Protein 5CEG (pdb70)

Nearest PDB structures (foldseek):
  3zpv-assembly1_B  TM=7.565E-01  e=1.997E+00  Drosophila melanogaster
  5zkt-assembly1_A  TM=6.084E-01  e=5.342E+00  Oryza sativa Japonica Group
  7vp2-assembly1_B  TM=4.921E-01  e=4.177E+00  Arabidopsis thaliana
  7vp5-assembly1_B  TM=5.059E-01  e=5.342E+00  Arabidopsis thaliana
  5ceg-assembly1_B  TM=9.865E-01  e=5.758E-19  Mesorhizobium opportunistum WSM2075

B-factor: mean 22.29, std 11.64, range [6.95, 122.59]

Radius of gyration: 23.25 Å; Cα contacts (8 Å, |Δi|>4): 530; chains: 4; bounding box: 47×59×67 Å

Structure (mmCIF, N/CA/C/O backbone):
data_5CEG
#
_entry.id   5CEG
#
_cell.length_a   43.180
_cell.length_b   118.840
_cell.length_c   2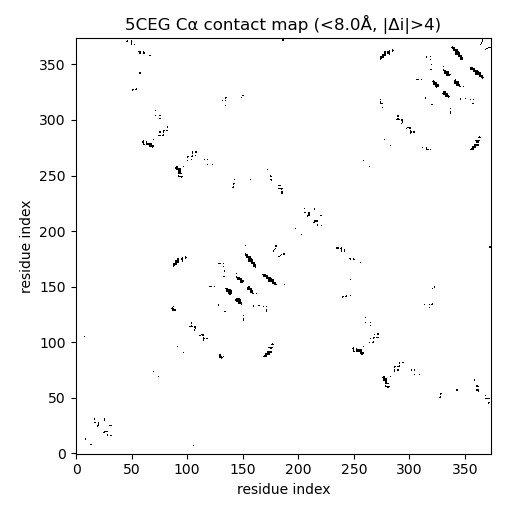11.420
_cell.angle_alpha   90.00
_cell.angle_beta   90.00
_cell.angle_gamma   90.00
#
_symmetry.space_group_name_H-M   'I 2 2 2'
#
loop_
_entity.id
_entity.type
_entity.pdbx_description
1 polymer 'Addiction module antidote protein, CopG/Arc/MetJ family'
2 polymer 'Plasmid stabilization system'
3 non-polymer GLYCEROL
4 non-polymer 'IODIDE ION'
5 non-polymer 'SODIUM ION'
6 water water
#
loop_
_atom_site.group_PDB
_atom_site.id
_atom_site.type_symbol
_atom_site.label_atom_id
_atom_site.label_alt_id
_atom_site.label_comp_id
_atom_site.label_asym_id
_atom_site.label_entity_id
_atom_site.label_seq_id
_atom_site.pdbx_PDB_ins_code
_atom_site.Cartn_x
_atom_site.Cartn_y
_atom_site.Cartn_z
_atom_site.occupancy
_atom_site.B_iso_or_equiv
_atom_site.auth_seq_id
_atom_site.auth_comp_id
_atom_site.auth_asym_id
_atom_site.auth_atom_id
_atom_site.pdbx_PDB_model_num
ATOM 1 N N . ASN A 1 3 ? -37.250 -65.728 -55.965 1.00 53.23 3 ASN A N 1
ATOM 2 C CA . ASN A 1 3 ? -36.237 -66.579 -56.580 1.00 48.71 3 ASN A CA 1
ATOM 3 C C . ASN A 1 3 ? -34.804 -66.113 -56.310 1.00 38.44 3 ASN A C 1
ATOM 4 O O . ASN A 1 3 ? -34.316 -66.200 -55.184 1.00 37.30 3 ASN A O 1
ATOM 9 N N . VAL A 1 4 ? -34.125 -65.642 -57.350 1.00 38.20 4 VAL A N 1
ATOM 10 C CA . VAL A 1 4 ? -32.718 -65.261 -57.246 1.00 25.76 4 VAL A CA 1
ATOM 11 C C . VAL A 1 4 ? -32.432 -63.943 -57.959 1.00 40.92 4 VAL A C 1
ATOM 12 O O . VAL A 1 4 ? -32.974 -63.681 -59.029 1.00 40.09 4 VAL A O 1
ATOM 16 N N . GLU A 1 5 ? -31.569 -63.119 -57.375 1.00 30.69 5 GLU A N 1
ATOM 17 C CA . GLU A 1 5 ? -31.198 -61.856 -57.995 1.00 29.20 5 GLU A CA 1
ATOM 18 C C . GLU A 1 5 ? -29.695 -61.744 -58.174 1.00 37.75 5 GLU A C 1
ATOM 19 O O . GLU A 1 5 ? -28.942 -61.784 -57.203 1.00 34.34 5 GLU A O 1
ATOM 25 N N . LYS A 1 6 ? -29.255 -61.601 -59.420 1.00 28.62 6 LYS A N 1
ATOM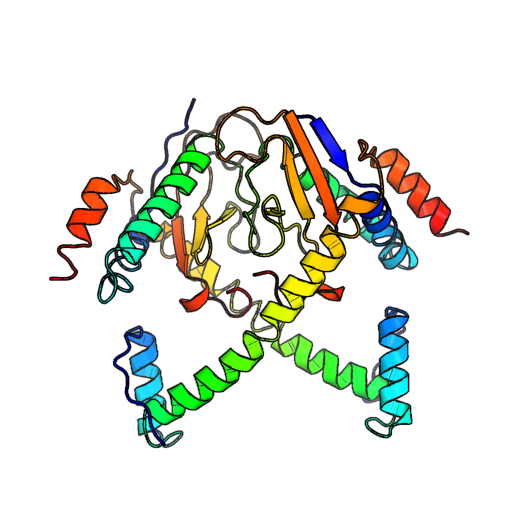 26 C CA . LYS A 1 6 ? -27.833 -61.491 -59.698 1.00 27.62 6 LYS A CA 1
ATOM 27 C C . LYS A 1 6 ? -27.410 -60.035 -59.769 1.00 37.25 6 LYS A C 1
ATOM 28 O O . LYS A 1 6 ? -28.136 -59.189 -60.290 1.00 37.80 6 LYS A O 1
ATOM 34 N N . MET A 1 7 ? -26.237 -59.740 -59.225 1.00 26.62 7 MET A N 1
ATOM 35 C CA . MET A 1 7 ? -25.696 -58.397 -59.319 1.00 31.82 7 MET A CA 1
ATOM 36 C C . MET A 1 7 ? -24.184 -58.430 -59.425 1.00 31.71 7 MET A C 1
ATOM 37 O O . MET A 1 7 ? -23.535 -59.357 -58.950 1.00 32.14 7 MET A O 1
ATOM 42 N N . SER A 1 8 ? -23.630 -57.423 -60.087 1.00 29.88 8 SER A N 1
ATOM 43 C CA . SER A 1 8 ? -22.190 -57.287 -60.201 1.00 29.08 8 SER A CA 1
ATOM 44 C C . SER A 1 8 ? -21.695 -56.369 -59.103 1.00 35.09 8 SER A C 1
ATOM 45 O O . SER A 1 8 ? -22.147 -55.230 -58.993 1.00 36.07 8 SER A O 1
ATOM 48 N N . VAL A 1 9 ? -20.775 -56.868 -58.286 1.00 31.70 9 VAL A N 1
ATOM 49 C CA . VAL A 1 9 ? -20.261 -56.087 -57.169 1.00 30.29 9 VAL A CA 1
ATOM 50 C C . VAL A 1 9 ? -18.742 -56.002 -57.181 1.00 29.94 9 VAL A C 1
ATOM 51 O O . VAL A 1 9 ? -18.055 -56.859 -57.734 1.00 41.11 9 VAL A O 1
ATOM 55 N N . ALA A 1 10 ? -18.229 -54.942 -56.574 1.00 22.81 10 ALA A N 1
ATOM 56 C CA . ALA A 1 10 ? -16.799 -54.709 -56.478 1.00 24.01 10 ALA A CA 1
ATOM 57 C C . ALA A 1 10 ? -16.334 -54.926 -55.041 1.00 27.25 10 ALA A C 1
ATOM 58 O O . ALA A 1 10 ? -16.762 -54.217 -54.136 1.00 19.58 10 ALA A O 1
ATOM 60 N N . VAL A 1 11 ? -15.471 -55.912 -54.827 1.00 29.01 11 VAL A N 1
ATOM 61 C CA . VAL A 1 11 ? -14.873 -56.095 -53.508 1.00 22.39 11 VAL A CA 1
ATOM 62 C C . VAL A 1 11 ? -13.377 -55.838 -53.590 1.00 22.43 11 VAL A C 1
ATOM 63 O O . VAL A 1 11 ? -12.835 -55.635 -54.672 1.00 24.96 11 VAL A O 1
ATOM 67 N N . THR A 1 12 ? -12.704 -55.829 -52.446 1.00 19.77 12 THR A N 1
ATOM 68 C CA . THR A 1 12 ? -11.269 -55.618 -52.443 1.00 20.43 12 THR A CA 1
ATOM 69 C C . THR A 1 12 ? -10.558 -56.909 -52.868 1.00 21.32 12 THR A C 1
ATOM 70 O O . THR A 1 12 ? -11.122 -58.002 -52.771 1.00 18.99 12 THR A O 1
ATOM 74 N N . PRO A 1 13 ? -9.322 -56.786 -53.366 1.00 22.57 13 PRO A N 1
ATOM 75 C CA . PRO A 1 13 ? -8.594 -57.996 -53.760 1.00 25.85 13 PRO A CA 1
ATOM 76 C C . PRO A 1 13 ? -8.351 -58.919 -52.569 1.00 18.31 13 PRO A C 1
ATOM 77 O O . PRO A 1 13 ? -8.390 -60.141 -52.710 1.00 22.31 13 PRO A O 1
ATOM 81 N N . GLN A 1 14 ? -8.129 -58.321 -51.406 1.00 20.39 14 GLN A N 1
ATOM 82 C CA . GLN A 1 14 ? -7.906 -59.066 -50.180 1.00 19.15 14 GLN A CA 1
ATOM 83 C C . GLN A 1 14 ? -9.164 -59.852 -49.799 1.00 19.33 14 GLN A C 1
ATOM 84 O O . GLN A 1 14 ? -9.089 -61.026 -49.417 1.00 18.27 14 GLN A O 1
ATOM 90 N N . GLN A 1 15 ? -10.325 -59.211 -49.912 1.00 17.00 15 GLN A N 1
ATOM 91 C CA . GLN A 1 15 ? -11.584 -59.903 -49.623 1.00 14.47 15 GLN A CA 1
ATOM 92 C C . GLN A 1 15 ? -11.830 -61.032 -50.607 1.00 15.85 15 GLN A C 1
ATOM 93 O O . GLN A 1 15 ? -12.226 -62.131 -50.214 1.00 16.34 15 GLN A O 1
ATOM 99 N N . ALA A 1 16 ? -11.584 -60.773 -51.888 1.00 15.17 16 ALA A N 1
ATOM 100 C CA . ALA A 1 16 ? -11.820 -61.787 -52.902 1.00 14.62 16 ALA A CA 1
ATOM 101 C C . ALA A 1 16 ? -10.921 -62.992 -52.658 1.00 17.48 16 ALA A C 1
ATOM 102 O O . ALA A 1 16 ? -11.339 -64.132 -52.864 1.00 16.16 16 ALA A O 1
ATOM 104 N N . ALA A 1 17 ? -9.699 -62.738 -52.194 1.00 17.54 17 ALA A N 1
ATOM 105 C CA . ALA A 1 17 ? -8.744 -63.822 -51.975 1.00 20.86 17 ALA A CA 1
ATOM 106 C C . ALA A 1 17 ? -9.199 -64.725 -50.837 1.00 18.17 17 ALA A C 1
ATOM 107 O O . ALA A 1 17 ? -9.119 -65.950 -50.944 1.00 17.13 17 ALA A O 1
ATOM 109 N N . VAL A 1 18 ? -9.682 -64.134 -49.746 1.00 17.82 18 VAL A N 1
ATOM 110 C CA . VAL A 1 18 ? -10.119 -64.956 -48.624 1.00 15.75 18 VAL A CA 1
ATOM 111 C C . VAL A 1 18 ? -11.392 -65.710 -48.978 1.00 16.22 18 VAL A C 1
ATOM 112 O O . VAL A 1 18 ? -11.555 -66.861 -48.585 1.00 14.37 18 VAL A O 1
ATOM 116 N N . MET A 1 19 ? -12.292 -65.070 -49.722 1.00 13.80 19 MET A N 1
ATOM 117 C CA . MET A 1 19 ? -13.499 -65.773 -50.146 1.00 11.08 19 MET A CA 1
ATOM 118 C C . MET A 1 19 ? -13.139 -66.987 -51.007 1.00 13.99 19 MET A C 1
ATOM 119 O O . MET A 1 19 ? -13.710 -68.058 -50.838 1.00 13.36 19 MET A O 1
ATOM 124 N N . ARG A 1 20 ? -12.175 -66.826 -51.910 1.00 15.19 20 ARG A N 1
ATOM 125 C CA . ARG A 1 20 ? -11.732 -67.952 -52.734 1.00 18.05 20 ARG A CA 1
ATOM 126 C C . ARG A 1 20 ? -11.090 -69.044 -51.885 1.00 16.72 20 ARG A C 1
ATOM 127 O O . ARG A 1 20 ? -11.331 -70.231 -52.114 1.00 18.25 20 ARG A O 1
ATOM 135 N N . GLU A 1 21 ? -10.280 -68.640 -50.909 1.00 15.33 21 GLU A N 1
ATOM 136 C CA . GLU A 1 21 ? -9.668 -69.602 -49.991 1.00 17.46 21 GLU A CA 1
ATOM 137 C C . GLU A 1 21 ? -10.732 -70.424 -49.277 1.00 16.18 21 GLU A C 1
ATOM 138 O O . GLU A 1 21 ? -10.603 -71.640 -49.125 1.00 15.76 21 GLU A O 1
ATOM 144 N N . ALA A 1 22 ? -11.787 -69.759 -48.822 1.00 13.67 22 ALA A N 1
ATOM 145 C CA . ALA A 1 22 ? -12.806 -70.450 -48.040 1.00 10.37 22 ALA A CA 1
ATOM 146 C C . ALA A 1 22 ? -13.581 -71.429 -48.905 1.00 13.76 22 ALA A C 1
ATOM 147 O O . ALA A 1 22 ? -13.922 -72.526 -48.458 1.00 13.31 22 ALA A O 1
ATOM 149 N N . VAL A 1 23 ? -13.860 -71.034 -50.142 1.00 13.46 23 VAL A N 1
ATOM 150 C CA . VAL A 1 23 ? -14.544 -71.929 -51.077 1.00 12.25 23 VAL A CA 1
ATOM 151 C C . VAL A 1 23 ? -13.645 -73.128 -51.421 1.00 13.90 23 VAL A C 1
ATOM 152 O O . VAL A 1 23 ? -14.080 -74.280 -51.365 1.00 15.26 23 VAL A O 1
ATOM 156 N N . GLU A 1 24 ? -12.386 -72.858 -51.750 1.00 16.93 24 GLU A N 1
ATOM 157 C CA . GLU A 1 24 ? -11.468 -73.941 -52.121 1.00 17.26 24 GLU A CA 1
ATOM 158 C C . GLU A 1 24 ? -11.252 -74.925 -50.972 1.00 21.14 24 GLU A C 1
ATOM 159 O O . GLU A 1 24 ? -11.026 -76.116 -51.197 1.00 22.83 24 GLU A O 1
ATOM 165 N N . ALA A 1 25 ? -11.347 -74.435 -49.740 1.00 14.09 25 ALA A N 1
ATOM 166 C CA . ALA A 1 25 ? -11.182 -75.283 -48.561 1.00 14.10 25 ALA A CA 1
ATOM 167 C C . ALA A 1 25 ? -12.434 -76.082 -48.223 1.00 18.46 25 ALA A C 1
ATOM 168 O O . ALA A 1 25 ? -12.410 -76.938 -47.338 1.00 19.41 25 ALA A O 1
ATOM 170 N N . GLY A 1 26 ? -13.533 -75.794 -48.916 1.00 15.98 26 GLY A N 1
ATOM 171 C CA . GLY A 1 26 ? -14.772 -76.514 -48.700 1.00 18.67 26 GLY A CA 1
ATOM 172 C C . GLY A 1 26 ? -15.674 -75.945 -47.617 1.00 17.82 26 GLY A C 1
ATOM 173 O O . GLY A 1 26 ? -16.651 -76.580 -47.232 1.00 18.55 26 GLY A O 1
ATOM 174 N N . GLU A 1 27 ? -15.356 -74.751 -47.121 1.00 15.10 27 GLU A N 1
ATOM 175 C CA . GLU A 1 27 ? -16.235 -74.092 -46.161 1.00 14.47 27 GLU A CA 1
ATOM 176 C C . GLU A 1 27 ? -17.547 -73.673 -46.817 1.00 13.14 27 GLU A C 1
ATOM 177 O O . GLU A 1 27 ? -18.590 -73.657 -46.164 1.00 16.54 27 GLU A O 1
ATOM 183 N N . TYR A 1 28 ? -17.467 -73.314 -48.096 1.00 13.52 28 TYR A N 1
ATOM 184 C CA . TYR A 1 28 ? -18.614 -72.868 -48.880 1.00 13.84 28 TYR A CA 1
ATOM 185 C C . TYR A 1 28 ? -18.527 -73.420 -50.288 1.00 13.17 28 TYR A C 1
ATOM 186 O O . TYR A 1 28 ? -17.434 -73.709 -50.767 1.00 16.22 28 TYR A O 1
ATOM 195 N N . ALA A 1 29 ? -19.663 -73.499 -50.974 1.00 17.39 29 ALA A N 1
ATOM 196 C CA . ALA A 1 29 ? -19.691 -74.008 -52.348 1.00 18.12 29 ALA A CA 1
ATOM 197 C C . ALA A 1 29 ? -19.325 -72.939 -53.382 1.00 18.01 29 ALA A C 1
ATOM 198 O O . ALA A 1 29 ? -18.666 -73.233 -54.389 1.00 18.24 29 ALA A O 1
ATOM 200 N N . THR A 1 30 ? -19.763 -71.699 -53.149 1.00 15.75 30 THR A N 1
ATOM 201 C CA . THR A 1 30 ? -19.436 -70.571 -54.025 1.00 16.55 30 THR A CA 1
ATOM 202 C C . THR A 1 30 ? -19.276 -69.287 -53.227 1.00 12.66 30 THR A C 1
ATOM 203 O O . THR A 1 30 ? -19.728 -69.212 -52.077 1.00 14.66 30 THR A O 1
ATOM 207 N N . ALA A 1 31 ? -18.672 -68.277 -53.846 1.00 14.67 31 ALA A N 1
ATOM 208 C CA . ALA A 1 31 ? -18.535 -66.979 -53.196 1.00 14.40 31 ALA A CA 1
ATOM 209 C C . ALA A 1 31 ? -19.906 -66.364 -52.882 1.00 13.75 31 ALA A C 1
ATOM 210 O O . ALA A 1 31 ? -20.042 -65.678 -51.875 1.00 12.86 31 ALA A O 1
ATOM 212 N N . SER A 1 32 ? -20.924 -66.619 -53.709 1.00 14.71 32 SER A N 1
ATOM 213 C CA . SER A 1 32 ? -22.240 -66.019 -53.447 1.00 13.34 32 SER A CA 1
ATOM 214 C C . SER A 1 32 ? -22.845 -66.512 -52.146 1.00 11.39 32 SER A C 1
ATOM 215 O O . SER A 1 32 ? -23.612 -65.789 -51.510 1.00 12.75 32 SER A O 1
ATOM 218 N N . GLU A 1 33 ? -22.529 -67.746 -51.756 1.00 13.32 33 GLU A N 1
ATOM 219 C CA . GLU A 1 33 ? -23.007 -68.271 -50.479 1.00 9.47 33 GLU A CA 1
ATOM 220 C C . GLU A 1 33 ? -22.462 -67.447 -49.322 1.00 11.00 33 GLU A C 1
ATOM 221 O O . GLU A 1 33 ? -23.183 -67.179 -48.350 1.00 11.71 33 GLU A O 1
ATOM 227 N N . ILE A 1 34 ? -21.193 -67.061 -49.432 1.00 10.55 34 ILE A N 1
ATOM 228 C CA . ILE A 1 34 ? -20.571 -66.185 -48.445 1.00 9.00 34 ILE A CA 1
ATOM 229 C C . ILE A 1 34 ? -21.260 -64.834 -48.449 1.00 9.48 34 ILE A C 1
ATOM 230 O O . ILE A 1 34 ? -21.567 -64.284 -47.392 1.00 10.23 34 ILE A O 1
ATOM 235 N N . VAL A 1 35 ? -21.471 -64.278 -49.640 1.00 9.61 35 VAL A N 1
ATOM 236 C CA . VAL A 1 35 ? -22.066 -62.953 -49.718 1.00 10.90 35 VAL A CA 1
ATOM 237 C C . VAL A 1 35 ? -23.474 -62.965 -49.118 1.00 10.43 35 VAL A C 1
ATOM 238 O O . VAL A 1 35 ? -23.856 -62.032 -48.410 1.00 9.90 35 VAL A O 1
ATOM 242 N N . ARG A 1 36 ? -24.246 -64.024 -49.368 1.00 10.95 36 ARG A N 1
ATOM 243 C CA . ARG A 1 36 ? -25.591 -64.104 -48.797 1.00 9.42 36 ARG A CA 1
ATOM 244 C C . ARG A 1 36 ? -25.557 -64.184 -47.275 1.00 10.21 36 ARG A C 1
ATOM 245 O O . ARG A 1 36 ? -26.323 -63.500 -46.596 1.00 10.44 36 ARG A O 1
ATOM 253 N N . GLU A 1 37 ? -24.671 -65.010 -46.725 1.00 9.20 37 GLU A N 1
ATOM 254 C CA . GLU A 1 37 ? -24.525 -65.074 -45.270 1.00 8.72 37 GLU A CA 1
ATOM 255 C C . GLU A 1 37 ? -24.121 -63.704 -44.707 1.00 9.56 37 GLU A C 1
ATOM 256 O O . GLU A 1 37 ? -24.690 -63.217 -43.714 1.00 8.82 37 GLU A O 1
ATOM 262 N N . ALA A 1 38 ? -23.139 -63.090 -45.358 1.00 7.99 38 ALA A N 1
ATOM 263 C CA . ALA A 1 38 ? -22.610 -61.803 -44.911 1.00 7.86 38 ALA A CA 1
ATOM 264 C C . ALA A 1 38 ? -23.660 -60.696 -44.978 1.00 9.11 38 ALA A C 1
ATOM 265 O O . ALA A 1 38 ? -23.760 -59.872 -44.050 1.00 8.51 38 ALA A O 1
ATOM 267 N N . VAL A 1 39 ? -24.447 -60.668 -46.054 1.00 6.95 39 VAL A N 1
ATOM 268 C CA . VAL A 1 39 ? -25.475 -59.627 -46.171 1.00 7.91 39 VAL A CA 1
ATOM 269 C C . VAL A 1 39 ? -26.604 -59.863 -45.153 1.00 9.69 39 VAL A C 1
ATOM 270 O O . VAL A 1 39 ? -27.129 -58.902 -44.585 1.00 9.17 39 VAL A O 1
ATOM 274 N N . ARG A 1 40 ? -26.949 -61.123 -44.880 1.00 9.58 40 ARG A N 1
ATOM 275 C CA . ARG A 1 40 ? -27.950 -61.388 -43.848 1.00 9.54 40 ARG A CA 1
ATOM 276 C C . ARG A 1 40 ? -27.465 -60.886 -42.486 1.00 10.21 40 ARG A C 1
ATOM 277 O O . ARG A 1 40 ? -28.233 -60.287 -41.722 1.00 10.44 40 ARG A O 1
ATOM 285 N N . ASP A 1 41 ? -26.185 -61.094 -42.183 1.00 8.17 41 ASP A N 1
ATOM 286 C CA . ASP A 1 41 ? -25.649 -60.586 -40.928 1.00 7.88 41 ASP A CA 1
ATOM 287 C C . ASP A 1 41 ? -25.650 -59.060 -40.913 1.00 8.53 41 ASP A C 1
ATOM 288 O O . ASP A 1 41 ? -25.923 -58.445 -39.883 1.00 9.54 41 ASP A O 1
ATOM 293 N N . TRP A 1 42 ? -25.352 -58.455 -42.063 1.00 7.14 42 TRP A N 1
ATOM 294 C CA . TRP A 1 42 ? -25.402 -56.999 -42.176 1.00 9.52 42 TRP A CA 1
ATOM 295 C C . TRP A 1 42 ? -26.832 -56.465 -41.959 1.00 8.47 42 TRP A C 1
ATOM 296 O O . TRP A 1 42 ? -27.012 -55.391 -41.382 1.00 8.98 42 TRP A O 1
ATOM 307 N N . LEU A 1 43 ? -27.851 -57.202 -42.403 1.00 9.09 43 LEU A N 1
ATOM 308 C CA . LEU A 1 43 ? -29.228 -56.758 -42.152 1.00 10.27 43 LEU A CA 1
ATOM 309 C C . LEU A 1 43 ? -29.483 -56.596 -40.661 1.00 10.12 43 LEU A C 1
ATOM 310 O O . LEU A 1 43 ? -30.104 -55.622 -40.229 1.00 10.06 43 LEU A O 1
ATOM 315 N N . ALA A 1 44 ? -29.000 -57.551 -39.869 1.00 9.33 44 ALA A N 1
ATOM 316 C CA . ALA A 1 44 ? -29.161 -57.470 -38.417 1.00 9.94 44 ALA A CA 1
ATOM 317 C C . ALA A 1 44 ? -28.310 -56.337 -37.830 1.00 10.69 44 ALA A C 1
ATOM 318 O O . ALA A 1 44 ? -28.768 -55.590 -36.964 1.00 11.29 44 ALA A O 1
ATOM 320 N N . LYS A 1 45 ? -27.075 -56.204 -38.308 1.00 8.14 45 LYS A N 1
ATOM 321 C CA . LYS A 1 45 ? -26.217 -55.093 -37.881 1.00 7.72 45 LYS A CA 1
ATOM 322 C C . LYS A 1 45 ? -26.890 -53.743 -38.129 1.00 9.73 45 LYS A C 1
ATOM 323 O O . LYS A 1 45 ? -26.864 -52.837 -37.275 1.00 10.51 45 LYS A O 1
ATOM 329 N N . ARG A 1 46 ? -27.500 -53.618 -39.304 1.00 8.02 46 ARG A N 1
ATOM 330 C CA . ARG A 1 46 ? -28.166 -52.382 -39.691 1.00 8.08 46 ARG A CA 1
ATOM 331 C C . ARG A 1 46 ? -29.364 -52.104 -38.769 1.00 10.87 46 ARG A C 1
ATOM 332 O O . ARG A 1 46 ? -29.641 -50.950 -38.422 1.00 10.59 46 ARG A O 1
ATOM 340 N N . GLU A 1 47 ? -30.066 -53.155 -38.353 1.00 10.93 47 GLU A N 1
ATOM 341 C CA A GLU A 1 47 ? -31.183 -52.962 -37.436 0.64 10.76 47 GLU A CA 1
ATOM 342 C CA B GLU A 1 47 ? -31.185 -52.962 -37.438 0.36 10.81 47 GLU A CA 1
ATOM 343 C C . GLU A 1 47 ? -30.676 -52.498 -36.079 1.00 10.01 47 GLU A C 1
ATOM 344 O O . GLU A 1 47 ? -31.300 -51.651 -35.432 1.00 11.29 47 GLU A O 1
ATOM 355 N N . LEU A 1 48 ? -29.533 -53.029 -35.652 1.00 10.91 48 LEU A N 1
ATOM 356 C CA . LEU A 1 48 ? -28.941 -52.572 -34.391 1.00 9.88 48 LEU A CA 1
ATOM 357 C C . LEU A 1 48 ? -28.443 -51.132 -34.512 1.00 10.68 48 LEU A C 1
ATOM 358 O O . LEU A 1 48 ? -28.516 -50.365 -33.559 1.00 10.85 48 LEU A O 1
ATOM 363 N N . ARG A 1 49 ? -27.929 -50.774 -35.687 1.00 9.34 49 ARG A N 1
ATOM 364 C CA . ARG A 1 49 ? -27.530 -49.396 -35.964 1.00 8.63 49 ARG A CA 1
ATOM 365 C C . ARG A 1 49 ? -28.734 -48.456 -35.913 1.00 11.32 49 ARG A C 1
ATOM 366 O O . ARG A 1 49 ? -28.668 -47.369 -35.332 1.00 9.08 49 ARG A O 1
ATOM 374 N N . HIS A 1 50 ? -29.839 -48.878 -36.521 1.00 9.28 50 HIS A N 1
ATOM 375 C CA . HIS A 1 50 ? -31.061 -48.087 -36.459 1.00 9.85 50 HIS A CA 1
ATOM 376 C C . HIS A 1 50 ? -31.570 -47.968 -35.026 1.00 9.77 50 HIS A C 1
ATOM 377 O O . HIS A 1 50 ? -32.096 -46.910 -34.648 1.00 9.58 50 HIS A O 1
ATOM 384 N N . ASP A 1 51 ? -31.407 -49.031 -34.225 1.00 9.28 51 ASP A N 1
ATOM 385 C CA . ASP A 1 51 ? -31.745 -48.962 -32.788 1.00 8.58 51 ASP A CA 1
ATOM 386 C C . ASP A 1 51 ? -30.943 -47.840 -32.119 1.00 11.50 51 ASP A C 1
ATOM 387 O O . ASP A 1 51 ? -31.479 -47.036 -31.345 1.00 11.62 51 ASP A O 1
ATOM 392 N N . ASP A 1 52 ? -29.642 -47.818 -32.395 1.00 9.38 52 ASP A N 1
ATOM 393 C CA . ASP A 1 52 ? -28.767 -46.781 -31.837 1.00 8.29 52 ASP A CA 1
ATOM 394 C C . ASP A 1 52 ? -29.204 -45.380 -32.262 1.00 12.65 52 ASP A C 1
ATOM 395 O O . ASP A 1 52 ? -29.225 -44.460 -31.452 1.00 11.38 52 ASP A O 1
ATOM 400 N N . ILE A 1 53 ? -29.517 -45.207 -33.545 1.00 8.70 53 ILE A N 1
ATOM 401 C CA . ILE A 1 53 ? -29.939 -43.899 -34.030 1.00 9.09 53 ILE A CA 1
ATOM 402 C C . ILE A 1 53 ? -31.232 -43.448 -33.347 1.00 9.69 53 ILE A C 1
ATOM 403 O O . ILE A 1 53 ? -31.341 -42.291 -32.921 1.00 10.13 53 ILE A O 1
ATOM 408 N N . ARG A 1 54 ? -32.200 -44.359 -33.247 1.00 9.02 54 ARG A N 1
ATOM 409 C CA . ARG A 1 54 ? -33.457 -44.061 -32.549 1.00 10.30 54 ARG A CA 1
ATOM 410 C C . ARG A 1 54 ? -33.234 -43.695 -31.095 1.00 10.12 54 ARG A C 1
ATOM 411 O O . ARG A 1 54 ? -33.910 -42.805 -30.571 1.00 11.60 54 ARG A O 1
ATOM 419 N N . ARG A 1 55 ? -32.320 -44.413 -30.444 1.00 10.08 55 ARG A N 1
ATOM 420 C CA . ARG A 1 55 ? -32.034 -44.152 -29.038 1.00 10.28 55 ARG A CA 1
ATOM 421 C C . ARG A 1 55 ? -31.432 -42.762 -28.886 1.00 11.44 55 ARG A C 1
ATOM 422 O O . ARG A 1 55 ? -31.864 -41.974 -28.029 1.00 10.79 55 ARG A O 1
ATOM 430 N N . LEU A 1 56 ? -30.460 -42.448 -29.738 1.00 11.08 56 LEU A N 1
ATOM 431 C CA . LEU A 1 56 ? -29.826 -41.129 -29.680 1.00 10.02 56 LEU A CA 1
ATOM 432 C C . LEU A 1 56 ? -30.821 -40.019 -30.000 1.00 11.37 56 LEU A C 1
ATOM 433 O O . LEU A 1 56 ? -30.780 -38.947 -29.402 1.00 9.55 56 LEU A O 1
ATOM 438 N N . ARG A 1 57 ? -31.723 -40.275 -30.942 1.00 9.57 57 ARG A N 1
ATOM 439 C CA . ARG A 1 57 ? -32.744 -39.289 -31.292 1.00 9.37 57 ARG A CA 1
ATOM 440 C C . ARG A 1 57 ? -33.693 -39.045 -30.117 1.00 9.95 57 ARG A C 1
ATOM 441 O O . ARG A 1 57 ? -34.026 -37.900 -29.800 1.00 11.58 57 ARG A O 1
ATOM 449 N N . GLN A 1 58 ? -34.111 -40.130 -29.469 1.00 10.54 58 GLN A N 1
ATOM 450 C CA . GLN A 1 58 ? -34.963 -40.042 -28.288 1.00 11.04 58 GLN A CA 1
ATOM 451 C C . GLN A 1 58 ? -34.296 -39.224 -27.189 1.00 12.46 58 GLN A C 1
ATOM 452 O O . GLN A 1 58 ? -34.914 -38.323 -26.608 1.00 13.27 58 GLN A O 1
ATOM 458 N N . LEU A 1 59 ? -33.031 -39.539 -26.912 1.00 11.12 59 LEU A N 1
ATOM 459 C CA . LEU A 1 59 ? -32.284 -38.826 -25.876 1.00 9.92 59 LEU A CA 1
ATOM 460 C C . LEU A 1 59 ? -32.112 -37.348 -26.241 1.00 11.06 59 LEU A C 1
ATOM 461 O O . LEU A 1 59 ? -32.292 -36.464 -25.392 1.00 10.98 59 LEU A O 1
ATOM 466 N N . TRP A 1 60 ? -31.784 -37.086 -27.507 1.00 8.88 60 TRP A N 1
ATOM 467 C CA . TRP A 1 60 ? -31.668 -35.727 -28.019 1.00 10.05 60 TRP A CA 1
ATOM 468 C C . TRP A 1 60 ? -32.951 -34.935 -27.805 1.00 11.22 60 TRP A C 1
ATOM 469 O O . TRP A 1 60 ? -32.922 -33.837 -27.262 1.00 11.05 60 TRP A O 1
ATOM 480 N N . ASP A 1 61 ? -34.068 -35.496 -28.257 1.00 11.11 61 ASP A N 1
ATOM 481 C CA . ASP A 1 61 ? -35.347 -34.807 -28.147 1.00 12.18 61 ASP A CA 1
ATOM 482 C C . ASP A 1 61 ? -35.669 -34.481 -26.694 1.00 12.38 61 ASP A C 1
ATOM 483 O O . ASP A 1 61 ? -36.144 -33.385 -26.402 1.00 13.72 61 ASP A O 1
ATOM 488 N N . GLU A 1 62 ? -35.387 -35.416 -25.787 1.00 13.13 62 GLU A N 1
ATOM 489 C CA A GLU A 1 62 ? -35.584 -35.202 -24.352 0.44 13.87 62 GLU A CA 1
ATOM 490 C CA B GLU A 1 62 ? -35.615 -35.168 -24.369 0.56 13.85 62 GLU A CA 1
ATOM 491 C C . GLU A 1 62 ? -34.786 -33.982 -23.885 1.00 16.02 62 GLU A C 1
ATOM 492 O O . GLU A 1 62 ? -35.304 -33.100 -23.183 1.00 14.75 62 GLU A O 1
ATOM 503 N N . GLY A 1 63 ? -33.510 -33.947 -24.275 1.00 11.74 63 GLY A N 1
ATOM 504 C CA . GLY A 1 63 ? -32.626 -32.847 -23.920 1.00 11.91 63 GLY A CA 1
ATOM 505 C C . GLY A 1 63 ? -33.139 -31.516 -24.442 1.00 16.56 63 GLY A C 1
ATOM 506 O O . GLY A 1 63 ? -33.115 -30.512 -23.731 1.00 16.49 63 GLY A O 1
ATOM 507 N N . LYS A 1 64 ? -33.607 -31.504 -25.686 1.00 13.29 64 LYS A N 1
ATOM 508 C CA . LYS A 1 64 ? -34.050 -30.262 -26.315 1.00 12.49 64 LYS A CA 1
ATOM 509 C C . LYS A 1 64 ? -35.369 -29.756 -25.737 1.00 18.32 64 LYS A C 1
ATOM 510 O O . LYS A 1 64 ? -35.720 -28.585 -25.921 1.00 22.36 64 LYS A O 1
ATOM 516 N N . ALA A 1 65 ? -36.094 -30.621 -25.037 1.00 15.06 65 ALA A N 1
ATOM 517 C CA . ALA A 1 65 ? -37.366 -30.214 -24.442 1.00 15.38 65 ALA A CA 1
ATOM 518 C C . ALA A 1 65 ? -37.253 -29.935 -22.937 1.00 23.60 65 ALA A C 1
ATOM 519 O O . ALA A 1 65 ? -38.261 -29.681 -22.275 1.00 23.32 65 ALA A O 1
ATOM 521 N N . SER A 1 66 ? -36.037 -29.961 -22.396 1.00 18.73 66 SER A N 1
ATOM 522 C CA . SER A 1 66 ? -35.868 -29.935 -20.940 1.00 16.54 66 SER A CA 1
ATOM 523 C C . SER A 1 66 ? -35.704 -28.535 -20.345 1.00 20.61 66 SER A C 1
ATOM 524 O O . SER A 1 66 ? -35.583 -28.388 -19.126 1.00 24.20 66 SER A O 1
ATOM 527 N N . GLY A 1 67 ? -35.673 -27.515 -21.189 1.00 21.96 67 GLY A N 1
ATOM 528 C CA . GLY A 1 67 ? -35.559 -26.157 -20.685 1.00 24.97 67 GLY A CA 1
ATOM 529 C C . GLY A 1 67 ? -34.323 -25.410 -21.136 1.00 25.18 67 GLY A C 1
ATOM 530 O O . GLY A 1 67 ? -33.541 -25.897 -21.950 1.00 21.65 67 GLY A O 1
ATOM 531 N N . ARG A 1 68 ? -34.142 -24.211 -20.592 1.00 23.29 68 ARG A N 1
ATOM 532 C CA . ARG A 1 68 ? -33.076 -23.321 -21.025 1.00 23.57 68 ARG A CA 1
ATOM 533 C C . ARG A 1 68 ? -31.685 -23.866 -20.671 1.00 17.04 68 ARG A C 1
ATOM 534 O O . ARG A 1 68 ? -31.412 -24.191 -19.516 1.00 21.22 68 ARG A O 1
ATOM 542 N N . PRO A 1 69 ? -30.802 -23.995 -21.674 1.00 20.53 69 PRO A N 1
ATOM 543 C CA . PRO A 1 69 ? -29.448 -24.462 -21.370 1.00 19.75 69 PRO A CA 1
ATOM 544 C C . PRO A 1 69 ? -28.644 -23.417 -20.614 1.00 24.37 69 PRO A C 1
ATOM 545 O O . PRO A 1 69 ? -28.858 -22.222 -20.807 1.00 24.73 69 PRO A O 1
ATOM 549 N N . GLU A 1 70 ? -27.733 -23.875 -19.764 1.00 20.34 70 GLU A N 1
ATOM 550 C CA . GLU A 1 70 ? -26.935 -22.986 -18.923 1.00 25.63 70 GLU A CA 1
ATOM 551 C C . GLU A 1 70 ? -25.484 -23.441 -18.881 1.00 23.38 70 GLU A C 1
ATOM 552 O O . GLU A 1 70 ? -25.188 -24.608 -19.130 1.00 19.98 70 GLU A O 1
ATOM 558 N N . PRO A 1 71 ? -24.563 -22.525 -18.549 1.00 21.49 71 PRO A N 1
ATOM 559 C CA . PRO A 1 71 ? -23.174 -22.938 -18.353 1.00 20.79 71 PRO A CA 1
ATOM 560 C C . PRO A 1 71 ? -23.050 -23.896 -17.178 1.00 19.42 71 PRO A C 1
ATOM 561 O O . PRO A 1 71 ? -23.914 -23.891 -16.294 1.00 23.88 71 PRO A O 1
ATOM 565 N N . VAL A 1 72 ? -22.010 -24.720 -17.177 1.00 22.26 72 VAL A N 1
ATOM 566 C CA . VAL A 1 72 ? -21.781 -25.641 -16.064 1.00 23.43 72 VAL A CA 1
ATOM 567 C C . VAL A 1 72 ? -20.441 -25.364 -15.393 1.00 24.22 72 VAL A C 1
ATOM 568 O O . VAL A 1 72 ? -19.399 -25.302 -16.044 1.00 26.19 72 VAL A O 1
ATOM 572 N N . ASP A 1 73 ? -20.497 -25.170 -14.078 1.00 26.15 73 ASP A N 1
ATOM 573 C CA . ASP A 1 73 ? -19.321 -25.066 -13.227 1.00 27.25 73 ASP A CA 1
ATOM 574 C C . ASP A 1 73 ? -19.042 -26.458 -12.679 1.00 23.23 73 ASP A C 1
ATOM 575 O O . ASP A 1 73 ? -19.822 -26.968 -11.880 1.00 29.38 73 ASP A O 1
ATOM 580 N N . PHE A 1 74 ? -17.946 -27.075 -13.107 1.00 26.27 74 PHE A N 1
ATOM 581 C CA . PHE A 1 74 ? -17.695 -28.468 -12.733 1.00 24.41 74 PHE A CA 1
ATOM 582 C C . PHE A 1 74 ? -17.324 -28.626 -11.261 1.00 33.28 74 PHE A C 1
ATOM 583 O O . PHE A 1 74 ? -17.544 -29.689 -10.682 1.00 29.00 74 PHE A O 1
ATOM 591 N N . ASP A 1 75 ? -16.778 -27.575 -10.655 1.00 34.67 75 ASP A N 1
ATOM 592 C CA . ASP A 1 75 ? -16.520 -27.594 -9.216 1.00 33.10 75 ASP A CA 1
ATOM 593 C C . ASP A 1 75 ? -17.834 -27.671 -8.459 1.00 28.32 75 ASP A C 1
ATOM 594 O O . ASP A 1 75 ? -17.999 -28.489 -7.549 1.00 30.37 75 ASP A O 1
ATOM 599 N N . ALA A 1 76 ? -18.773 -26.818 -8.849 1.00 31.76 76 ALA A N 1
ATOM 600 C CA . ALA A 1 76 ? -20.095 -26.788 -8.243 1.00 29.05 76 ALA A CA 1
ATOM 601 C C . ALA A 1 76 ? -20.866 -28.061 -8.560 1.00 30.40 76 ALA A C 1
ATOM 602 O O . ALA A 1 76 ? -21.598 -28.581 -7.719 1.00 32.37 76 ALA A O 1
ATOM 604 N N . LEU A 1 77 ? -20.702 -28.555 -9.783 1.00 27.39 77 LEU A N 1
ATOM 605 C CA . LEU A 1 77 ? -21.361 -29.786 -10.201 1.00 22.92 77 LEU A CA 1
ATOM 606 C C . LEU A 1 77 ? -20.898 -30.988 -9.373 1.00 23.16 77 LEU A C 1
ATOM 607 O O . LEU A 1 77 ? -21.709 -31.828 -8.976 1.00 25.65 77 LEU A O 1
ATOM 612 N N . ARG A 1 78 ? -19.596 -31.067 -9.123 1.00 26.38 78 ARG A N 1
ATOM 613 C CA . ARG A 1 78 ? -19.036 -32.149 -8.322 1.00 27.28 78 ARG A CA 1
ATOM 614 C C . ARG A 1 78 ? -19.622 -32.126 -6.915 1.00 29.69 78 ARG A C 1
ATOM 615 O O . ARG A 1 78 ? -20.009 -33.162 -6.377 1.00 28.43 78 ARG A O 1
ATOM 623 N N . LYS A 1 79 ? -19.704 -30.936 -6.328 1.00 32.39 79 LYS A N 1
ATOM 624 C CA . LYS A 1 79 ? -20.281 -30.792 -4.999 1.00 30.85 79 LYS A CA 1
ATOM 625 C C . LYS A 1 79 ? -21.731 -31.262 -5.001 1.00 27.06 79 LYS A C 1
ATOM 626 O O . LYS A 1 79 ? -22.187 -31.925 -4.072 1.00 29.28 79 LYS A O 1
ATOM 628 N N . GLU A 1 80 ? -22.452 -30.939 -6.066 1.00 27.47 80 GLU A N 1
ATOM 629 C CA . GLU A 1 80 ? -23.843 -31.336 -6.174 1.00 25.77 80 GLU A CA 1
ATOM 630 C C . GLU A 1 80 ? -23.998 -32.851 -6.363 1.00 25.46 80 GLU A C 1
ATOM 631 O O . GLU A 1 80 ? -24.921 -33.459 -5.820 1.00 23.19 80 GLU A O 1
ATOM 637 N N . ALA A 1 81 ? -23.098 -33.462 -7.130 1.00 24.71 81 ALA A N 1
ATOM 638 C CA . ALA A 1 81 ? -23.152 -34.908 -7.326 1.00 24.49 81 ALA A CA 1
ATOM 639 C C . ALA A 1 81 ? -22.843 -35.654 -6.028 1.00 22.45 81 ALA A C 1
ATOM 640 O O . ALA A 1 81 ? -23.482 -36.657 -5.722 1.00 21.73 81 ALA A O 1
ATOM 642 N N . ARG A 1 82 ? -21.867 -35.162 -5.267 1.00 26.52 82 ARG A N 1
ATOM 643 C CA . ARG A 1 82 ? -21.539 -35.773 -3.976 1.00 26.55 82 ARG A CA 1
ATOM 644 C C . ARG A 1 82 ? -22.693 -35.612 -2.986 1.00 28.48 82 ARG A C 1
ATOM 645 O O . ARG A 1 82 ? -22.959 -36.506 -2.183 1.00 27.48 82 ARG A O 1
ATOM 653 N N . GLN A 1 83 ? -23.397 -34.486 -3.055 1.00 27.72 83 GLN A N 1
ATOM 654 C CA . GLN A 1 83 ? -24.622 -34.325 -2.280 1.00 27.87 83 GLN A CA 1
ATOM 655 C C . GLN A 1 83 ? -25.657 -35.388 -2.647 1.00 28.62 83 GLN A C 1
ATOM 656 O O . GLN A 1 83 ? -26.326 -35.949 -1.778 1.00 28.16 83 GLN A O 1
ATOM 662 N N . LYS A 1 84 ? -25.784 -35.666 -3.943 1.00 27.59 84 LYS A N 1
ATOM 663 C CA . LYS A 1 84 ? -26.750 -36.649 -4.423 1.00 30.48 84 LYS A CA 1
ATOM 664 C C . LYS A 1 84 ? -26.418 -38.041 -3.888 1.00 21.39 84 LYS A C 1
ATOM 665 O O . LYS A 1 84 ? -27.307 -38.827 -3.564 1.00 26.47 84 LYS A O 1
ATOM 671 N N . LEU A 1 85 ? -25.128 -38.333 -3.792 1.00 23.12 85 LEU A N 1
ATOM 672 C CA . LEU A 1 85 ? -24.653 -39.603 -3.258 1.00 21.44 85 LEU A CA 1
ATOM 673 C C . LEU A 1 85 ? -24.998 -39.815 -1.786 1.00 26.56 85 LEU A C 1
ATOM 674 O O . LEU A 1 85 ? -25.000 -40.944 -1.302 1.00 29.35 85 LEU A O 1
ATOM 679 N N . THR A 1 86 ? -25.263 -38.735 -1.063 1.00 26.29 86 THR A N 1
ATOM 680 C CA . THR A 1 86 ? -25.522 -38.857 0.369 1.00 32.17 86 THR A CA 1
ATOM 681 C C . THR A 1 86 ? -26.929 -38.383 0.718 1.00 41.09 86 THR A C 1
ATOM 682 O O . THR A 1 86 ? -27.123 -37.654 1.695 1.00 36.52 86 THR A O 1
ATOM 686 N N . GLU A 1 87 ? -27.891 -38.823 -0.093 1.00 42.53 87 GLU A N 1
ATOM 687 C CA . GLU A 1 87 ? -29.309 -38.479 0.031 1.00 47.43 87 GLU A CA 1
ATOM 688 C C . GLU A 1 87 ? -29.532 -37.010 -0.295 1.00 52.03 87 GLU A C 1
ATOM 689 O O . GLU A 1 87 ? -29.742 -36.655 -1.457 1.00 50.45 87 GLU A O 1
ATOM 695 N N . MET B 2 15 ? -2.661 -17.714 -41.293 1.00 55.89 1 MET B N 1
ATOM 696 C CA . MET B 2 15 ? -3.473 -18.287 -40.226 1.00 57.48 1 MET B CA 1
ATOM 697 C C . MET B 2 15 ? -3.504 -19.813 -40.306 1.00 46.73 1 MET B C 1
ATOM 698 O O . MET B 2 15 ? -3.240 -20.500 -39.317 1.00 44.19 1 MET B O 1
ATOM 700 N N . ALA B 2 16 ? -3.839 -20.338 -41.481 1.00 36.62 2 ALA B N 1
ATOM 701 C CA . ALA B 2 16 ? -3.839 -21.784 -41.696 1.00 31.36 2 ALA B CA 1
ATOM 702 C C . ALA B 2 16 ? -2.415 -22.325 -41.579 1.00 35.62 2 ALA B C 1
ATOM 703 O O . ALA B 2 16 ? -1.477 -21.714 -42.093 1.00 30.84 2 ALA B O 1
ATOM 705 N N . VAL B 2 17 ? -2.250 -23.456 -40.896 1.00 25.95 3 VAL B N 1
ATOM 706 C CA . VAL B 2 17 ? -0.938 -24.086 -40.796 1.00 21.74 3 VAL B CA 1
ATOM 707 C C . VAL B 2 17 ? -0.664 -24.895 -42.064 1.00 20.96 3 VAL B C 1
ATOM 708 O O . VAL B 2 17 ? -1.592 -25.170 -42.837 1.00 21.39 3 VAL B O 1
ATOM 712 N N . ARG B 2 18 ? 0.601 -25.262 -42.287 1.00 18.58 4 ARG B N 1
ATOM 713 C CA . ARG B 2 18 ? 0.953 -26.113 -43.425 1.00 17.49 4 ARG B CA 1
ATOM 714 C C . ARG B 2 18 ? 0.354 -27.499 -43.223 1.00 15.36 4 ARG B C 1
ATOM 715 O O . ARG B 2 18 ? 0.466 -28.067 -42.141 1.00 21.10 4 ARG B O 1
ATOM 723 N N . LEU B 2 19 ? -0.278 -28.030 -44.256 1.00 12.77 5 LEU B N 1
ATOM 724 C CA . LEU B 2 19 ? -0.838 -29.371 -44.154 1.00 12.79 5 LEU B CA 1
ATOM 725 C C . LEU B 2 19 ? -0.247 -30.254 -45.237 1.00 13.67 5 LEU B C 1
ATOM 726 O O . LEU B 2 19 ? -0.296 -29.936 -46.428 1.00 14.48 5 LEU B O 1
ATOM 731 N N . VAL B 2 20 ? 0.320 -31.375 -44.811 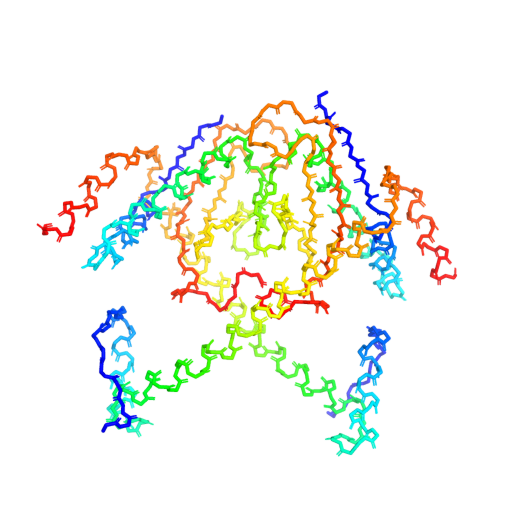1.00 12.62 6 VAL B N 1
ATOM 732 C CA . VAL B 2 20 ? 0.934 -32.318 -45.721 1.00 11.17 6 VAL B CA 1
ATOM 733 C C . VAL B 2 20 ? 0.367 -33.709 -45.461 1.00 11.92 6 VAL B C 1
ATOM 734 O O . VAL B 2 20 ? -0.252 -33.948 -44.417 1.00 11.70 6 VAL B O 1
ATOM 738 N N . TRP B 2 21 ? 0.557 -34.592 -46.435 1.00 10.11 7 TRP B N 1
ATOM 739 C CA . TRP B 2 21 ? 0.006 -35.949 -46.393 1.00 10.55 7 TRP B CA 1
ATOM 740 C C . TRP B 2 21 ? 1.143 -36.933 -46.608 1.00 13.36 7 TRP B C 1
ATOM 741 O O . TRP B 2 21 ? 1.977 -36.731 -47.482 1.00 12.23 7 TRP B O 1
ATOM 752 N N . SER B 2 22 ? 1.191 -38.004 -45.824 1.00 11.33 8 SER B N 1
ATOM 753 C CA . SER B 2 22 ? 2.199 -39.023 -46.077 1.00 11.33 8 SER B CA 1
ATOM 754 C C . SER B 2 22 ? 1.986 -39.632 -47.459 1.00 9.94 8 SER B C 1
ATOM 755 O O . SER B 2 22 ? 0.872 -39.655 -47.982 1.00 10.82 8 SER B O 1
ATOM 758 N N . PRO B 2 23 ? 3.060 -40.147 -48.075 1.00 9.82 9 PRO B N 1
ATOM 759 C CA . PRO B 2 23 ? 2.869 -40.868 -49.334 1.00 12.00 9 PRO B CA 1
ATOM 760 C C . PRO B 2 23 ? 1.792 -41.953 -49.246 1.00 10.77 9 PRO B C 1
ATOM 761 O O . PRO B 2 23 ? 1.003 -42.101 -50.184 1.00 10.83 9 PRO B O 1
ATOM 765 N N . THR B 2 24 ? 1.746 -42.686 -48.137 1.00 11.00 10 THR B N 1
ATOM 766 C CA . THR B 2 24 ? 0.709 -43.707 -47.999 1.00 10.29 10 THR B CA 1
ATOM 767 C C . THR B 2 24 ? -0.692 -43.090 -47.929 1.00 9.47 10 THR B C 1
ATOM 768 O O . THR B 2 24 ? -1.636 -43.652 -48.494 1.00 10.70 10 THR B O 1
ATOM 772 N N . ALA B 2 25 ? -0.830 -41.938 -47.268 1.00 10.17 11 ALA B N 1
ATOM 773 C CA . ALA B 2 25 ? -2.146 -41.294 -47.206 1.00 9.68 11 ALA B CA 1
ATOM 774 C C . ALA B 2 25 ? -2.619 -40.861 -48.594 1.00 9.83 11 ALA B C 1
ATOM 775 O O . ALA B 2 25 ? -3.796 -40.955 -48.910 1.00 10.58 11 ALA B O 1
ATOM 777 N N . LYS B 2 26 ? -1.700 -40.350 -49.414 1.00 9.77 12 LYS B N 1
ATOM 778 C CA . LYS B 2 26 ? -2.055 -40.037 -50.794 1.00 11.24 12 LYS B CA 1
ATOM 779 C C . LYS B 2 26 ? -2.539 -41.290 -51.525 1.00 11.03 12 LYS B C 1
ATOM 780 O O . LYS B 2 26 ? -3.537 -41.254 -52.237 1.00 11.43 12 LYS B O 1
ATOM 786 N N . ALA B 2 27 ? -1.840 -42.407 -51.321 1.00 11.88 13 ALA B N 1
ATOM 787 C CA . ALA B 2 27 ? -2.247 -43.672 -51.911 1.00 12.60 13 ALA B CA 1
ATOM 788 C C . ALA B 2 27 ? -3.623 -44.108 -51.409 1.00 9.47 13 ALA B C 1
ATOM 789 O O . ALA B 2 27 ? -4.423 -44.655 -52.183 1.00 12.16 13 ALA B O 1
ATOM 791 N N . ASP B 2 28 ? -3.900 -43.871 -50.124 1.00 9.96 14 ASP B N 1
ATOM 792 C CA . ASP B 2 28 ? -5.211 -44.195 -49.564 1.00 10.12 14 ASP B CA 1
ATOM 793 C C . ASP B 2 28 ? -6.285 -43.432 -50.327 1.00 10.57 14 ASP B C 1
ATOM 794 O O . ASP B 2 28 ? -7.311 -43.997 -50.682 1.00 10.59 14 ASP B O 1
ATOM 799 N N . LEU B 2 29 ? -6.044 -42.136 -50.552 1.00 9.76 15 LEU B N 1
ATOM 800 C CA . LEU B 2 29 ? -7.008 -41.290 -51.262 1.00 10.80 15 LEU B CA 1
ATOM 801 C C . LEU B 2 29 ? -7.263 -41.795 -52.683 1.00 9.81 15 LEU B C 1
ATOM 802 O O . LEU B 2 29 ? -8.399 -41.825 -53.147 1.00 11.58 15 LEU B O 1
ATOM 807 N N . ILE B 2 30 ? -6.203 -42.169 -53.389 1.00 9.83 16 ILE B N 1
ATOM 808 C CA A ILE B 2 30 ? -6.335 -42.714 -54.737 0.47 10.66 16 ILE B CA 1
ATOM 809 C CA B ILE B 2 30 ? -6.370 -42.688 -54.737 0.53 10.65 16 ILE B CA 1
ATOM 810 C C . ILE B 2 30 ? -7.156 -44.004 -54.720 1.00 12.34 16 ILE B C 1
ATOM 811 O O . ILE B 2 30 ? -8.067 -44.192 -55.524 1.00 12.36 16 ILE B O 1
ATOM 820 N N . ASP B 2 31 ? -6.823 -44.894 -53.784 1.00 12.99 17 ASP B N 1
ATOM 821 C CA . ASP B 2 31 ? -7.516 -46.175 -53.644 1.00 13.65 17 ASP B CA 1
ATOM 822 C C . ASP B 2 31 ? -9.022 -45.990 -53.401 1.00 10.80 17 ASP B C 1
ATOM 823 O O . ASP B 2 31 ? -9.857 -46.663 -54.013 1.00 13.44 17 ASP B O 1
ATOM 828 N N . ILE B 2 32 ? -9.350 -45.069 -52.503 1.00 10.71 18 ILE B N 1
ATOM 829 C CA . ILE B 2 32 ? -10.747 -44.769 -52.192 1.00 10.34 18 ILE B CA 1
ATOM 830 C C . ILE B 2 32 ? -11.511 -44.349 -53.447 1.00 11.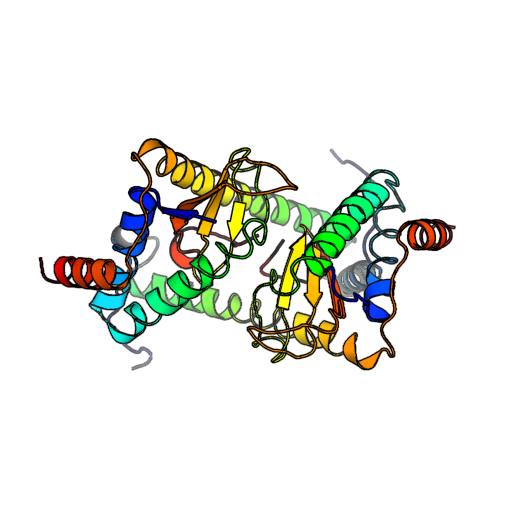97 18 ILE B C 1
ATOM 831 O O . ILE B 2 32 ? -12.609 -44.850 -53.716 1.00 12.16 18 ILE B O 1
ATOM 836 N N . TYR B 2 33 ? -10.928 -43.433 -54.219 1.00 12.97 19 TYR B N 1
ATOM 837 C CA . TYR B 2 33 ? -11.596 -42.905 -55.405 1.00 12.87 19 TYR B CA 1
ATOM 838 C C . TYR B 2 33 ? -11.775 -43.984 -56.471 1.00 11.94 19 TYR B C 1
ATOM 839 O O . TYR B 2 33 ? -12.842 -44.105 -57.096 1.00 13.88 19 TYR B O 1
ATOM 848 N N . VAL B 2 34 ? -10.729 -44.770 -56.692 1.00 11.10 20 VAL B N 1
ATOM 849 C CA . VAL B 2 34 ? -10.798 -45.806 -57.717 1.00 11.68 20 VAL B CA 1
ATOM 850 C C . VAL B 2 34 ? -11.817 -46.885 -57.346 1.00 13.67 20 VAL B C 1
ATOM 851 O O . VAL B 2 34 ? -12.573 -47.354 -58.190 1.00 13.16 20 VAL B O 1
ATOM 855 N N . MET B 2 35 ? -11.851 -47.273 -56.082 1.00 12.84 21 MET B N 1
ATOM 856 C CA A MET B 2 35 ? -12.763 -48.326 -55.651 0.51 14.13 21 MET B CA 1
ATOM 857 C CA B MET B 2 35 ? -12.760 -48.326 -55.664 0.49 14.12 21 MET B CA 1
ATOM 858 C C . MET B 2 35 ? -14.221 -47.957 -55.928 1.00 13.97 21 MET B C 1
ATOM 859 O O . MET B 2 35 ? -14.959 -48.724 -56.545 1.00 14.54 21 MET B O 1
ATOM 868 N N . ILE B 2 36 ? -14.640 -46.781 -55.481 1.00 12.25 22 ILE B N 1
ATOM 869 C CA . ILE B 2 36 ? -16.041 -46.430 -55.667 1.00 12.85 22 ILE B CA 1
ATOM 870 C C . ILE B 2 36 ? -16.258 -45.888 -57.076 1.00 15.30 22 ILE B C 1
ATOM 871 O O . ILE B 2 36 ? -17.301 -46.127 -57.675 1.00 14.90 22 ILE B O 1
ATOM 876 N N . GLY B 2 37 ? -15.258 -45.196 -57.612 1.00 12.00 23 GLY B N 1
ATOM 877 C CA . GLY B 2 37 ? -15.368 -44.622 -58.953 1.00 14.15 23 GLY B CA 1
ATOM 878 C C . GLY B 2 37 ? -15.504 -45.665 -60.048 1.00 18.09 23 GLY B C 1
ATOM 879 O O . GLY B 2 37 ? -15.988 -45.369 -61.148 1.00 19.06 23 GLY B O 1
ATOM 880 N N . SER B 2 38 ? -15.093 -46.894 -59.750 1.00 15.63 24 SER B N 1
ATOM 881 C CA . SER B 2 38 ? -15.221 -47.985 -60.714 1.00 18.15 24 SER B CA 1
ATOM 882 C C . SER B 2 38 ? -16.689 -48.240 -61.069 1.00 25.18 24 SER B C 1
ATOM 883 O O . SER B 2 38 ? -16.980 -48.834 -62.104 1.00 26.08 24 SER B O 1
ATOM 886 N N . GLU B 2 39 ? -17.616 -47.777 -60.233 1.00 18.21 25 GLU B N 1
ATOM 887 C CA . GLU B 2 39 ? -19.030 -47.922 -60.569 1.00 19.14 25 GLU B CA 1
ATOM 888 C C . GLU B 2 39 ? -19.852 -46.637 -60.429 1.00 24.46 25 GLU B C 1
ATOM 889 O O . GLU B 2 39 ? -20.934 -46.540 -60.992 1.00 21.86 25 GLU B O 1
ATOM 895 N N . ASN B 2 40 ? -19.346 -45.658 -59.684 1.00 19.18 26 ASN B N 1
ATOM 896 C CA . ASN B 2 40 ? -20.115 -44.439 -59.416 1.00 16.49 26 ASN B CA 1
ATOM 897 C C . ASN B 2 40 ? -19.172 -43.258 -59.233 1.00 15.27 26 ASN B C 1
ATOM 898 O O . ASN B 2 40 ? -18.718 -42.957 -58.122 1.00 14.62 26 ASN B O 1
ATOM 903 N N . ILE B 2 41 ? -18.882 -42.584 -60.337 1.00 16.06 27 ILE B N 1
ATOM 904 C CA A ILE B 2 41 ? -17.911 -41.496 -60.325 0.49 14.84 27 ILE B CA 1
ATOM 905 C CA B ILE B 2 41 ? -17.915 -41.505 -60.335 0.51 14.84 27 ILE B CA 1
ATOM 906 C C . ILE B 2 41 ? -18.428 -40.297 -59.529 1.00 14.75 27 ILE B C 1
ATOM 907 O O . ILE B 2 41 ? -17.653 -39.586 -58.890 1.00 14.39 27 ILE B O 1
ATOM 916 N N . ARG B 2 42 ? -19.742 -40.072 -59.531 1.00 14.05 28 ARG B N 1
ATOM 917 C CA . ARG B 2 42 ? -20.281 -38.970 -58.745 1.00 15.56 28 ARG B CA 1
ATOM 918 C C . ARG B 2 42 ? -20.047 -39.194 -57.251 1.00 13.49 28 ARG B C 1
ATOM 919 O O . ARG B 2 42 ? -19.726 -38.264 -56.523 1.00 13.74 28 ARG B O 1
ATOM 927 N N . ALA B 2 43 ? -20.183 -40.437 -56.800 1.00 14.66 29 ALA B N 1
ATOM 928 C CA . ALA B 2 43 ? -19.899 -40.742 -55.401 1.00 13.47 29 ALA B CA 1
ATOM 929 C C . ALA B 2 43 ? -18.420 -40.568 -55.080 1.00 12.64 29 ALA B C 1
ATOM 930 O O . ALA B 2 43 ? -18.071 -40.102 -53.994 1.00 13.68 29 ALA B O 1
ATOM 932 N N . ALA B 2 44 ? -17.557 -40.948 -56.018 1.00 11.56 30 ALA B N 1
ATOM 933 C CA . ALA B 2 44 ? -16.126 -40.778 -55.820 1.00 11.40 30 ALA B CA 1
ATOM 934 C C . ALA B 2 44 ? -15.810 -39.290 -55.664 1.00 13.98 30 ALA B C 1
ATOM 935 O O . ALA B 2 44 ? -15.113 -38.878 -54.734 1.00 12.33 30 ALA B O 1
ATOM 937 N N . ASP B 2 45 ? -16.360 -38.480 -56.561 1.00 13.28 31 ASP B N 1
ATOM 938 C CA . ASP B 2 45 ? -16.181 -37.039 -56.459 1.00 12.31 31 ASP B CA 1
ATOM 939 C C . ASP B 2 45 ? -16.689 -36.465 -55.137 1.00 12.16 31 ASP B C 1
ATOM 940 O O . ASP B 2 45 ? -16.037 -35.595 -54.560 1.00 13.15 31 ASP B O 1
ATOM 945 N N . ARG B 2 46 ? -17.834 -36.946 -54.649 1.00 13.04 32 ARG B N 1
ATOM 946 C CA . ARG B 2 46 ? -18.371 -36.439 -53.387 1.00 13.87 32 ARG B CA 1
ATOM 947 C C . ARG B 2 46 ? -17.459 -36.783 -52.212 1.00 14.02 32 ARG B C 1
ATOM 948 O O . ARG B 2 46 ? -17.260 -35.950 -51.333 1.00 13.73 32 ARG B O 1
ATOM 956 N N . TYR B 2 47 ? -16.889 -37.990 -52.197 1.00 12.66 33 TYR B N 1
ATOM 957 C CA . TYR B 2 47 ? -15.964 -38.342 -51.118 1.00 11.75 33 TYR B CA 1
ATOM 958 C C . TYR B 2 47 ? -14.744 -37.417 -51.142 1.00 13.61 33 TYR B C 1
ATOM 959 O O . TYR B 2 47 ? -14.265 -36.993 -50.086 1.00 12.35 33 TYR B O 1
ATOM 968 N N . TYR B 2 48 ? -14.238 -37.092 -52.335 1.00 11.36 34 TYR B N 1
ATOM 969 C CA . TYR B 2 48 ? -13.128 -36.141 -52.411 1.00 10.40 34 TYR B CA 1
ATOM 970 C C . TYR B 2 48 ? -13.553 -34.742 -51.955 1.00 13.40 34 TYR B C 1
ATOM 971 O O . TYR B 2 48 ? -12.785 -34.055 -51.289 1.00 13.90 34 TYR B O 1
ATOM 980 N N . ASP B 2 49 ? -14.767 -34.320 -52.307 1.00 14.08 35 ASP B N 1
ATOM 981 C CA . ASP B 2 49 ? -15.255 -33.018 -51.834 1.00 15.88 35 ASP B CA 1
ATOM 982 C C . ASP B 2 49 ? -15.265 -32.971 -50.311 1.00 14.43 35 ASP B C 1
ATOM 983 O O . ASP B 2 49 ? -14.852 -31.983 -49.701 1.00 15.03 35 ASP B O 1
ATOM 988 N N . GLN B 2 50 ? -15.739 -34.056 -49.701 1.00 12.85 36 GLN B N 1
ATOM 989 C CA . GLN B 2 50 ? -15.883 -34.115 -48.251 1.00 13.28 36 GLN B CA 1
ATOM 990 C C . GLN B 2 50 ? -14.530 -34.215 -47.552 1.00 12.99 36 GLN B C 1
ATOM 991 O O . GLN B 2 50 ? -14.302 -33.570 -46.519 1.00 13.90 36 GLN B O 1
ATOM 997 N N . LEU B 2 51 ? -13.632 -35.016 -48.116 1.00 11.67 37 LEU B N 1
ATOM 998 C CA . LEU B 2 51 ? -12.323 -35.199 -47.496 1.00 11.74 37 LEU B CA 1
ATOM 999 C C . LEU B 2 51 ? -11.486 -33.927 -47.625 1.00 15.72 37 LEU B C 1
ATOM 1000 O O . LEU B 2 51 ? -10.788 -33.547 -46.688 1.00 13.84 37 LEU B O 1
ATOM 1005 N N . GLU B 2 52 ? -11.566 -33.265 -48.778 1.00 14.31 38 GLU B N 1
ATOM 1006 C CA . GLU B 2 52 ? -10.867 -31.993 -48.953 1.00 17.81 38 GLU B CA 1
ATOM 1007 C C . GLU B 2 52 ? -11.403 -30.948 -47.973 1.00 16.01 38 GLU B C 1
ATOM 1008 O O . GLU B 2 52 ? -10.629 -30.208 -47.356 1.00 16.02 38 GLU B O 1
ATOM 1014 N N . ALA B 2 53 ? -12.721 -30.910 -47.806 1.00 15.57 39 ALA B N 1
ATOM 1015 C CA . ALA B 2 53 ? -13.319 -29.948 -46.880 1.00 14.49 39 ALA B CA 1
ATOM 1016 C C . ALA B 2 53 ? -12.847 -30.198 -45.452 1.00 15.82 39 ALA B C 1
ATOM 1017 O O . ALA B 2 53 ? -12.540 -29.263 -44.716 1.00 16.07 39 ALA B O 1
ATOM 1019 N N . ARG B 2 54 ? -12.784 -31.462 -45.051 1.00 12.93 40 ARG B N 1
ATOM 1020 C CA . ARG B 2 54 ? -12.377 -31.779 -43.687 1.00 13.84 40 ARG B CA 1
ATOM 1021 C C . ARG B 2 54 ? -10.902 -31.413 -43.481 1.00 17.01 40 ARG B C 1
ATOM 1022 O O . ARG B 2 54 ? -10.523 -30.923 -42.417 1.00 15.31 40 ARG B O 1
ATOM 1030 N N . ALA B 2 55 ? -10.073 -31.649 -44.492 1.00 15.74 41 ALA B N 1
ATOM 1031 C CA . ALA B 2 55 ? -8.649 -31.318 -44.386 1.00 16.67 41 ALA B CA 1
ATOM 1032 C C . ALA B 2 55 ? -8.421 -29.805 -44.312 1.00 18.24 41 ALA B C 1
ATOM 1033 O O . ALA B 2 55 ? -7.513 -29.349 -43.619 1.00 18.58 41 ALA B O 1
ATOM 1035 N N . LEU B 2 56 ? -9.235 -29.041 -45.033 1.00 19.08 42 LEU B N 1
ATOM 1036 C CA . LEU B 2 56 ? -9.158 -27.577 -45.005 1.00 18.14 42 LEU B CA 1
ATOM 1037 C C . LEU B 2 56 ? -9.532 -27.057 -43.629 1.00 18.90 42 LEU B C 1
ATOM 1038 O O . LEU B 2 56 ? -8.903 -26.129 -43.126 1.00 17.25 42 LEU B O 1
ATOM 1043 N N . GLN B 2 57 ? -10.555 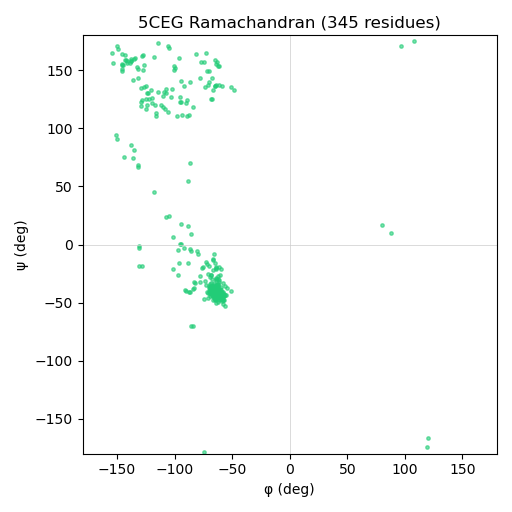-27.651 -43.014 1.00 17.39 43 GLN B N 1
ATOM 1044 C CA . GLN B 2 57 ? -10.896 -27.313 -41.634 1.00 16.76 43 GLN B CA 1
ATOM 1045 C C . GLN B 2 57 ? -9.722 -27.555 -40.704 1.00 15.39 43 GLN B C 1
ATOM 1046 O O . GLN B 2 57 ? -9.433 -26.766 -39.803 1.00 14.16 43 GLN B O 1
ATOM 1052 N N . LEU B 2 58 ? -9.063 -28.688 -40.911 1.00 14.67 44 LEU B N 1
ATOM 1053 C CA . LEU B 2 58 ? -7.984 -29.104 -40.038 1.00 13.89 44 LEU B CA 1
ATOM 1054 C C . LEU B 2 58 ? -6.792 -28.156 -40.147 1.00 16.67 44 LEU B C 1
ATOM 1055 O O . LEU B 2 58 ? -6.127 -27.867 -39.161 1.00 17.75 44 LEU B O 1
ATOM 1060 N N . ALA B 2 59 ? -6.537 -27.649 -41.345 1.00 17.60 45 ALA B N 1
ATOM 1061 C CA . ALA B 2 59 ? -5.442 -26.704 -41.516 1.00 16.40 45 ALA B CA 1
ATOM 1062 C C . ALA B 2 59 ? -5.690 -25.429 -40.711 1.00 18.71 45 ALA B C 1
ATOM 1063 O O . ALA B 2 59 ? -4.748 -24.826 -40.189 1.00 21.18 45 ALA B O 1
ATOM 1065 N N . ASP B 2 60 ? -6.958 -25.033 -40.601 1.00 17.53 46 ASP B N 1
ATOM 1066 C CA . ASP B 2 60 ? -7.354 -23.855 -39.820 1.00 17.32 46 ASP B CA 1
ATOM 1067 C C . ASP B 2 60 ? -7.392 -24.115 -38.311 1.00 21.75 46 ASP B C 1
ATOM 1068 O O . ASP B 2 60 ? -7.148 -23.217 -37.505 1.00 21.13 46 ASP B O 1
ATOM 1073 N N . GLN B 2 61 ? -7.724 -25.341 -37.926 1.00 15.90 47 GLN B N 1
ATOM 1074 C CA . GLN B 2 61 ? -7.829 -25.694 -36.512 1.00 17.11 47 GLN B CA 1
ATOM 1075 C C . GLN B 2 61 ? -7.143 -27.028 -36.289 1.00 14.44 47 GLN B C 1
ATOM 1076 O O . GLN B 2 61 ? -7.795 -28.072 -36.253 1.00 14.84 47 GLN B O 1
ATOM 1082 N N . PRO B 2 62 ? -5.812 -27.001 -36.160 1.00 14.93 48 PRO B N 1
ATOM 1083 C CA . PRO B 2 62 ? -5.002 -28.228 -36.191 1.00 12.52 48 PRO B CA 1
ATOM 1084 C C . PRO B 2 62 ? -5.244 -29.204 -35.043 1.00 14.70 48 PRO B C 1
ATOM 1085 O O . PRO B 2 62 ? -4.861 -30.374 -35.157 1.00 14.64 48 PRO B O 1
ATOM 1089 N N . ARG B 2 63 ? -5.883 -28.753 -33.968 1.00 13.88 49 ARG B N 1
ATOM 1090 C CA . ARG B 2 63 ? -6.130 -29.642 -32.843 1.00 14.90 49 ARG B CA 1
ATOM 1091 C C . ARG B 2 63 ? -7.589 -30.097 -32.759 1.00 19.98 49 ARG B C 1
ATOM 1092 O O . ARG B 2 63 ? -8.062 -30.491 -31.693 1.00 22.36 49 ARG B O 1
ATOM 1100 N N . MET B 2 64 ? -8.308 -30.086 -33.876 1.00 15.53 50 MET B N 1
ATOM 1101 C CA . MET B 2 64 ? -9.713 -30.502 -33.794 1.00 16.30 50 MET B CA 1
ATOM 1102 C C . MET B 2 64 ? -9.878 -32.029 -33.661 1.00 19.99 50 MET B C 1
ATOM 1103 O O . MET B 2 64 ? -10.909 -32.499 -33.181 1.00 18.60 50 MET B O 1
ATOM 1108 N N . GLY B 2 65 ? -8.860 -32.806 -34.026 1.00 15.25 51 GLY B N 1
ATOM 1109 C CA . GLY B 2 65 ? -8.924 -34.248 -33.869 1.00 15.35 51 GLY B CA 1
ATOM 1110 C C . GLY B 2 65 ? -8.676 -34.695 -32.431 1.00 18.90 51 GLY B C 1
ATOM 1111 O O . GLY B 2 65 ? -7.862 -34.113 -31.715 1.00 20.07 51 GLY B O 1
ATOM 1112 N N . VAL B 2 66 ? -9.388 -35.731 -32.004 1.00 16.22 52 VAL B N 1
ATOM 1113 C CA . VAL B 2 66 ? -9.226 -36.268 -30.658 1.00 16.83 52 VAL B CA 1
ATOM 1114 C C . VAL B 2 66 ? -7.923 -37.048 -30.535 1.00 16.24 52 VAL B C 1
ATOM 1115 O O . VAL B 2 66 ? -7.591 -37.846 -31.412 1.00 16.86 52 VAL B O 1
ATOM 1119 N N . ARG B 2 67 ? -7.184 -36.829 -29.450 1.00 14.44 53 ARG B N 1
ATOM 1120 C CA . ARG B 2 67 ? -5.951 -37.571 -29.237 1.00 14.42 53 ARG B CA 1
ATOM 1121 C C . ARG B 2 67 ? -6.219 -39.055 -29.068 1.00 16.82 53 ARG B C 1
ATOM 1122 O O . ARG B 2 67 ? -7.162 -39.455 -28.371 1.00 18.42 53 ARG B O 1
ATOM 1130 N N . ARG B 2 68 ? -5.391 -39.870 -29.711 1.00 13.74 54 ARG B N 1
ATOM 1131 C CA . ARG B 2 68 ? -5.472 -41.313 -29.570 1.00 14.68 54 ARG B CA 1
ATOM 1132 C C . ARG B 2 68 ? -4.081 -41.882 -29.292 1.00 14.53 54 ARG B C 1
ATOM 1133 O O . ARG B 2 68 ? -3.507 -42.583 -30.121 1.00 13.90 54 ARG B O 1
ATOM 1141 N N . PRO B 2 69 ? -3.527 -41.582 -28.103 1.00 14.42 55 PRO B N 1
ATOM 1142 C CA . PRO B 2 69 ? -2.174 -42.042 -27.784 1.00 15.00 55 PRO B CA 1
ATOM 1143 C C . PRO B 2 69 ? -2.091 -43.562 -27.652 1.00 16.69 55 PRO B C 1
ATOM 1144 O O . PRO B 2 69 ? -0.988 -44.106 -27.631 1.00 19.22 55 PRO B O 1
ATOM 1148 N N . ASP B 2 70 ? -3.240 -44.236 -27.588 1.00 18.38 56 ASP B N 1
ATOM 1149 C CA . ASP B 2 70 ? -3.241 -45.692 -27.577 1.00 18.48 56 ASP B CA 1
ATOM 1150 C C . ASP B 2 70 ? -2.818 -46.263 -28.928 1.00 17.69 56 ASP B C 1
ATOM 1151 O O . ASP B 2 70 ? -2.419 -47.423 -29.018 1.00 17.60 56 ASP B O 1
ATOM 1156 N N . ILE B 2 71 ? -2.893 -45.449 -29.977 1.00 14.20 57 ILE B N 1
ATOM 1157 C CA . ILE B 2 71 ? -2.419 -45.865 -31.297 1.00 14.15 57 ILE B CA 1
ATOM 1158 C C . ILE B 2 71 ? -0.908 -45.621 -31.359 1.00 13.92 57 ILE B C 1
ATOM 1159 O O . ILE B 2 71 ? -0.109 -46.572 -31.351 1.00 13.38 57 ILE B O 1
ATOM 1164 N N . ARG B 2 72 ? -0.532 -44.346 -31.401 1.00 13.54 58 ARG B N 1
ATOM 1165 C CA . ARG B 2 72 ? 0.855 -43.917 -31.167 1.00 12.36 58 ARG B CA 1
ATOM 1166 C C . ARG B 2 72 ? 0.767 -42.604 -30.394 1.00 14.34 58 ARG B C 1
ATOM 1167 O O . ARG B 2 72 ? -0.261 -41.937 -30.434 1.00 13.16 58 ARG B O 1
ATOM 1175 N N . PRO B 2 73 ? 1.839 -42.219 -29.675 1.00 13.37 59 PRO B N 1
ATOM 1176 C CA . PRO B 2 73 ? 1.687 -41.135 -28.691 1.00 14.77 59 PRO B CA 1
ATOM 1177 C C . PRO B 2 73 ? 1.139 -39.811 -29.240 1.00 13.68 59 PRO B C 1
ATOM 1178 O O . PRO B 2 73 ? 0.374 -39.161 -28.538 1.00 14.54 59 PRO B O 1
ATOM 1182 N N . SER B 2 74 ? 1.498 -39.440 -30.469 1.00 14.38 60 SER B N 1
ATOM 1183 C CA . SER B 2 74 ? 1.063 -38.165 -31.044 1.00 12.24 60 SER B CA 1
ATOM 1184 C C . SER B 2 74 ? -0.178 -38.278 -31.914 1.00 13.01 60 SER B C 1
ATOM 1185 O O . SER B 2 74 ? -0.626 -37.284 -32.492 1.00 14.12 60 SER B O 1
ATOM 1188 N N . ALA B 2 75 ? -0.715 -39.487 -32.044 1.00 11.68 61 ALA B N 1
ATOM 1189 C CA . ALA B 2 75 ? -1.807 -39.688 -32.997 1.00 11.42 61 ALA B CA 1
ATOM 1190 C C . ALA B 2 75 ? -3.086 -38.976 -32.586 1.00 13.59 61 ALA B C 1
ATOM 1191 O O . ALA B 2 75 ? -3.432 -38.905 -31.402 1.00 14.01 61 ALA B O 1
ATOM 1193 N N . ARG B 2 76 ? -3.786 -38.468 -33.594 1.00 10.21 62 ARG B N 1
ATOM 1194 C CA . ARG B 2 76 ? -5.089 -37.844 -33.443 1.00 12.34 62 ARG B CA 1
ATOM 1195 C C . ARG B 2 76 ? -6.010 -38.431 -34.497 1.00 14.15 62 ARG B C 1
ATOM 1196 O O . ARG B 2 76 ? -5.571 -38.831 -35.575 1.00 11.95 62 ARG B O 1
ATOM 1204 N N . MET B 2 77 ? -7.299 -38.469 -34.195 1.00 14.95 63 MET B N 1
ATOM 1205 C CA . MET B 2 77 ? -8.264 -39.042 -35.123 1.00 12.33 63 MET B CA 1
ATOM 1206 C C . MET B 2 77 ? -9.345 -38.021 -35.426 1.00 14.71 63 MET B C 1
ATOM 1207 O O . MET B 2 77 ? -9.890 -37.400 -34.509 1.00 16.84 63 MET B O 1
ATOM 1212 N N . LEU B 2 78 ? -9.624 -37.815 -36.710 1.00 12.93 64 LEU B N 1
ATOM 1213 C CA . LEU B 2 78 ? -10.714 -36.947 -37.126 1.00 14.25 64 LEU B CA 1
ATOM 1214 C C . LEU B 2 78 ? -11.612 -37.759 -38.046 1.00 16.68 64 LEU B C 1
ATOM 1215 O O . LEU B 2 78 ? -11.142 -38.345 -39.015 1.00 19.14 64 LEU B O 1
ATOM 1220 N N . VAL B 2 79 ? -12.903 -37.831 -37.727 1.00 15.11 65 VAL B N 1
ATOM 1221 C CA . VAL B 2 79 ? -13.815 -38.665 -38.500 1.00 14.24 65 VAL B CA 1
ATOM 1222 C C . VAL B 2 79 ? -14.469 -37.878 -39.639 1.00 20.13 65 VAL B C 1
ATOM 1223 O O . VAL B 2 79 ? -14.873 -36.724 -39.471 1.00 18.96 65 VAL B O 1
ATOM 1227 N N . GLU B 2 80 ? -14.520 -38.509 -40.810 1.00 14.10 66 GLU B N 1
ATOM 1228 C CA . GLU B 2 80 ? -15.287 -38.038 -41.955 1.00 16.74 66 GLU B CA 1
ATOM 1229 C C . GLU B 2 80 ? -15.952 -39.272 -42.542 1.00 16.44 66 GLU B C 1
ATOM 1230 O O . GLU B 2 80 ? -15.410 -39.918 -43.443 1.00 14.47 66 GLU B O 1
ATOM 1236 N N . ALA B 2 81 ? -17.117 -39.620 -41.998 1.00 14.88 67 ALA B N 1
ATOM 1237 C CA . ALA B 2 81 ? -17.729 -40.920 -42.253 1.00 13.21 67 ALA B CA 1
ATOM 1238 C C . ALA B 2 81 ? -17.834 -41.244 -43.740 1.00 16.63 67 ALA B C 1
ATOM 1239 O O . ALA B 2 81 ? -18.235 -40.385 -44.536 1.00 19.33 67 ALA B O 1
ATOM 1241 N N . PRO B 2 82 ? -17.484 -42.478 -44.124 1.00 12.99 68 PRO B N 1
ATOM 1242 C CA . PRO B 2 82 ? -17.064 -43.646 -43.328 1.00 13.23 68 PRO B CA 1
ATOM 1243 C C . PRO B 2 82 ? -15.558 -43.739 -43.050 1.00 14.25 68 PRO B C 1
ATOM 1244 O O . PRO B 2 82 ? -15.058 -44.814 -42.675 1.00 13.50 68 PRO B O 1
ATOM 1248 N N . PHE B 2 83 ? -14.845 -42.632 -43.244 1.00 11.42 69 PHE B N 1
ATOM 1249 C CA . PHE B 2 83 ? -13.391 -42.618 -43.114 1.00 12.02 69 PHE B CA 1
ATOM 1250 C C . PHE B 2 83 ? -12.935 -42.057 -41.781 1.00 11.31 69 PHE B C 1
ATOM 1251 O O . PHE B 2 83 ? -13.622 -41.261 -41.140 1.00 13.01 69 PHE B O 1
ATOM 1259 N N . VAL B 2 84 ? -11.751 -42.490 -41.374 1.00 13.85 70 VAL B N 1
ATOM 1260 C CA . VAL B 2 84 ? -11.088 -41.961 -40.205 1.00 12.29 70 VAL B CA 1
ATOM 1261 C C . VAL B 2 84 ? -9.764 -41.370 -40.672 1.00 14.94 70 VAL B C 1
ATOM 1262 O O . VAL B 2 84 ? -8.959 -42.072 -41.291 1.00 14.02 70 VAL B O 1
ATOM 1266 N N . LEU B 2 85 ? -9.555 -40.081 -40.425 1.00 12.42 71 LEU B N 1
ATOM 1267 C CA . LEU B 2 85 ? -8.269 -39.471 -40.736 1.00 13.36 71 LEU B CA 1
ATOM 1268 C C . LEU B 2 85 ? -7.365 -39.627 -39.527 1.00 11.23 71 LEU B C 1
ATOM 1269 O O . LEU B 2 85 ? -7.722 -39.197 -38.438 1.00 14.44 71 LEU B O 1
ATOM 1274 N N . LEU B 2 86 ? -6.190 -40.222 -39.718 1.00 9.93 72 LEU B N 1
ATOM 1275 C CA . LEU B 2 86 ? -5.198 -40.293 -38.648 1.00 8.96 72 LEU B CA 1
ATOM 1276 C C . LEU B 2 86 ? -4.123 -39.258 -38.928 1.00 10.11 72 LEU B C 1
ATOM 1277 O O . LEU B 2 86 ? -3.571 -39.238 -40.021 1.00 10.16 72 LEU B O 1
ATOM 1282 N N . TYR B 2 87 ? -3.832 -38.398 -37.963 1.00 10.25 73 TYR B N 1
ATOM 1283 C CA . TYR B 2 87 ? -2.861 -37.330 -38.211 1.00 8.81 73 TYR B CA 1
ATOM 1284 C C . TYR B 2 87 ? -2.129 -36.946 -36.936 1.00 10.30 73 TYR B C 1
ATOM 1285 O O . TYR B 2 87 ? -2.496 -37.368 -35.838 1.00 11.40 73 TYR B O 1
ATOM 1294 N N . GLU B 2 88 ? -1.099 -36.117 -37.081 1.00 10.87 74 GLU B N 1
ATOM 1295 C CA . GLU B 2 88 ? -0.463 -35.503 -35.922 1.00 11.52 74 GLU B CA 1
ATOM 1296 C C . GLU B 2 88 ? -0.164 -34.042 -36.211 1.00 12.16 74 GLU B C 1
ATOM 1297 O O . GLU B 2 88 ? -0.100 -33.642 -37.373 1.00 12.38 74 GLU B O 1
ATOM 1303 N N . THR B 2 89 ? 0.015 -33.260 -35.155 1.00 12.80 75 THR B N 1
ATOM 1304 C CA . THR B 2 89 ? 0.578 -31.919 -35.307 1.00 14.00 75 THR B CA 1
ATOM 1305 C C . THR B 2 89 ? 2.056 -31.962 -34.954 1.00 16.43 75 THR B C 1
ATOM 1306 O O . THR B 2 89 ? 2.496 -32.803 -34.162 1.00 14.24 75 THR B O 1
ATOM 1310 N N . VAL B 2 90 ? 2.827 -31.065 -35.557 1.00 13.98 76 VAL B N 1
ATOM 1311 C CA . VAL B 2 90 ? 4.203 -30.862 -35.121 1.00 12.42 76 VAL B CA 1
ATOM 1312 C C . VAL B 2 90 ? 4.409 -29.367 -34.889 1.00 14.76 76 VAL B C 1
ATOM 1313 O O . VAL B 2 90 ? 4.175 -28.577 -35.797 1.00 16.51 76 VAL B O 1
ATOM 1317 N N . PRO B 2 91 ? 4.819 -28.978 -33.672 1.00 18.52 77 PRO B N 1
ATOM 1318 C CA . PRO B 2 91 ? 5.073 -29.812 -32.488 1.00 15.97 77 PRO B CA 1
ATOM 1319 C C . PRO B 2 91 ? 3.813 -30.522 -31.996 1.00 18.37 77 PRO B C 1
ATOM 1320 O O . PRO B 2 91 ? 2.702 -30.077 -32.295 1.00 17.53 77 PRO B O 1
ATOM 1324 N N . ASP B 2 92 ? 4.002 -31.618 -31.271 1.00 18.24 78 ASP B N 1
ATOM 1325 C CA . ASP B 2 92 ? 2.899 -32.351 -30.670 1.00 16.65 78 ASP B CA 1
ATOM 1326 C C . ASP B 2 92 ? 2.557 -31.746 -29.306 1.00 20.11 78 ASP B C 1
ATOM 1327 O O . ASP B 2 92 ? 2.813 -32.348 -28.266 1.00 27.27 78 ASP B O 1
ATOM 1332 N N . THR B 2 93 ? 1.993 -30.546 -29.317 1.00 23.83 79 THR B N 1
ATOM 1333 C CA . THR B 2 93 ? 1.662 -29.833 -28.082 1.00 21.16 79 THR B CA 1
ATOM 1334 C C . THR B 2 93 ? 0.161 -29.597 -27.987 1.00 25.16 79 THR B C 1
ATOM 1335 O O . THR B 2 93 ? -0.542 -29.669 -28.990 1.00 23.03 79 THR B O 1
ATOM 1339 N N . ASP B 2 94 ? -0.332 -29.313 -26.785 1.00 26.54 80 ASP B N 1
ATOM 1340 C CA . ASP B 2 94 ? -1.755 -29.064 -26.596 1.00 25.97 80 ASP B CA 1
ATOM 1341 C C . ASP B 2 94 ? -2.102 -27.600 -26.809 1.00 27.12 80 ASP B C 1
ATOM 1342 O O . ASP B 2 94 ? -3.267 -27.246 -26.974 1.00 31.97 80 ASP B O 1
ATOM 1347 N N . ASP B 2 95 ? -1.083 -26.749 -26.791 1.00 23.36 81 ASP B N 1
ATOM 1348 C CA . ASP B 2 95 ? -1.275 -25.328 -27.024 1.00 29.22 81 ASP B CA 1
ATOM 1349 C C . ASP B 2 95 ? -0.002 -24.725 -27.588 1.00 29.52 81 ASP B C 1
ATOM 1350 O O . ASP B 2 95 ? 1.089 -25.258 -27.396 1.00 28.34 81 ASP B O 1
ATOM 1355 N N . GLY B 2 96 ? -0.145 -23.610 -28.288 1.00 25.72 82 GLY B N 1
ATOM 1356 C CA . GLY B 2 96 ? 1.004 -22.960 -28.881 1.00 27.15 82 GLY B CA 1
ATOM 1357 C C . GLY B 2 96 ? 1.003 -23.144 -30.380 1.00 28.40 82 GLY B C 1
ATOM 1358 O O . GLY B 2 96 ? 0.150 -23.848 -30.922 1.00 30.11 82 GLY B O 1
ATOM 1359 N N . PRO B 2 97 ? 1.965 -22.511 -31.058 1.00 27.89 83 PRO B N 1
ATOM 1360 C CA . PRO B 2 97 ? 2.056 -22.520 -32.518 1.00 22.94 83 PRO B CA 1
ATOM 1361 C C . PRO B 2 97 ? 2.250 -23.922 -33.079 1.00 23.21 83 PRO B C 1
ATOM 1362 O O . PRO B 2 97 ? 3.028 -24.701 -32.537 1.00 24.94 83 PRO B O 1
ATOM 1366 N N . VAL B 2 98 ? 1.540 -24.225 -34.158 1.00 19.31 84 VAL B N 1
ATOM 1367 C CA . VAL B 2 98 ? 1.725 -25.484 -34.875 1.00 17.21 84 VAL B CA 1
ATOM 1368 C C . VAL B 2 98 ? 2.392 -25.191 -36.215 1.00 18.92 84 VAL B C 1
ATOM 1369 O O . VAL B 2 98 ? 1.961 -24.288 -36.942 1.00 22.06 84 VAL B O 1
ATOM 1373 N N . GLU B 2 99 ? 3.451 -25.922 -36.549 1.00 17.29 85 GLU B N 1
ATOM 1374 C CA . GLU B 2 99 ? 4.151 -25.646 -37.807 1.00 18.79 85 GLU B CA 1
ATOM 1375 C C . GLU B 2 99 ? 3.574 -26.475 -38.958 1.00 20.01 85 GLU B C 1
ATOM 1376 O O . GLU B 2 99 ? 3.416 -25.970 -40.073 1.00 21.68 85 GLU B O 1
ATOM 1382 N N . TRP B 2 100 ? 3.232 -27.739 -38.696 1.00 15.58 86 TRP B N 1
ATOM 1383 C CA A TRP B 2 100 ? 2.386 -28.404 -39.677 0.55 15.46 86 TRP B CA 1
ATOM 1384 C CA B TRP B 2 100 ? 2.694 -28.690 -39.680 0.45 16.34 86 TRP B CA 1
ATOM 1385 C C . TRP B 2 100 ? 1.531 -29.496 -39.097 1.00 13.74 86 TRP B C 1
ATOM 1386 O O . TRP B 2 100 ? 1.623 -29.880 -37.941 1.00 16.06 86 TRP B O 1
ATOM 1407 N N . VAL B 2 101 ? 0.569 -29.864 -39.930 1.00 13.50 87 VAL B N 1
ATOM 1408 C CA . VAL B 2 101 ? -0.289 -31.015 -39.678 1.00 11.08 87 VAL B CA 1
ATOM 1409 C C . VAL B 2 101 ? 0.121 -32.048 -40.708 1.00 11.18 87 VAL B C 1
ATOM 1410 O O . VAL B 2 101 ? 0.180 -31.730 -41.892 1.00 12.95 87 VAL B O 1
ATOM 1414 N N . GLU B 2 102 ? 0.436 -33.271 -40.274 1.00 9.84 88 GLU B N 1
ATOM 1415 C CA . GLU B 2 102 ? 0.649 -34.359 -41.226 1.00 10.16 88 GLU B CA 1
ATOM 1416 C C . GLU B 2 102 ? -0.485 -35.374 -41.141 1.00 11.47 88 GLU B C 1
ATOM 1417 O O . GLU B 2 102 ? -0.685 -35.975 -40.089 1.00 11.25 88 GLU B O 1
ATOM 1423 N N . ILE B 2 103 ? -1.224 -35.546 -42.232 1.00 9.44 89 ILE B N 1
ATOM 1424 C CA A ILE B 2 103 ? -2.211 -36.622 -42.291 0.64 9.42 89 ILE B CA 1
ATOM 1425 C CA B ILE B 2 103 ? -2.208 -36.624 -42.358 0.36 9.47 89 ILE B CA 1
ATOM 1426 C C . ILE B 2 103 ? -1.466 -37.902 -42.670 1.00 9.47 89 ILE B C 1
ATOM 1427 O O . ILE B 2 103 ? -0.882 -38.018 -43.748 1.00 11.26 89 ILE B O 1
ATOM 1436 N N . VAL B 2 104 ? -1.465 -38.851 -41.736 1.00 8.57 90 VAL B N 1
ATOM 1437 C CA . VAL B 2 104 ? -0.648 -40.053 -41.886 1.00 10.22 90 VAL B CA 1
ATOM 1438 C C . VAL B 2 104 ? -1.356 -41.179 -42.659 1.00 8.57 90 VAL B C 1
ATOM 1439 O O . VAL B 2 104 ? -0.738 -41.848 -43.489 1.00 9.32 90 VAL B O 1
ATOM 1443 N N . ARG B 2 105 ? -2.656 -41.382 -42.403 1.00 8.54 91 ARG B N 1
ATOM 1444 C CA . ARG B 2 105 ? -3.481 -42.344 -43.168 1.00 7.49 91 ARG B CA 1
ATOM 1445 C C . ARG B 2 105 ? -4.901 -41.825 -43.313 1.00 7.58 91 ARG B C 1
ATOM 1446 O O . ARG B 2 105 ? -5.369 -41.049 -42.472 1.00 9.98 91 ARG B O 1
ATOM 1454 N N . VAL B 2 106 ? -5.574 -42.295 -44.352 1.00 8.18 92 VAL B N 1
ATOM 1455 C CA . VAL B 2 106 ? -7.029 -42.179 -44.469 1.00 10.74 92 VAL B CA 1
ATOM 1456 C C . VAL B 2 106 ? -7.602 -43.604 -44.456 1.00 9.20 92 VAL B C 1
ATOM 1457 O O . VAL B 2 106 ? -7.383 -44.378 -45.391 1.00 10.22 92 VAL B O 1
ATOM 1461 N N . VAL B 2 107 ? -8.304 -43.956 -43.379 1.00 9.53 93 VAL B N 1
ATOM 1462 C CA . VAL B 2 107 ? -8.736 -45.341 -43.180 1.00 8.76 93 VAL B CA 1
ATOM 1463 C C . VAL B 2 107 ? -10.237 -45.491 -43.406 1.00 10.93 93 VAL B C 1
ATOM 1464 O O . VAL B 2 107 ? -11.005 -44.722 -42.865 1.00 13.55 93 VAL B O 1
ATOM 1468 N N . ASP B 2 108 ? -10.643 -46.468 -44.216 1.00 10.95 94 ASP B N 1
ATOM 1469 C CA . ASP B 2 108 ? -12.065 -46.747 -44.411 1.00 12.29 94 ASP B CA 1
ATOM 1470 C C . ASP B 2 108 ? -12.523 -47.724 -43.339 1.00 11.92 94 ASP B C 1
ATOM 1471 O O . ASP B 2 108 ? -12.121 -48.882 -43.357 1.00 13.94 94 ASP B O 1
ATOM 1476 N N . GLY B 2 109 ? -13.366 -47.260 -42.419 1.00 12.10 95 GLY B N 1
ATOM 1477 C CA . GLY B 2 109 ? -13.807 -48.111 -41.330 1.00 13.18 95 GLY B CA 1
ATOM 1478 C C . GLY B 2 109 ? -14.588 -49.333 -41.788 1.00 14.40 95 GLY B C 1
ATOM 1479 O O . GLY B 2 109 ? -14.614 -50.358 -41.102 1.00 12.96 95 GLY B O 1
ATOM 1480 N N . ARG B 2 110 ? -15.249 -49.229 -42.937 1.00 12.26 96 ARG B N 1
ATOM 1481 C CA . ARG B 2 110 ? -15.995 -50.370 -43.467 1.00 11.08 96 ARG B CA 1
ATOM 1482 C C . ARG B 2 110 ? -15.054 -51.490 -43.901 1.00 14.39 96 ARG B C 1
ATOM 1483 O O . ARG B 2 110 ? -15.435 -52.664 -43.922 1.00 13.01 96 ARG B O 1
ATOM 1491 N N . ARG B 2 111 ? -13.823 -51.119 -44.253 1.00 12.75 97 ARG B N 1
ATOM 1492 C CA . ARG B 2 111 ? -12.853 -52.068 -44.786 1.00 13.57 97 ARG B CA 1
ATOM 1493 C C . ARG B 2 111 ? -11.901 -52.595 -43.726 1.00 12.22 97 ARG B C 1
ATOM 1494 O O . ARG B 2 111 ? -11.373 -53.702 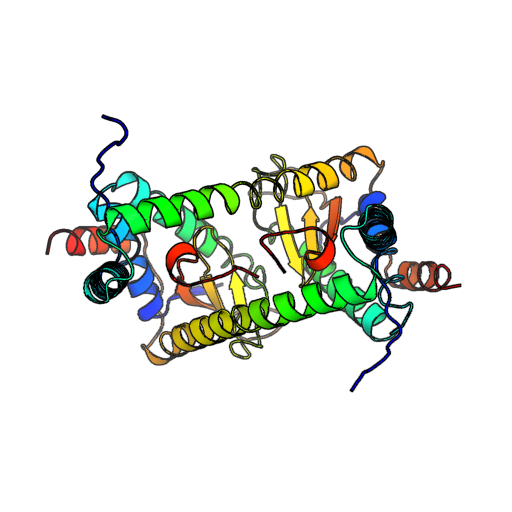-43.862 1.00 14.66 97 ARG B O 1
ATOM 1502 N N . ASP B 2 112 ? -11.677 -51.817 -42.669 1.00 11.19 98 ASP B N 1
ATOM 1503 C CA . ASP B 2 112 ? -10.580 -52.124 -41.761 1.00 12.42 98 ASP B CA 1
ATOM 1504 C C . ASP B 2 112 ? -10.879 -52.154 -40.265 1.00 16.49 98 ASP B C 1
ATOM 1505 O O . ASP B 2 112 ? -9.980 -52.450 -39.484 1.00 17.86 98 ASP B O 1
ATOM 1510 N N . LEU B 2 113 ? -12.103 -51.846 -39.850 1.00 11.77 99 LEU B N 1
ATOM 1511 C CA . LEU B 2 113 ? -12.398 -51.807 -38.419 1.00 10.13 99 LEU B CA 1
ATOM 1512 C C . LEU B 2 113 ? -13.569 -52.703 -38.026 1.00 13.58 99 LEU B C 1
ATOM 1513 O O . LEU B 2 113 ? -14.606 -52.733 -38.692 1.00 13.26 99 LEU B O 1
ATOM 1518 N N . ASN B 2 114 ? -13.387 -53.418 -36.922 1.00 12.27 100 ASN B N 1
ATOM 1519 C CA . ASN B 2 114 ? -14.439 -54.245 -36.341 1.00 12.70 100 ASN B CA 1
ATOM 1520 C C . ASN B 2 114 ? -15.494 -53.427 -35.632 1.00 16.51 100 ASN B C 1
ATOM 1521 O O . ASN B 2 114 ? -16.702 -53.642 -35.811 1.00 21.25 100 ASN B O 1
ATOM 1526 N N . ARG B 2 115 ? -15.054 -52.482 -34.811 1.00 13.74 101 ARG B N 1
ATOM 1527 C CA . ARG B 2 115 ? -15.982 -51.880 -33.851 1.00 15.96 101 ARG B CA 1
ATOM 1528 C C . ARG B 2 115 ? -16.569 -50.557 -34.329 1.00 16.78 101 ARG B C 1
ATOM 1529 O O . ARG B 2 115 ? -17.438 -49.991 -33.660 1.00 20.27 101 ARG B O 1
ATOM 1537 N N . LEU B 2 116 ? -16.107 -50.072 -35.481 1.00 14.62 102 LEU B N 1
ATOM 1538 C CA . LEU B 2 116 ? -16.663 -48.866 -36.091 1.00 15.54 102 LEU B CA 1
ATOM 1539 C C . LEU B 2 116 ? -17.070 -49.132 -37.533 1.00 14.99 102 LEU B C 1
ATOM 1540 O O . LEU B 2 116 ? -16.415 -49.919 -38.230 1.00 14.24 102 LEU B O 1
ATOM 1545 N N A PHE B 2 117 ? -18.119 -48.433 -37.967 0.42 14.38 103 PHE B N 1
ATOM 1546 N N B PHE B 2 117 ? -18.151 -48.487 -37.973 0.58 14.39 103 PHE B N 1
ATOM 1547 C CA A PHE B 2 117 ? -18.602 -48.473 -39.344 0.42 13.69 103 PHE B CA 1
ATOM 1548 C CA B PHE B 2 117 ? -18.674 -48.633 -39.337 0.58 13.84 103 PHE B CA 1
ATOM 1549 C C A PHE B 2 117 ? -18.864 -49.904 -39.796 0.42 13.79 103 PHE B C 1
ATOM 1550 C C B PHE B 2 117 ? -18.822 -50.108 -39.764 0.58 13.46 103 PHE B C 1
ATOM 1551 O O A PHE B 2 117 ? -19.558 -50.638 -39.100 0.42 8.87 103 PHE B O 1
ATOM 1552 O O B PHE B 2 117 ? -18.305 -50.535 -40.797 0.58 10.36 103 PHE B O 1
ATOM 1567 N N . ALA C 1 2 ? -15.000 -74.057 -5.850 1.00 53.70 2 ALA C N 1
ATOM 1568 C CA . ALA C 1 2 ? -13.719 -73.363 -5.923 1.00 52.74 2 ALA C CA 1
ATOM 1569 C C . ALA C 1 2 ? -13.353 -73.062 -7.370 1.00 52.56 2 ALA C C 1
ATOM 1570 O O . ALA C 1 2 ? -12.305 -72.476 -7.649 1.00 54.66 2 ALA C O 1
ATOM 1572 N N . ASN C 1 3 ? -14.220 -73.470 -8.290 1.00 32.93 3 ASN C N 1
ATOM 1573 C CA . ASN C 1 3 ? -14.003 -73.185 -9.698 1.00 27.51 3 ASN C CA 1
ATOM 1574 C C . ASN C 1 3 ? -14.744 -71.912 -10.102 1.00 26.49 3 ASN C C 1
ATOM 1575 O O . ASN C 1 3 ? -14.982 -71.661 -11.287 1.00 26.31 3 ASN C O 1
ATOM 1580 N N . VAL C 1 4 ? -15.121 -71.121 -9.100 1.00 25.82 4 VAL C N 1
ATOM 1581 C CA . VAL C 1 4 ? -15.712 -69.806 -9.340 1.00 23.73 4 VAL C CA 1
ATOM 1582 C C . VAL C 1 4 ? -15.086 -68.775 -8.419 1.00 27.51 4 VAL C C 1
ATOM 1583 O O . VAL C 1 4 ? -14.489 -69.108 -7.395 1.00 26.50 4 VAL C O 1
ATOM 1587 N N . GLU C 1 5 ? -15.224 -67.515 -8.796 1.00 24.25 5 GLU C N 1
ATOM 1588 C CA . GLU C 1 5 ? -14.749 -66.423 -7.970 1.00 26.71 5 GLU C CA 1
ATOM 1589 C C . GLU C 1 5 ? -15.897 -65.450 -7.795 1.00 27.25 5 GLU C C 1
ATOM 1590 O O . GLU C 1 5 ? -16.475 -64.987 -8.779 1.00 24.86 5 GLU C O 1
ATOM 1596 N N . LYS C 1 6 ? -16.249 -65.164 -6.547 1.00 24.82 6 LYS C N 1
ATOM 1597 C CA . LYS C 1 6 ? -17.389 -64.304 -6.266 1.00 25.41 6 LYS C CA 1
ATOM 1598 C C . LYS C 1 6 ? -16.987 -62.839 -6.252 1.00 27.54 6 LYS C C 1
ATOM 1599 O O . LYS C 1 6 ? -15.926 -62.484 -5.750 1.00 29.12 6 LYS C O 1
ATOM 1605 N N . MET C 1 7 ? -17.836 -61.986 -6.811 1.00 24.81 7 MET C N 1
ATOM 1606 C CA . MET C 1 7 ? -17.603 -60.551 -6.726 1.00 26.28 7 MET C CA 1
ATOM 1607 C C . MET C 1 7 ? -18.917 -59.792 -6.620 1.00 25.69 7 MET C C 1
ATOM 1608 O O . MET C 1 7 ? -19.953 -60.235 -7.116 1.00 23.97 7 MET C O 1
ATOM 1613 N N . SER C 1 8 ? -18.881 -58.655 -5.940 1.00 24.81 8 SER C N 1
ATOM 1614 C CA . SER C 1 8 ? -20.069 -57.832 -5.816 1.00 22.01 8 SER C CA 1
ATOM 1615 C C . SER C 1 8 ? -20.031 -56.766 -6.898 1.00 20.10 8 SER C C 1
ATOM 1616 O O . SER C 1 8 ? -19.065 -56.009 -6.994 1.00 23.67 8 SER C O 1
ATOM 1619 N N . VAL C 1 9 ? -21.066 -56.730 -7.731 1.00 22.50 9 VAL C N 1
ATOM 1620 C CA . VAL C 1 9 ? -21.081 -55.793 -8.847 1.00 22.70 9 VAL C CA 1
ATOM 1621 C C . VAL C 1 9 ? -22.361 -54.966 -8.863 1.00 23.60 9 VAL C C 1
ATOM 1622 O O . VAL C 1 9 ? -23.417 -55.408 -8.408 1.00 25.79 9 VAL C O 1
ATOM 1626 N N . ALA C 1 10 ? -22.255 -53.750 -9.382 1.00 21.52 10 ALA C N 1
ATOM 1627 C CA . ALA C 1 10 ? -23.407 -52.873 -9.493 1.00 19.39 10 ALA C CA 1
ATOM 1628 C C . ALA C 1 10 ? -23.862 -52.792 -10.941 1.00 16.44 10 ALA C C 1
ATOM 1629 O O . ALA C 1 10 ? -23.134 -52.283 -11.783 1.00 18.07 10 ALA C O 1
ATOM 1631 N N . VAL C 1 11 ? -25.054 -53.303 -11.227 1.00 19.78 11 VAL C N 1
ATOM 1632 C CA . VAL C 1 11 ? -25.647 -53.130 -12.551 1.00 18.81 11 VAL C CA 1
ATOM 1633 C C . VAL C 1 11 ? -26.763 -52.093 -12.464 1.00 21.55 11 VAL C C 1
ATOM 1634 O O . VAL C 1 11 ? -27.119 -51.649 -11.368 1.00 21.37 11 VAL C O 1
ATOM 1638 N N . THR C 1 12 ? -27.294 -51.670 -13.607 1.00 18.35 12 THR C N 1
ATOM 1639 C CA . THR C 1 12 ? -28.386 -50.699 -13.574 1.00 20.98 12 THR C CA 1
ATOM 1640 C C . THR C 1 12 ? -29.659 -51.409 -13.125 1.00 21.52 12 THR C C 1
ATOM 1641 O O . THR C 1 12 ? -29.761 -52.631 -13.222 1.00 21.10 12 THR C O 1
ATOM 1645 N N . PRO C 1 13 ? -30.623 -50.654 -12.584 1.00 25.43 13 PRO C N 1
ATOM 1646 C CA . PRO C 1 13 ? -31.880 -51.293 -12.174 1.00 28.14 13 PRO C CA 1
ATOM 1647 C C . PRO C 1 13 ? -32.596 -51.963 -13.347 1.00 23.12 13 PRO C C 1
ATOM 1648 O O . PRO C 1 13 ? -33.175 -53.039 -13.188 1.00 26.73 13 PRO C O 1
ATOM 1652 N N . GLN C 1 14 ? -32.546 -51.331 -14.512 1.00 25.02 14 GLN C N 1
ATOM 1653 C CA . GLN C 1 14 ? -33.164 -51.891 -15.707 1.00 26.39 14 GLN C CA 1
ATOM 1654 C C . GLN C 1 14 ? -32.506 -53.222 -16.084 1.00 31.59 14 GLN C C 1
ATOM 1655 O O . GLN C 1 14 ? -33.189 -54.175 -16.459 1.00 27.11 14 GLN C O 1
ATOM 1661 N N . GLN C 1 15 ? -31.182 -53.293 -15.971 1.00 23.97 15 GLN C N 1
ATOM 1662 C CA . GLN C 1 15 ? -30.469 -54.530 -16.301 1.00 22.36 15 GLN C CA 1
ATOM 1663 C C . GLN C 1 15 ? -30.806 -55.641 -15.320 1.00 21.77 15 GLN C C 1
ATOM 1664 O O . GLN C 1 15 ? -31.050 -56.782 -15.721 1.00 24.74 15 GLN C O 1
ATOM 1670 N N . ALA C 1 16 ? -30.809 -55.313 -14.030 1.00 22.71 16 ALA C N 1
ATOM 1671 C CA . ALA C 1 16 ? -31.121 -56.294 -12.998 1.00 22.45 16 ALA C CA 1
ATOM 1672 C C . ALA C 1 16 ? -32.519 -56.857 -13.213 1.00 26.79 16 ALA C C 1
ATOM 1673 O O . ALA C 1 16 ? -32.756 -58.046 -13.000 1.00 23.76 16 ALA C O 1
ATOM 1675 N N . ALA C 1 17 ? -33.430 -55.993 -13.653 1.00 25.34 17 ALA C N 1
ATOM 1676 C CA . ALA C 1 17 ? -34.817 -56.387 -13.889 1.00 25.30 17 ALA C CA 1
ATOM 1677 C C . ALA C 1 17 ? -34.909 -57.449 -14.980 1.00 27.44 17 ALA C C 1
ATOM 1678 O O . ALA C 1 17 ? -35.545 -58.484 -14.786 1.00 27.49 17 ALA C O 1
ATOM 1680 N N . VAL C 1 18 ? -34.255 -57.205 -16.115 1.00 23.93 18 VAL C N 1
ATOM 1681 C CA . VAL C 1 18 ? -34.325 -58.142 -17.231 1.00 24.01 18 VAL C CA 1
ATOM 1682 C C . VAL C 1 18 ? -33.578 -59.434 -16.903 1.00 23.82 18 VAL C C 1
ATOM 1683 O O . VAL C 1 18 ? -33.990 -60.507 -17.328 1.00 21.98 18 VAL C O 1
ATOM 1687 N N . MET C 1 19 ? -32.490 -59.336 -16.141 1.00 18.31 19 MET C N 1
ATOM 1688 C CA . MET C 1 19 ? -31.785 -60.531 -15.695 1.00 18.64 19 MET C CA 1
ATOM 1689 C C . MET C 1 19 ? -32.707 -61.401 -14.844 1.00 27.11 19 MET C C 1
ATOM 1690 O O . MET C 1 19 ? -32.747 -62.619 -15.011 1.00 22.16 19 MET C O 1
ATOM 1695 N N . ARG C 1 20 ? -33.460 -60.780 -13.941 1.00 23.69 20 ARG C N 1
ATOM 1696 C CA . ARG C 1 20 ? -34.421 -61.533 -13.140 1.00 24.61 20 ARG C CA 1
ATOM 1697 C C . ARG C 1 20 ? -35.513 -62.136 -14.023 1.00 24.66 20 ARG C C 1
ATOM 1698 O O . ARG C 1 20 ? -35.922 -63.274 -13.813 1.00 28.12 20 ARG C O 1
ATOM 1706 N N . GLU C 1 21 ? -35.972 -61.382 -15.019 1.00 23.01 21 GLU C N 1
ATOM 1707 C CA . GLU C 1 21 ? -36.992 -61.879 -15.941 1.00 26.22 21 GLU C CA 1
ATOM 1708 C C . GLU C 1 21 ? -36.531 -63.132 -16.672 1.00 32.37 21 GLU C C 1
ATOM 1709 O O . GLU C 1 21 ? -37.301 -64.081 -16.840 1.00 27.45 21 GLU C O 1
ATOM 1715 N N . ALA C 1 22 ? -35.277 -63.124 -17.114 1.00 24.31 22 ALA C N 1
ATOM 1716 C CA . ALA C 1 22 ? -34.716 -64.252 -17.852 1.00 22.79 22 ALA C CA 1
ATOM 1717 C C . ALA C 1 22 ? -34.618 -65.489 -16.976 1.00 22.05 22 ALA C C 1
ATOM 1718 O O . ALA C 1 22 ? -34.891 -66.599 -17.429 1.00 22.63 22 ALA C O 1
ATOM 1720 N N . VAL C 1 23 ? -34.211 -65.303 -15.725 1.00 21.56 23 VAL C N 1
ATOM 1721 C CA . VAL C 1 23 ? -34.138 -66.417 -14.785 1.00 21.60 23 VAL C CA 1
ATOM 1722 C C . VAL C 1 23 ? -35.548 -66.940 -14.470 1.00 27.57 23 VAL C C 1
ATOM 1723 O O . VAL C 1 23 ? -35.779 -68.147 -14.464 1.00 27.17 23 VAL C O 1
ATOM 1727 N N . GLU C 1 24 ? -36.493 -66.034 -14.236 1.00 28.04 24 GLU C N 1
ATOM 1728 C CA . GLU C 1 24 ? -37.864 -66.448 -13.925 1.00 26.25 24 GLU C CA 1
ATOM 1729 C C . GLU C 1 24 ? -38.517 -67.192 -15.091 1.00 31.16 24 GLU C C 1
ATOM 1730 O O . GLU C 1 24 ? -39.371 -68.057 -14.887 1.00 32.15 24 GLU C O 1
ATOM 1736 N N . ALA C 1 25 ? -38.106 -66.866 -16.312 1.00 26.49 25 ALA C N 1
ATOM 1737 C CA . ALA C 1 25 ? -38.632 -67.529 -17.499 1.00 24.41 25 ALA C CA 1
ATOM 1738 C C . ALA C 1 25 ? -37.962 -68.880 -17.741 1.00 26.23 25 ALA C C 1
ATOM 1739 O O . ALA C 1 25 ? -38.351 -69.624 -18.643 1.00 28.70 25 ALA C O 1
ATOM 1741 N N . GLY C 1 26 ? -36.955 -69.197 -16.938 1.00 23.16 26 GLY C N 1
ATOM 1742 C CA . GLY C 1 26 ? -36.247 -70.457 -17.076 1.00 21.88 26 GLY C CA 1
ATOM 1743 C C . GLY C 1 26 ? -35.199 -70.470 -18.179 1.00 24.39 26 GLY C C 1
ATOM 1744 O O . GLY C 1 26 ? -34.760 -71.538 -18.605 1.00 20.64 26 GLY C O 1
ATOM 1745 N N . GLU C 1 27 ? -34.801 -69.291 -18.652 1.00 24.38 27 GLU C N 1
ATOM 1746 C CA . GLU C 1 27 ? -33.742 -69.194 -19.663 1.00 21.18 27 GLU C CA 1
ATOM 1747 C C . GLU C 1 27 ? -32.373 -69.469 -19.055 1.00 21.93 27 GLU C C 1
ATOM 1748 O O . GLU C 1 27 ? -31.463 -69.971 -19.729 1.00 19.40 27 GLU C O 1
ATOM 1754 N N . TYR C 1 28 ? -32.240 -69.104 -17.783 1.00 18.39 28 TYR C N 1
ATOM 1755 C CA . TYR C 1 28 ? -31.023 -69.287 -16.996 1.00 16.44 28 TYR C CA 1
ATOM 1756 C C . TYR C 1 28 ? -31.418 -69.749 -15.606 1.00 20.64 28 TYR C C 1
ATOM 1757 O O . TYR C 1 28 ? -32.526 -69.469 -15.168 1.00 24.07 28 TYR C O 1
ATOM 1766 N N . ALA C 1 29 ? -30.510 -70.425 -14.911 1.00 19.11 29 ALA C N 1
ATOM 1767 C CA . ALA C 1 29 ? -30.790 -70.873 -13.549 1.00 21.58 29 ALA C CA 1
ATOM 1768 C C . ALA C 1 29 ? -30.520 -69.773 -12.532 1.00 26.06 29 ALA C C 1
ATOM 1769 O O . ALA C 1 29 ? -31.244 -69.641 -11.540 1.00 23.63 29 ALA C O 1
ATOM 1771 N N . THR C 1 30 ? -29.459 -69.001 -12.761 1.00 17.79 30 THR C N 1
ATOM 1772 C CA . THR C 1 30 ? -29.079 -67.922 -11.856 1.00 17.18 30 THR C CA 1
ATOM 1773 C C . THR C 1 30 ? -28.539 -66.737 -12.638 1.00 18.97 30 THR C C 1
ATOM 1774 O O . THR C 1 30 ? -28.149 -66.880 -13.801 1.00 19.07 30 THR C O 1
ATOM 1778 N N . ALA C 1 31 ? -28.482 -65.580 -11.987 1.00 17.45 31 ALA C N 1
ATOM 1779 C CA . ALA C 1 31 ? -27.887 -64.390 -12.588 1.00 18.06 31 ALA C CA 1
ATOM 1780 C C . ALA C 1 31 ? -26.398 -64.600 -12.908 1.00 18.12 31 ALA C C 1
ATOM 1781 O O . ALA C 1 31 ? -25.874 -64.023 -13.863 1.00 16.27 31 ALA C O 1
ATOM 1783 N N . SER C 1 32 ? -25.714 -65.425 -12.122 1.00 17.77 32 SER C N 1
ATOM 1784 C CA . SER C 1 32 ? -24.288 -65.684 -12.364 1.00 15.63 32 SER C CA 1
ATOM 1785 C C . SER C 1 32 ? -24.039 -66.337 -13.727 1.00 16.07 32 SER C C 1
ATOM 1786 O O . SER C 1 32 ? -23.006 -66.098 -14.361 1.00 14.36 32 SER C O 1
ATOM 1789 N N . GLU C 1 33 ? -24.970 -67.177 -14.161 1.00 16.23 33 GLU C N 1
ATOM 1790 C CA . GLU C 1 33 ? -24.841 -67.822 -15.470 1.00 13.82 33 GLU C CA 1
ATOM 1791 C C . GLU C 1 33 ? -24.897 -66.789 -16.579 1.00 15.71 33 GLU C C 1
ATOM 1792 O O . GLU C 1 33 ? -24.197 -66.912 -17.593 1.00 14.14 33 GLU C O 1
ATOM 1798 N N . ILE C 1 34 ? -25.751 -65.786 -16.397 1.00 12.11 34 ILE C N 1
ATOM 1799 C CA . ILE C 1 34 ? -25.853 -64.693 -17.367 1.00 14.17 34 ILE C CA 1
ATOM 1800 C C . ILE C 1 34 ? -24.548 -63.907 -17.416 1.00 12.60 34 ILE C C 1
ATOM 1801 O O . ILE C 1 34 ? -24.024 -63.617 -18.499 1.00 13.79 34 ILE C O 1
ATOM 1806 N N . VAL C 1 35 ? -24.012 -63.571 -16.247 1.00 12.68 35 VAL C N 1
ATOM 1807 C CA . VAL C 1 35 ? -22.796 -62.774 -16.196 1.00 11.63 35 VAL C CA 1
ATOM 1808 C C . VAL C 1 35 ? -21.636 -63.557 -16.817 1.00 12.90 35 VAL C C 1
ATOM 1809 O O . VAL C 1 35 ? -20.843 -62.995 -17.566 1.00 12.36 35 VAL C O 1
ATOM 1813 N N . ARG C 1 36 ? -21.551 -64.856 -16.548 1.00 13.27 36 ARG C N 1
ATOM 1814 C CA . ARG C 1 36 ? -20.478 -65.643 -17.149 1.00 13.18 36 ARG C CA 1
ATOM 1815 C C . ARG C 1 36 ? -20.555 -65.640 -18.682 1.00 13.43 36 ARG C C 1
ATOM 1816 O O . ARG C 1 36 ? -19.526 -65.483 -19.357 1.00 13.55 36 ARG C O 1
ATOM 1824 N N . GLU C 1 37 ? -21.751 -65.820 -19.229 1.00 11.02 37 GLU C N 1
ATOM 1825 C CA . GLU C 1 37 ? -21.929 -65.791 -20.676 1.00 10.93 37 GLU C CA 1
ATOM 1826 C C . GLU C 1 37 ? -21.595 -64.409 -21.214 1.00 12.50 37 GLU C C 1
ATOM 1827 O O . GLU C 1 37 ? -20.893 -64.278 -22.230 1.00 11.54 37 GLU C O 1
ATOM 1833 N N . ALA C 1 38 ? -22.101 -63.382 -20.535 1.00 11.10 38 ALA C N 1
ATOM 1834 C CA . ALA C 1 38 ? -21.910 -62.006 -20.996 1.00 11.58 38 ALA C CA 1
ATOM 1835 C C . ALA C 1 38 ? -20.438 -61.612 -20.966 1.00 12.67 38 ALA C C 1
ATOM 1836 O O . ALA C 1 38 ? -19.961 -60.934 -21.866 1.00 11.61 38 ALA C O 1
ATOM 1838 N N . VAL C 1 39 ? -19.713 -62.036 -19.938 1.00 10.57 39 VAL C N 1
ATOM 1839 C CA . VAL C 1 39 ? -18.305 -61.664 -19.832 1.00 11.51 39 VAL C CA 1
ATOM 1840 C C . VAL C 1 39 ? -17.465 -62.420 -20.871 1.00 13.72 39 VAL C C 1
ATOM 1841 O O . VAL C 1 39 ? -16.516 -61.854 -21.411 1.00 12.93 39 VAL C O 1
ATOM 1845 N N . ARG C 1 40 ? -17.820 -63.669 -21.188 1.00 12.72 40 ARG C N 1
ATOM 1846 C CA . ARG C 1 40 ? -17.107 -64.381 -22.257 1.00 12.76 40 ARG C CA 1
ATOM 1847 C C . ARG C 1 40 ? -17.272 -63.648 -23.587 1.00 13.23 40 ARG C C 1
ATOM 1848 O O . ARG C 1 40 ? -16.303 -63.482 -24.336 1.00 12.11 40 ARG C O 1
ATOM 1856 N N . ASP C 1 41 ? -18.492 -63.201 -23.873 1.00 11.00 41 ASP C N 1
ATOM 1857 C CA . ASP C 1 41 ? -18.740 -62.441 -25.094 1.00 7.68 41 ASP C CA 1
ATOM 1858 C C . ASP C 1 41 ? -17.954 -61.125 -25.078 1.00 13.10 41 ASP C C 1
ATOM 1859 O O . ASP C 1 41 ? -17.401 -60.708 -26.105 1.00 13.40 41 ASP C O 1
ATOM 1864 N N . TRP C 1 42 ? -17.905 -60.478 -23.916 1.00 11.06 42 TRP C N 1
ATOM 1865 C CA . TRP C 1 42 ? -17.170 -59.228 -23.755 1.00 13.70 42 TRP C CA 1
ATOM 1866 C C . TRP C 1 42 ? -15.672 -59.442 -23.998 1.00 14.09 42 TRP C C 1
ATOM 1867 O O . TRP C 1 42 ? -15.013 -58.596 -24.621 1.00 14.30 42 TRP C O 1
ATOM 1878 N N . LEU C 1 43 ? -15.137 -60.573 -23.545 1.00 13.14 43 LEU C N 1
ATOM 1879 C CA . LEU C 1 43 ? -13.723 -60.895 -23.815 1.00 14.96 43 LEU C CA 1
ATOM 1880 C C . LEU C 1 43 ? -13.442 -60.916 -25.321 1.00 15.60 43 LEU C C 1
ATOM 1881 O O . LEU C 1 43 ? -12.416 -60.394 -25.789 1.00 16.54 43 LEU C O 1
ATOM 1886 N N . ALA C 1 44 ? -14.353 -61.512 -26.084 1.00 13.52 44 ALA C N 1
ATOM 1887 C CA . ALA C 1 44 ? -14.180 -61.593 -27.531 1.00 13.81 44 ALA C CA 1
ATOM 1888 C C . ALA C 1 44 ? -14.326 -60.215 -28.175 1.00 14.04 44 ALA C C 1
ATOM 1889 O O . ALA C 1 44 ? -13.562 -59.850 -29.075 1.00 13.55 44 ALA C O 1
ATOM 1891 N N . LYS C 1 45 ? -15.309 -59.448 -27.715 1.00 11.96 45 LYS C N 1
ATOM 1892 C CA . LYS C 1 45 ? -15.508 -58.082 -28.195 1.00 10.71 45 LYS C CA 1
ATOM 1893 C C . LYS C 1 45 ? -14.263 -57.233 -27.954 1.00 14.35 45 LYS C C 1
ATOM 1894 O O . LYS C 1 45 ? -13.814 -56.496 -28.828 1.00 14.32 45 LYS C O 1
ATOM 1900 N N . ARG C 1 46 ? -13.704 -57.360 -26.758 1.00 13.68 46 ARG C N 1
ATOM 1901 C CA A ARG C 1 46 ? -12.493 -56.646 -26.357 0.69 14.97 46 ARG C CA 1
ATOM 1902 C CA B ARG C 1 46 ? -12.534 -56.559 -26.436 0.31 14.88 46 ARG C CA 1
ATOM 1903 C C . ARG C 1 46 ? -11.312 -56.994 -27.247 1.00 16.30 46 ARG C C 1
ATOM 1904 O O . ARG C 1 46 ? -10.469 -56.147 -27.565 1.00 15.96 46 ARG C O 1
ATOM 1919 N N . GLU C 1 47 ? -11.222 -58.267 -27.630 1.00 12.97 47 GLU C N 1
ATOM 1920 C CA A GLU C 1 47 ? -10.128 -58.683 -28.499 0.63 15.13 47 GLU C CA 1
ATOM 1921 C CA B GLU C 1 47 ? -10.148 -58.716 -28.514 0.37 15.22 47 GLU C CA 1
ATOM 1922 C C . GLU C 1 47 ? -10.307 -58.100 -29.910 1.00 15.34 47 GLU C C 1
ATOM 1923 O O . GLU C 1 47 ? -9.321 -57.731 -30.558 1.00 13.93 47 GLU C O 1
ATOM 1934 N N . LEU C 1 48 ? -11.552 -57.993 -30.380 1.00 14.70 48 LEU C N 1
ATOM 1935 C CA . LEU C 1 48 ? -11.812 -57.348 -31.676 1.00 13.72 48 LEU C CA 1
ATOM 1936 C C . LEU C 1 48 ? -11.455 -55.860 -31.616 1.00 13.07 48 LEU C C 1
ATOM 1937 O O . LEU C 1 48 ? -10.951 -55.294 -32.592 1.00 12.14 48 LEU C O 1
ATOM 1942 N N . ARG C 1 49 ? -11.741 -55.225 -30.478 1.00 14.18 49 ARG C N 1
ATOM 1943 C CA A ARG C 1 49 ? -11.365 -53.838 -30.226 0.48 11.40 49 ARG C CA 1
ATOM 1944 C CA B ARG C 1 49 ? -11.361 -53.825 -30.287 0.52 11.35 49 ARG C CA 1
ATOM 1945 C C . ARG C 1 49 ? -9.837 -53.692 -30.247 1.00 12.89 49 ARG C C 1
ATOM 1946 O O . ARG C 1 49 ? -9.282 -52.781 -30.858 1.00 11.98 49 ARG C O 1
ATOM 1961 N N . HIS C 1 50 ? -9.158 -54.597 -29.547 1.00 12.68 50 HIS C N 1
ATOM 1962 C CA . HIS C 1 50 ? -7.689 -54.562 -29.529 1.00 12.90 50 HIS C CA 1
ATOM 1963 C C . HIS C 1 50 ? -7.112 -54.798 -30.930 1.00 14.22 50 HIS C C 1
ATOM 1964 O O . HIS C 1 50 ? -6.115 -54.167 -31.302 1.00 13.16 50 HIS C O 1
ATOM 1971 N N . ASP C 1 51 ? -7.741 -55.683 -31.702 1.00 12.09 51 ASP C N 1
ATOM 1972 C CA . ASP C 1 51 ? -7.372 -55.876 -33.110 1.00 12.61 51 ASP C CA 1
ATOM 1973 C C . ASP C 1 51 ? -7.461 -54.559 -33.875 1.00 10.48 51 ASP C C 1
ATOM 1974 O O . ASP C 1 51 ? -6.580 -54.256 -34.689 1.00 11.29 51 ASP C O 1
ATOM 1979 N N . ASP C 1 52 ? -8.526 -53.794 -33.633 1.00 11.10 52 ASP C N 1
ATOM 1980 C CA . ASP C 1 52 ? -8.704 -52.500 -34.303 1.00 10.78 52 ASP C CA 1
ATOM 1981 C C . ASP C 1 52 ? -7.553 -51.563 -33.962 1.00 12.23 52 ASP C C 1
ATOM 1982 O O . ASP C 1 52 ? -7.021 -50.892 -34.842 1.00 12.31 52 ASP C O 1
ATOM 1987 N N . ILE C 1 53 ? -7.195 -51.498 -32.679 1.00 10.34 53 ILE C N 1
ATOM 1988 C CA A ILE C 1 53 ? -6.108 -50.630 -32.232 0.41 12.65 53 ILE C CA 1
ATOM 1989 C CA B ILE C 1 53 ? -6.117 -50.608 -32.260 0.59 12.64 53 ILE C CA 1
ATOM 1990 C C . ILE C 1 53 ? -4.799 -51.053 -32.880 1.00 12.24 53 ILE C C 1
ATOM 1991 O O . ILE C 1 53 ? -4.031 -50.220 -33.380 1.00 12.16 53 ILE C O 1
ATOM 2000 N N . ARG C 1 54 ? -4.545 -52.358 -32.892 1.00 11.33 54 ARG C N 1
ATOM 2001 C CA . ARG C 1 54 ? -3.328 -52.858 -33.525 1.00 12.13 54 ARG C CA 1
ATOM 2002 C C . ARG C 1 54 ? -3.310 -52.576 -35.034 1.00 12.13 54 ARG C C 1
ATOM 2003 O O . ARG C 1 54 ? -2.256 -52.268 -35.601 1.00 11.69 54 ARG C O 1
ATOM 2011 N N . ARG C 1 55 ? -4.478 -52.664 -35.672 1.00 10.57 55 ARG C N 1
ATOM 2012 C CA . ARG C 1 55 ? -4.584 -52.413 -37.108 1.00 9.04 55 ARG C CA 1
ATOM 2013 C C . ARG C 1 55 ? -4.356 -50.935 -37.409 1.00 11.01 55 ARG C C 1
ATOM 2014 O O . ARG C 1 55 ? -3.624 -50.600 -38.346 1.00 12.31 55 ARG C O 1
ATOM 2022 N N . LEU C 1 56 ? -4.967 -50.055 -36.622 1.00 9.51 56 LEU C N 1
ATOM 2023 C CA . LEU C 1 56 ? -4.728 -48.620 -36.794 1.00 8.42 56 LEU C CA 1
ATOM 2024 C C . LEU C 1 56 ? -3.253 -48.267 -36.569 1.00 10.28 56 LEU C C 1
ATOM 2025 O O . LEU C 1 56 ? -2.682 -47.444 -37.290 1.00 9.96 56 LEU C O 1
ATOM 2030 N N . ARG C 1 57 ? -2.641 -48.897 -35.574 1.00 9.83 57 ARG C N 1
ATOM 2031 C CA . ARG C 1 57 ? -1.215 -48.666 -35.306 1.00 9.56 57 ARG C CA 1
ATOM 2032 C C . ARG C 1 57 ? -0.352 -49.155 -36.467 1.00 9.47 57 ARG C C 1
ATOM 2033 O O . ARG C 1 57 ? 0.591 -48.464 -36.881 1.00 10.82 57 ARG C O 1
ATOM 2041 N N . GLN C 1 58 ? -0.668 -50.339 -36.997 1.00 9.92 58 GLN C N 1
ATOM 2042 C CA . GLN C 1 58 ? 0.044 -50.879 -38.157 1.00 12.48 58 GLN C CA 1
ATOM 2043 C C . GLN C 1 58 ? -0.070 -49.922 -39.356 1.00 13.42 58 GLN C C 1
ATOM 2044 O O . GLN C 1 58 ? 0.926 -49.613 -40.012 1.00 12.42 58 GLN C O 1
ATOM 2050 N N . LEU C 1 59 ? -1.281 -49.443 -39.624 1.00 10.31 59 LEU C N 1
ATOM 2051 C CA . LEU C 1 59 ? -1.494 -48.537 -40.755 1.00 9.10 59 LEU C CA 1
ATOM 2052 C C . LEU C 1 59 ? -0.731 -47.226 -40.532 1.00 8.96 59 LEU C C 1
ATOM 2053 O O . LEU C 1 59 ? -0.113 -46.708 -41.459 1.00 9.77 59 LEU C O 1
ATOM 2058 N N . TRP C 1 60 ? -0.776 -46.708 -39.304 1.00 8.71 60 TRP C N 1
ATOM 2059 C CA . TRP C 1 60 ? -0.053 -45.490 -38.931 1.00 8.08 60 TRP C CA 1
ATOM 2060 C C . TRP C 1 60 ? 1.446 -45.656 -39.185 1.00 11.23 60 TRP C C 1
ATOM 2061 O O . TRP C 1 60 ? 2.087 -44.810 -39.828 1.00 10.48 60 TRP C O 1
ATOM 2072 N N . ASP C 1 61 ? 1.993 -46.749 -38.660 1.00 11.12 61 ASP C N 1
ATOM 2073 C CA . ASP C 1 61 ? 3.424 -47.027 -38.803 1.00 11.47 61 ASP C CA 1
ATOM 2074 C C . ASP C 1 61 ? 3.842 -47.132 -40.270 1.00 12.63 61 ASP C C 1
ATOM 2075 O O . ASP C 1 61 ? 4.936 -46.679 -40.649 1.00 11.43 61 ASP C O 1
ATOM 2080 N N . GLU C 1 62 ? 3.006 -47.749 -41.106 1.00 10.77 62 GLU C N 1
ATOM 2081 C CA A GLU C 1 62 ? 3.287 -47.799 -42.538 0.43 10.97 62 GLU C CA 1
ATOM 2082 C CA B GLU C 1 62 ? 3.266 -47.800 -42.541 0.57 10.95 62 GLU C CA 1
ATOM 2083 C C . GLU C 1 62 ? 3.336 -46.387 -43.125 1.00 12.24 62 GLU C C 1
ATOM 2084 O O . GLU C 1 62 ? 4.247 -46.047 -43.893 1.00 11.55 62 GLU C O 1
ATOM 2095 N N . GLY C 1 63 ? 2.366 -45.555 -42.765 1.00 10.82 63 GLY C N 1
ATOM 2096 C CA . GLY C 1 63 ? 2.372 -44.186 -43.257 1.00 10.29 63 GLY C CA 1
ATOM 2097 C C . GLY C 1 63 ? 3.627 -43.422 -42.856 1.00 11.28 63 GLY C C 1
ATOM 2098 O O . GLY C 1 63 ? 4.209 -42.686 -43.677 1.00 12.92 63 GLY C O 1
ATOM 2099 N N . LYS C 1 64 ? 4.040 -43.583 -41.601 1.00 9.83 64 LYS C N 1
ATOM 2100 C CA . LYS C 1 64 ? 5.214 -42.876 -41.090 1.00 10.10 64 LYS C CA 1
ATOM 2101 C C . LYS C 1 64 ? 6.494 -43.384 -41.740 1.00 15.74 64 LYS C C 1
ATOM 2102 O O . LYS C 1 64 ? 7.477 -42.654 -41.823 1.00 16.67 64 LYS C O 1
ATOM 2108 N N . ALA C 1 65 ? 6.487 -44.629 -42.196 1.00 11.15 65 ALA C N 1
ATOM 2109 C CA . ALA C 1 65 ? 7.678 -45.179 -42.848 1.00 14.72 65 ALA C CA 1
ATOM 2110 C C . ALA C 1 65 ? 7.746 -44.889 -44.346 1.00 16.47 65 ALA C C 1
ATOM 2111 O O . ALA C 1 65 ? 8.734 -45.236 -44.987 1.00 16.84 65 ALA C O 1
ATOM 2113 N N . SER C 1 66 ? 6.721 -44.252 -44.914 1.00 14.56 66 SER C N 1
ATOM 2114 C CA . SER C 1 66 ? 6.625 -44.162 -46.369 1.00 13.17 66 SER C CA 1
ATOM 2115 C C . SER C 1 66 ? 7.378 -43.017 -47.046 1.00 16.58 66 SER C C 1
ATOM 2116 O O . SER C 1 66 ? 7.396 -42.958 -48.266 1.00 21.82 66 SER C O 1
ATOM 2119 N N . GLY C 1 67 ? 7.968 -42.115 -46.274 1.00 19.34 67 GLY C N 1
ATOM 2120 C CA . GLY C 1 67 ? 8.749 -41.039 -46.871 1.00 23.30 67 GLY C CA 1
ATOM 2121 C C . GLY C 1 67 ? 8.251 -39.643 -46.550 1.00 24.79 67 GLY C C 1
ATOM 2122 O O . GLY C 1 67 ? 7.424 -39.461 -45.657 1.00 22.77 67 GLY C O 1
ATOM 2123 N N . ARG C 1 68 ? 8.762 -38.656 -47.286 1.00 23.92 68 ARG C N 1
ATOM 2124 C CA . ARG C 1 68 ? 8.450 -37.255 -47.019 1.00 21.59 68 ARG C CA 1
ATOM 2125 C C . ARG C 1 68 ? 6.993 -36.924 -47.336 1.00 13.74 68 ARG C C 1
ATOM 2126 O O . ARG C 1 68 ? 6.533 -37.141 -48.455 1.00 17.99 68 ARG C O 1
ATOM 2134 N N . PRO C 1 69 ? 6.267 -36.373 -46.346 1.00 16.05 69 PRO C N 1
ATOM 2135 C CA . PRO C 1 69 ? 4.894 -35.953 -46.637 1.00 13.80 69 PRO C CA 1
ATOM 2136 C C . PRO C 1 69 ? 4.876 -34.709 -47.503 1.00 17.19 69 PRO C C 1
ATOM 2137 O O . PRO C 1 69 ? 5.792 -33.888 -47.418 1.00 19.55 69 PRO C O 1
ATOM 2141 N N . GLU C 1 70 ? 3.847 -34.584 -48.328 1.00 13.69 70 GLU C N 1
ATOM 2142 C CA . GLU C 1 70 ? 3.722 -33.475 -49.268 1.00 15.96 70 GLU C CA 1
ATOM 2143 C C . GLU C 1 70 ? 2.294 -32.954 -49.315 1.00 17.28 70 GLU C C 1
ATOM 2144 O O . GLU C 1 70 ? 1.359 -33.669 -48.965 1.00 14.06 70 GLU C O 1
ATOM 2150 N N . PRO C 1 71 ? 2.108 -31.697 -49.748 1.00 14.78 71 PRO C N 1
ATOM 2151 C CA . PRO C 1 71 ? 0.732 -31.228 -49.928 1.00 15.21 71 PRO C CA 1
ATOM 2152 C C . PRO C 1 71 ? 0.020 -32.003 -51.027 1.00 13.57 71 PRO C C 1
ATOM 2153 O O . PRO C 1 71 ? 0.667 -32.616 -51.875 1.00 16.17 71 PRO C O 1
ATOM 2157 N N . VAL C 1 72 ? -1.305 -31.987 -50.992 1.00 16.20 72 VAL C N 1
ATOM 2158 C CA . VAL C 1 72 ? -2.100 -32.642 -52.011 1.00 18.25 72 VAL C CA 1
ATOM 2159 C C . VAL C 1 72 ? -3.032 -31.626 -52.643 1.00 17.63 72 VAL C C 1
ATOM 2160 O O . VAL C 1 72 ? -3.711 -30.873 -51.947 1.00 20.61 72 VAL C O 1
ATOM 2164 N N . ASP C 1 73 ? -3.023 -31.603 -53.972 1.00 19.71 73 ASP C N 1
ATOM 2165 C CA . ASP C 1 73 ? -3.963 -30.832 -54.781 1.00 23.35 73 ASP C CA 1
ATOM 2166 C C . ASP C 1 73 ? -5.065 -31.785 -55.229 1.00 20.15 73 ASP C C 1
ATOM 2167 O O . ASP C 1 73 ? -4.816 -32.678 -56.033 1.00 22.06 73 ASP C O 1
ATOM 2172 N N . PHE C 1 74 ? -6.273 -31.615 -54.696 1.00 19.60 74 PHE C N 1
ATOM 2173 C CA . PHE C 1 74 ? -7.349 -32.570 -54.970 1.00 18.73 74 PHE C CA 1
ATOM 2174 C C . PHE C 1 74 ? -7.818 -32.547 -56.424 1.00 21.56 74 PHE C C 1
ATOM 2175 O O . PHE C 1 74 ? -8.247 -33.573 -56.941 1.00 21.55 74 PHE C O 1
ATOM 2183 N N . ASP C 1 75 ? -7.720 -31.389 -57.082 1.00 25.56 75 ASP C N 1
ATOM 2184 C CA . ASP C 1 75 ? -8.041 -31.307 -58.507 1.00 26.89 75 ASP C CA 1
ATOM 2185 C C . ASP C 1 75 ? -7.073 -32.162 -59.312 1.00 21.84 75 ASP C C 1
ATOM 2186 O O . ASP C 1 75 ? -7.475 -32.889 -60.221 1.00 28.68 75 ASP C O 1
ATOM 2191 N N . ALA C 1 76 ? -5.791 -32.083 -58.969 1.00 25.07 76 ALA C N 1
ATOM 2192 C CA . ALA C 1 76 ? -4.785 -32.915 -59.612 1.00 22.61 76 ALA C CA 1
ATOM 2193 C C . ALA C 1 76 ? -4.986 -34.379 -59.257 1.00 23.04 76 ALA C C 1
ATOM 2194 O O . ALA C 1 76 ? -4.853 -35.264 -60.102 1.00 23.35 76 ALA C O 1
ATOM 2196 N N . LEU C 1 77 ? -5.305 -34.628 -57.990 1.00 21.70 77 LEU C N 1
ATOM 2197 C CA . LEU C 1 77 ? -5.494 -35.982 -57.501 1.00 16.08 77 LEU C CA 1
ATOM 2198 C C . LEU C 1 77 ? -6.654 -36.678 -58.206 1.00 18.35 77 LEU C C 1
ATOM 2199 O O . LEU C 1 77 ? -6.584 -37.859 -58.515 1.00 18.82 77 LEU C O 1
ATOM 2204 N N . ARG C 1 78 ? -7.714 -35.922 -58.455 1.00 19.74 78 ARG C N 1
ATOM 2205 C CA . ARG C 1 78 ? -8.883 -36.416 -59.176 1.00 19.47 78 ARG C CA 1
ATOM 2206 C C . ARG C 1 78 ? -8.477 -36.953 -60.554 1.00 18.65 78 ARG C C 1
ATOM 2207 O O . ARG C 1 78 ? -8.909 -38.021 -60.978 1.00 19.62 78 ARG C O 1
ATOM 2215 N N . LYS C 1 79 ? -7.626 -36.201 -61.248 1.00 20.51 79 LYS C N 1
ATOM 2216 C CA . LYS C 1 79 ? -7.185 -36.593 -62.583 1.00 19.19 79 LYS C CA 1
ATOM 2217 C C . LYS C 1 79 ? -6.334 -37.855 -62.549 1.00 19.39 79 LYS C C 1
ATOM 2218 O O . LYS C 1 79 ? -6.453 -38.717 -63.415 1.00 20.01 79 LYS C O 1
ATOM 2224 N N . GLU C 1 80 ? -5.460 -37.950 -61.551 1.00 19.93 80 GLU C N 1
ATOM 2225 C CA . GLU C 1 80 ? -4.636 -39.136 -61.381 1.00 18.33 80 GLU C CA 1
ATOM 2226 C C . GLU C 1 80 ? -5.496 -40.368 -61.079 1.00 21.07 80 GLU C C 1
ATOM 2227 O O . GLU C 1 80 ? -5.284 -41.438 -61.639 1.00 20.40 80 GLU C O 1
ATOM 2233 N N . ALA C 1 81 ? -6.473 -40.211 -60.191 1.00 21.01 81 ALA C N 1
ATOM 2234 C CA . ALA C 1 81 ? -7.350 -41.330 -59.850 1.00 20.73 81 ALA C CA 1
ATOM 2235 C C . ALA C 1 81 ? -8.213 -41.746 -61.051 1.00 20.24 81 ALA C C 1
ATOM 2236 O O . ALA C 1 81 ? -8.411 -42.938 -61.309 1.00 21.64 81 ALA C O 1
ATOM 2238 N N . ARG C 1 82 ? -8.715 -40.767 -61.799 1.00 23.24 82 ARG C N 1
ATOM 2239 C CA A ARG C 1 82 ? -9.518 -41.033 -62.993 0.45 22.76 82 ARG C CA 1
ATOM 2240 C CA B ARG C 1 82 ? -9.540 -41.079 -62.956 0.55 22.73 82 ARG C CA 1
ATOM 2241 C C . ARG C 1 82 ? -8.724 -41.838 -64.013 1.00 28.42 82 ARG C C 1
ATOM 2242 O O . ARG C 1 82 ? -9.259 -42.700 -64.706 1.00 27.01 82 ARG C O 1
ATOM 2257 N N . GLN C 1 83 ? -7.430 -41.545 -64.115 1.00 24.69 83 GLN C N 1
ATOM 2258 C CA . GLN C 1 83 ? -6.574 -42.286 -65.038 1.00 26.73 83 GLN C CA 1
ATOM 2259 C C . GLN C 1 83 ? -6.372 -43.728 -64.566 1.00 32.39 83 GLN C C 1
ATOM 2260 O O . GLN C 1 83 ? -6.323 -44.649 -65.378 1.00 28.57 83 GLN C O 1
ATOM 2266 N N . LYS C 1 84 ? -6.267 -43.922 -63.254 1.00 28.07 84 LYS C N 1
ATOM 2267 C CA . LYS C 1 84 ? -6.122 -45.269 -62.699 1.00 27.19 84 LYS C CA 1
ATOM 2268 C C . LYS C 1 84 ? -7.366 -46.113 -62.975 1.00 32.65 84 LYS C C 1
ATOM 2269 O O . LYS C 1 84 ? -7.283 -47.336 -63.093 1.00 34.55 84 LYS C O 1
ATOM 2275 N N . LEU C 1 85 ? -8.514 -45.455 -63.091 1.00 33.58 85 LEU C N 1
ATOM 2276 C CA . LEU C 1 85 ? -9.751 -46.119 -63.500 1.00 28.96 85 LEU C CA 1
ATOM 2277 C C . LEU C 1 85 ? -9.677 -46.632 -64.936 1.00 47.50 85 LEU C C 1
ATOM 2278 O O . LEU C 1 85 ? -10.578 -47.342 -65.393 1.00 50.04 85 LEU C O 1
ATOM 2283 N N . THR C 1 86 ? -8.600 -46.251 -65.625 1.00 49.90 86 THR C N 1
ATOM 2284 C CA . THR C 1 86 ? -8.315 -46.608 -67.018 1.00 51.96 86 THR C CA 1
ATOM 2285 C C . THR C 1 86 ? -9.250 -45.865 -67.963 1.00 51.52 86 THR C C 1
ATOM 2286 O O . THR C 1 86 ? -9.209 -44.634 -68.045 1.00 49.62 86 THR C O 1
ATOM 2290 N N . VAL D 2 17 ? -16.248 -18.664 -27.809 1.00 51.35 3 VAL D N 1
ATOM 2291 C CA . VAL D 2 17 ? -17.515 -19.366 -27.993 1.00 34.86 3 VAL D CA 1
ATOM 2292 C C . VAL D 2 17 ? -18.108 -19.796 -26.653 1.00 33.84 3 VAL D C 1
ATOM 2293 O O . VAL D 2 17 ? -17.474 -20.518 -25.885 1.00 36.71 3 VAL D O 1
ATOM 2297 N N . ARG D 2 18 ? -19.331 -19.348 -26.388 1.00 27.75 4 ARG D N 1
ATOM 2298 C CA . ARG D 2 18 ? -20.035 -19.671 -25.154 1.00 23.24 4 ARG D CA 1
ATOM 2299 C C . ARG D 2 18 ? -20.459 -21.138 -25.155 1.00 25.47 4 ARG D C 1
ATOM 2300 O O . ARG D 2 18 ? -20.924 -21.649 -26.167 1.00 23.97 4 ARG D O 1
ATOM 2308 N N . LEU D 2 19 ? -20.277 -21.808 -24.023 1.00 21.71 5 LEU D N 1
ATOM 2309 C CA . LEU D 2 19 ? -20.609 -23.225 -23.902 1.00 20.99 5 LEU D CA 1
ATOM 2310 C C . LEU D 2 19 ? -21.714 -23.412 -22.875 1.00 20.04 5 LEU D C 1
ATOM 2311 O O . LEU D 2 19 ? -21.550 -23.036 -21.718 1.00 21.33 5 LEU D O 1
ATOM 2316 N N . VAL D 2 20 ? -22.851 -23.962 -23.293 1.00 16.08 6 VAL D N 1
ATOM 2317 C CA . VAL D 2 20 ? -23.951 -24.200 -22.358 1.00 14.04 6 VAL D CA 1
ATOM 2318 C C . VAL D 2 20 ? -24.408 -25.652 -22.450 1.00 16.56 6 VAL D C 1
ATOM 2319 O O . VAL D 2 20 ? -24.084 -26.342 -23.421 1.00 16.10 6 VAL D O 1
ATOM 2323 N N . TRP D 2 21 ? -25.151 -26.098 -21.436 1.00 16.23 7 TRP D N 1
ATOM 2324 C CA . TRP D 2 21 ? -25.593 -27.487 -21.330 1.00 12.52 7 TRP D CA 1
ATOM 2325 C C . TRP D 2 21 ? -27.090 -27.537 -21.078 1.00 16.98 7 TRP D C 1
ATOM 2326 O O . TRP D 2 21 ? -27.605 -26.812 -20.228 1.00 16.96 7 TRP D O 1
ATOM 2337 N N . SER D 2 22 ? -27.801 -28.404 -21.792 1.00 13.81 8 SER D N 1
ATOM 2338 C CA . SER D 2 22 ? -29.222 -28.577 -21.508 1.00 14.61 8 SER D CA 1
ATOM 2339 C C . SER D 2 22 ? -29.428 -29.077 -20.078 1.00 13.68 8 SER D C 1
ATOM 2340 O O . SER D 2 22 ? -28.542 -29.701 -19.500 1.00 15.35 8 SER D O 1
ATOM 2343 N N . PRO D 2 23 ? -30.594 -28.782 -19.490 1.00 15.18 9 PRO D N 1
ATOM 2344 C CA . PRO D 2 23 ? -30.857 -29.338 -18.156 1.00 15.26 9 PRO D CA 1
ATOM 2345 C C . PRO D 2 23 ? -30.707 -30.863 -18.108 1.00 16.05 9 PRO D C 1
ATOM 2346 O O . PRO D 2 23 ? -30.178 -31.392 -17.127 1.00 16.59 9 PRO D O 1
ATOM 2350 N N . THR D 2 24 ? -31.115 -31.568 -19.160 1.00 15.23 10 THR D N 1
ATOM 2351 C CA . THR D 2 24 ? -30.920 -33.016 -19.170 1.00 14.20 10 THR D CA 1
ATOM 2352 C C . THR D 2 24 ? -29.446 -33.424 -19.232 1.00 12.28 10 THR D C 1
ATOM 2353 O O . THR D 2 24 ? -29.049 -34.418 -18.623 1.00 13.86 10 THR D O 1
ATOM 2357 N N . ALA D 2 25 ? -28.633 -32.675 -19.974 1.00 11.55 11 ALA D N 1
ATOM 2358 C CA . ALA D 2 25 ? -27.202 -32.983 -20.033 1.00 10.52 11 ALA D CA 1
ATOM 2359 C C . ALA D 2 25 ? -26.552 -32.819 -18.657 1.00 12.68 11 ALA D C 1
ATOM 2360 O O . ALA D 2 25 ? -25.657 -33.589 -18.278 1.00 12.73 11 ALA D O 1
ATOM 2362 N N . LYS D 2 26 ? -26.986 -31.804 -17.915 1.00 13.94 12 LYS D N 1
ATOM 2363 C CA . LYS D 2 26 ? -26.499 -31.633 -16.551 1.00 14.18 12 LYS D CA 1
ATOM 2364 C C . LYS D 2 26 ? -26.913 -32.832 -15.695 1.00 14.89 12 LYS D C 1
ATOM 2365 O O . LYS D 2 26 ? -26.098 -33.377 -14.931 1.00 13.96 12 LYS D O 1
ATOM 2371 N N . ALA D 2 27 ? -28.158 -33.277 -15.858 1.00 14.18 13 ALA D N 1
ATOM 2372 C CA . ALA D 2 27 ? -28.627 -34.467 -15.158 1.00 15.18 13 ALA D CA 1
ATOM 2373 C C . ALA D 2 27 ? -27.844 -35.720 -15.571 1.00 17.90 13 ALA D C 1
ATOM 2374 O O . ALA D 2 27 ? -27.567 -36.585 -14.740 1.00 14.06 13 ALA D O 1
ATOM 2376 N N . ASP D 2 28 ? -27.485 -35.821 -16.850 1.00 11.93 14 ASP D N 1
ATOM 2377 C CA . ASP D 2 28 ? -26.624 -36.922 -17.306 1.00 11.97 14 ASP D CA 1
ATOM 2378 C C . ASP D 2 28 ? -25.293 -36.942 -16.545 1.00 12.78 14 ASP D C 1
ATOM 2379 O O . ASP D 2 28 ? -24.828 -37.994 -16.105 1.00 13.78 14 ASP D O 1
ATOM 2384 N N . LEU D 2 29 ? -24.666 -35.774 -16.441 1.00 14.11 15 LEU D N 1
ATOM 2385 C CA . LEU D 2 29 ? -23.381 -35.646 -15.753 1.00 14.30 15 LEU D CA 1
ATOM 2386 C C . LEU D 2 29 ? -23.482 -36.050 -14.281 1.00 12.13 15 LEU D C 1
ATOM 2387 O O . LEU D 2 29 ? -22.598 -36.737 -13.749 1.00 14.52 15 LEU D O 1
ATOM 2392 N N . ILE D 2 30 ? -24.551 -35.623 -13.630 1.00 15.62 16 ILE D N 1
ATOM 2393 C CA . ILE D 2 30 ? -24.754 -35.987 -12.231 1.00 15.69 16 ILE D CA 1
ATOM 2394 C C . ILE D 2 30 ? -24.937 -37.498 -12.086 1.00 14.30 16 ILE D C 1
ATOM 2395 O O . ILE D 2 30 ? -24.331 -38.131 -11.213 1.00 16.34 16 ILE D O 1
ATOM 2400 N N . ASP D 2 31 ? -25.740 -38.090 -12.965 1.00 14.53 17 ASP D N 1
ATOM 2401 C CA A ASP D 2 31 ? -26.014 -39.522 -12.911 0.54 15.79 17 ASP D CA 1
ATOM 2402 C CA B ASP D 2 31 ? -26.008 -39.524 -12.896 0.46 15.80 17 ASP D CA 1
ATOM 2403 C C . ASP D 2 31 ? -24.750 -40.352 -13.131 1.00 15.16 17 ASP D C 1
ATOM 2404 O O . ASP D 2 31 ? -24.535 -41.374 -12.472 1.00 15.75 17 ASP D O 1
ATOM 2413 N N . ILE D 2 32 ? -23.912 -39.917 -14.070 1.00 14.56 18 ILE D N 1
ATOM 2414 C CA . ILE D 2 32 ? -22.660 -40.606 -14.350 1.00 13.83 18 ILE D CA 1
ATOM 2415 C C . ILE D 2 32 ? -21.772 -40.617 -13.110 1.00 15.37 18 ILE D C 1
ATOM 2416 O O . ILE D 2 32 ? -21.230 -41.656 -12.730 1.00 15.73 18 ILE D O 1
ATOM 2421 N N . TYR D 2 33 ? -21.655 -39.455 -12.473 1.00 15.48 19 TYR D N 1
ATOM 2422 C CA . TYR D 2 33 ? -20.809 -39.308 -11.291 1.00 16.17 19 TYR D CA 1
ATOM 2423 C C . TYR D 2 33 ? -21.332 -40.169 -10.143 1.00 16.02 19 TYR D C 1
ATOM 2424 O O . TYR D 2 33 ? -20.555 -40.855 -9.458 1.00 17.04 19 TYR D O 1
ATOM 2433 N N . VAL D 2 34 ? -22.640 -40.115 -9.929 1.00 13.54 20 VAL D N 1
ATOM 2434 C CA . VAL D 2 34 ? -23.273 -40.899 -8.863 1.00 14.80 20 VAL D CA 1
ATOM 2435 C C . VAL D 2 34 ? -23.088 -42.403 -9.099 1.00 19.70 20 VAL D C 1
ATOM 2436 O O . VAL D 2 34 ? -22.810 -43.157 -8.169 1.00 16.83 20 VAL D O 1
ATOM 2440 N N . MET D 2 35 ? -23.213 -42.841 -10.347 1.00 15.97 21 MET D N 1
ATOM 2441 C CA . MET D 2 35 ? -23.126 -44.272 -10.644 1.00 16.12 21 MET D CA 1
ATOM 2442 C C . MET D 2 35 ? -21.756 -44.850 -10.323 1.00 15.98 21 MET D C 1
ATOM 2443 O O . MET D 2 35 ? -21.653 -45.869 -9.639 1.00 17.88 21 MET D O 1
ATOM 2448 N N . ILE D 2 36 ? -20.696 -44.213 -10.809 1.00 14.57 22 ILE D N 1
ATOM 2449 C CA . ILE D 2 36 ? -19.367 -44.749 -10.573 1.00 12.83 22 ILE D CA 1
ATOM 2450 C C . ILE D 2 36 ? -18.867 -44.298 -9.194 1.00 17.89 22 ILE D C 1
ATOM 2451 O O . ILE D 2 36 ? -18.156 -45.043 -8.519 1.00 16.80 22 ILE D O 1
ATOM 2456 N N . GLY D 2 37 ? -19.274 -43.103 -8.773 1.00 16.91 23 GLY D N 1
ATOM 2457 C CA . GLY D 2 37 ? -18.839 -42.546 -7.493 1.00 19.91 23 GLY D CA 1
ATOM 2458 C C . GLY D 2 37 ? -19.368 -43.331 -6.308 1.00 23.86 23 GLY D C 1
ATOM 2459 O O . GLY D 2 37 ? -18.795 -43.281 -5.214 1.00 21.62 23 GLY D O 1
ATOM 2460 N N . SER D 2 38 ? -20.455 -44.067 -6.528 1.00 19.97 24 SER D N 1
ATOM 2461 C CA . SER D 2 38 ? -21.015 -44.949 -5.508 1.00 21.45 24 SER D CA 1
ATOM 2462 C C . SER D 2 38 ? -20.003 -46.006 -5.070 1.00 24.43 24 SER D C 1
ATOM 2463 O O . SER D 2 38 ? -20.137 -46.571 -3.986 1.00 25.03 24 SER D O 1
ATOM 2466 N N . GLU D 2 39 ? -18.995 -46.279 -5.897 1.00 19.20 25 GLU D N 1
ATOM 2467 C CA . GLU D 2 39 ? -17.943 -47.204 -5.488 1.00 19.53 25 GLU D CA 1
ATOM 2468 C C . GLU D 2 39 ? -16.521 -46.672 -5.651 1.00 20.06 25 GLU D C 1
ATOM 2469 O O . GLU D 2 39 ? -15.582 -47.212 -5.059 1.00 23.70 25 GLU D O 1
ATOM 2475 N N . ASN D 2 40 ? -16.342 -45.632 -6.457 1.00 18.41 26 ASN D N 1
ATOM 2476 C CA . ASN D 2 40 ? -15.003 -45.115 -6.703 1.00 18.51 26 ASN D CA 1
ATOM 2477 C C . ASN D 2 40 ? -15.047 -43.622 -7.016 1.00 22.62 26 ASN D C 1
ATOM 2478 O O . ASN D 2 40 ? -15.246 -43.220 -8.164 1.00 18.99 26 ASN D O 1
ATOM 2483 N N . ILE D 2 41 ? -14.860 -42.803 -5.982 1.00 20.26 27 ILE D N 1
ATOM 2484 C CA . ILE D 2 41 ? -14.926 -41.352 -6.128 1.00 21.74 27 ILE D CA 1
ATOM 2485 C C . ILE D 2 41 ? -13.802 -40.822 -7.017 1.00 19.42 27 ILE D C 1
ATOM 2486 O O . ILE D 2 41 ? -14.024 -39.905 -7.814 1.00 18.89 27 ILE D O 1
ATOM 2491 N N . ARG D 2 42 ? -12.605 -41.395 -6.895 1.00 19.23 28 ARG D N 1
ATOM 2492 C CA . ARG D 2 42 ? -11.484 -40.976 -7.731 1.00 18.59 28 ARG D CA 1
ATOM 2493 C C . ARG D 2 42 ? -11.807 -41.125 -9.215 1.00 21.14 28 ARG D C 1
ATOM 2494 O O . ARG D 2 42 ? -11.521 -40.233 -10.000 1.00 18.48 28 ARG D O 1
ATOM 2502 N N . ALA D 2 43 ? -12.413 -42.250 -9.582 1.00 21.06 29 ALA D N 1
ATOM 2503 C CA . ALA D 2 43 ? -12.842 -42.475 -10.959 1.00 21.80 29 ALA D CA 1
ATOM 2504 C C . ALA D 2 43 ? -13.901 -41.467 -11.391 1.00 20.75 29 ALA D C 1
ATOM 2505 O O . ALA D 2 43 ? -13.860 -40.957 -12.517 1.00 18.41 29 ALA D O 1
ATOM 2507 N N . ALA D 2 44 ? -14.857 -41.190 -10.505 1.00 15.26 30 ALA D N 1
ATOM 2508 C CA . ALA D 2 44 ? -15.876 -40.182 -10.786 1.00 15.17 30 ALA D CA 1
ATOM 2509 C C . ALA D 2 44 ? -15.226 -38.814 -11.067 1.00 18.74 30 ALA D C 1
ATOM 2510 O O . ALA D 2 44 ? -15.605 -38.121 -12.006 1.00 16.42 30 ALA D O 1
ATOM 2512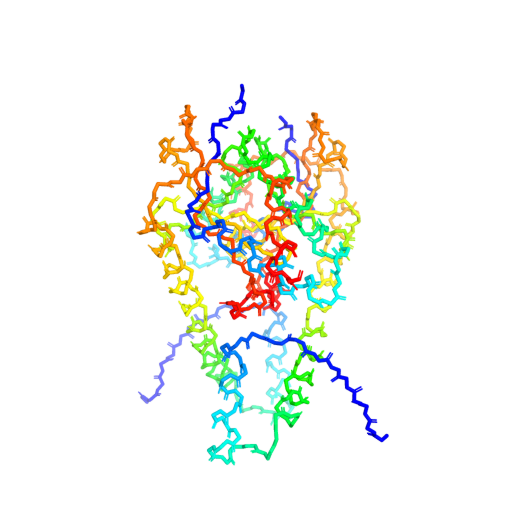 N N . ASP D 2 45 ? -14.232 -38.441 -10.261 1.00 18.91 31 ASP D N 1
ATOM 2513 C CA . ASP D 2 45 ? -13.524 -37.176 -10.465 1.00 19.02 31 ASP D CA 1
ATOM 2514 C C . ASP D 2 45 ? -12.775 -37.151 -11.795 1.00 16.08 31 ASP D C 1
ATOM 2515 O O . ASP D 2 45 ? -12.753 -36.125 -12.487 1.00 18.67 31 ASP D O 1
ATOM 2520 N N . ARG D 2 46 ? -12.151 -38.275 -12.142 1.00 17.25 32 ARG D N 1
ATOM 2521 C CA A ARG D 2 46 ? -11.393 -38.359 -13.383 0.49 18.04 32 ARG D CA 1
ATOM 2522 C CA B ARG D 2 46 ? -11.397 -38.395 -13.384 0.51 18.03 32 ARG D CA 1
ATOM 2523 C C . ARG D 2 46 ? -12.321 -38.200 -14.583 1.00 18.16 32 ARG D C 1
ATOM 2524 O O . ARG D 2 46 ? -11.959 -37.556 -15.569 1.00 17.55 32 ARG D O 1
ATOM 2539 N N . TYR D 2 47 ? -13.518 -38.770 -14.498 1.00 16.05 33 TYR D N 1
ATOM 2540 C CA . TYR D 2 47 ? -14.472 -38.620 -15.602 1.00 16.18 33 TYR D CA 1
ATOM 2541 C C . TYR D 2 47 ? -14.862 -37.157 -15.763 1.00 16.54 33 TYR D C 1
ATOM 2542 O O . TYR D 2 47 ? -14.941 -36.653 -16.882 1.00 17.72 33 TYR D O 1
ATOM 2551 N N . TYR D 2 48 ? -15.118 -36.468 -14.653 1.00 14.45 34 TYR D N 1
ATOM 2552 C CA . TYR D 2 48 ? -15.433 -35.047 -14.739 1.00 15.40 34 TYR D CA 1
ATOM 2553 C C . TYR D 2 48 ? -14.263 -34.254 -15.325 1.00 17.93 34 TYR D C 1
ATOM 2554 O O . TYR D 2 48 ? -14.479 -33.334 -16.112 1.00 19.13 34 TYR D O 1
ATOM 2563 N N . ASP D 2 49 ? -13.033 -34.601 -14.952 1.00 19.34 35 ASP D N 1
ATOM 2564 C CA . ASP D 2 49 ? -11.853 -33.932 -15.518 1.00 16.09 35 ASP D CA 1
ATOM 2565 C C . ASP D 2 49 ? -11.813 -34.118 -17.039 1.00 18.01 35 ASP D C 1
ATOM 2566 O O . ASP D 2 49 ? -11.541 -33.184 -17.795 1.00 20.83 35 ASP D O 1
ATOM 2571 N N . GLN D 2 50 ? -12.086 -35.337 -17.480 1.00 19.57 36 GLN D N 1
ATOM 2572 C CA . GLN D 2 50 ? -12.013 -35.660 -18.901 1.00 18.67 36 GLN D CA 1
ATOM 2573 C C . GLN D 2 50 ? -13.148 -35.005 -19.688 1.00 20.35 36 GLN D C 1
ATOM 2574 O O . GLN D 2 50 ? -12.926 -34.473 -20.779 1.00 19.95 36 GLN D O 1
ATOM 2580 N N . LEU D 2 51 ? -14.353 -35.023 -19.130 1.00 14.17 37 LEU D N 1
ATOM 2581 C CA . LEU D 2 51 ? -15.505 -34.428 -19.799 1.00 14.34 37 LEU D CA 1
ATOM 2582 C C . LEU D 2 51 ? -15.363 -32.914 -19.873 1.00 19.65 37 LEU D C 1
ATOM 2583 O O . LEU D 2 51 ? -15.664 -32.306 -20.898 1.00 18.25 37 LEU D O 1
ATOM 2588 N N . GLU D 2 52 ? -14.882 -32.304 -18.793 1.00 17.50 38 GLU D N 1
ATOM 2589 C CA . GLU D 2 52 ? -14.666 -30.864 -18.797 1.00 18.39 38 GLU D CA 1
ATOM 2590 C C . GLU D 2 52 ? -13.591 -30.475 -19.809 1.00 19.87 38 GLU D C 1
ATOM 2591 O O . GLU D 2 52 ? -13.764 -29.510 -20.550 1.00 21.97 38 GLU D O 1
ATOM 2597 N N . ALA D 2 53 ? -12.495 -31.230 -19.846 1.00 18.61 39 ALA D N 1
ATOM 2598 C CA . ALA D 2 53 ? -11.410 -30.951 -20.786 1.00 18.73 39 ALA D CA 1
ATOM 2599 C C . ALA D 2 53 ? -11.899 -31.032 -22.239 1.00 23.12 39 ALA D C 1
ATOM 2600 O O . ALA D 2 53 ? -11.560 -30.182 -23.065 1.00 22.58 39 ALA D O 1
ATOM 2602 N N . ARG D 2 54 ? -12.705 -32.043 -22.548 1.00 18.70 40 ARG D N 1
ATOM 2603 C CA . ARG D 2 54 ? -13.233 -32.176 -23.905 1.00 18.69 40 ARG D CA 1
ATOM 2604 C C . ARG D 2 54 ? -14.222 -31.061 -24.223 1.00 18.02 40 ARG D C 1
ATOM 2605 O O . ARG D 2 54 ? -14.242 -30.544 -25.336 1.00 18.73 40 ARG D O 1
ATOM 2613 N N . ALA D 2 55 ? -15.056 -30.694 -23.253 1.00 18.00 41 ALA D N 1
ATOM 2614 C CA . ALA D 2 55 ? -16.008 -29.614 -23.473 1.00 18.96 41 ALA D CA 1
ATOM 2615 C C . ALA D 2 55 ? -15.284 -28.297 -23.735 1.00 22.39 41 ALA D C 1
ATOM 2616 O O . ALA D 2 55 ? -15.752 -27.479 -24.527 1.00 23.36 41 ALA D O 1
ATOM 2618 N N . LEU D 2 56 ? -14.139 -28.109 -23.080 1.00 22.22 42 LEU D N 1
ATOM 2619 C CA . LEU D 2 56 ? -13.317 -26.921 -23.313 1.00 28.15 42 LEU D CA 1
ATOM 2620 C C . LEU D 2 56 ? -12.699 -26.941 -24.709 1.00 22.03 42 LEU D C 1
ATOM 2621 O O . LEU D 2 56 ? -12.641 -25.907 -25.377 1.00 28.22 42 LEU D O 1
ATOM 2626 N N . GLN D 2 57 ? -12.235 -28.108 -25.145 1.00 23.34 43 GLN D N 1
ATOM 2627 C CA A GLN D 2 57 ? -11.694 -28.281 -26.496 0.60 18.98 43 GLN D CA 1
ATOM 2628 C CA B GLN D 2 57 ? -11.697 -28.239 -26.491 0.40 19.08 43 GLN D CA 1
ATOM 2629 C C . GLN D 2 57 ? -12.779 -27.951 -27.524 1.00 24.49 43 GLN D C 1
ATOM 2630 O O . GLN D 2 57 ? -12.528 -27.294 -28.537 1.00 22.59 43 GLN D O 1
ATOM 2641 N N . LEU D 2 58 ? -13.992 -28.416 -27.250 1.00 20.17 44 LEU D N 1
ATOM 2642 C CA . LEU D 2 58 ? -15.123 -28.185 -28.141 1.00 17.15 44 LEU D CA 1
ATOM 2643 C C . LEU D 2 58 ? -15.482 -26.701 -28.243 1.00 19.29 44 LEU D C 1
ATOM 2644 O O . LEU D 2 58 ? -15.861 -26.216 -29.313 1.00 22.35 44 LEU D O 1
ATOM 2649 N N . ALA D 2 59 ? -15.367 -25.970 -27.139 1.00 20.89 45 ALA D N 1
ATOM 2650 C CA . ALA D 2 59 ? -15.664 -24.542 -27.173 1.00 23.09 45 ALA D CA 1
ATOM 2651 C C . ALA D 2 59 ? -14.655 -23.793 -28.046 1.00 24.77 45 ALA D C 1
ATOM 2652 O O . ALA D 2 59 ? -15.009 -22.814 -28.696 1.00 24.78 45 ALA D O 1
ATOM 2654 N N . ASP D 2 60 ? -13.409 -24.264 -28.065 1.00 24.33 46 ASP D N 1
ATOM 2655 C CA . ASP D 2 60 ? -12.370 -23.679 -28.923 1.00 21.34 46 ASP D CA 1
ATOM 2656 C C . ASP D 2 60 ? -12.520 -24.129 -30.374 1.00 23.85 46 ASP D C 1
ATOM 2657 O O . ASP D 2 60 ? -12.117 -23.426 -31.303 1.00 22.26 46 ASP D O 1
ATOM 2662 N N . GLN D 2 61 ? -13.099 -25.310 -30.559 1.00 18.80 47 GLN D N 1
ATOM 2663 C CA . GLN D 2 61 ? -13.200 -25.937 -31.874 1.00 17.69 47 GLN D CA 1
ATOM 2664 C C . GLN D 2 61 ? -14.597 -26.514 -32.066 1.00 16.32 47 GLN D C 1
ATOM 2665 O O . GLN D 2 61 ? -14.789 -27.730 -32.012 1.00 18.09 47 GLN D O 1
ATOM 2671 N N . PRO D 2 62 ? -15.576 -25.636 -32.293 1.00 16.31 48 PRO D N 1
ATOM 2672 C CA . PRO D 2 62 ? -16.991 -26.021 -32.223 1.00 17.41 48 PRO D CA 1
ATOM 2673 C C . PRO D 2 62 ? -17.440 -27.047 -33.261 1.00 19.41 48 PRO D C 1
ATOM 2674 O O . PRO D 2 62 ? -18.468 -27.690 -33.057 1.00 19.58 48 PRO D O 1
ATOM 2678 N N . ARG D 2 63 ? -16.701 -27.212 -34.348 1.00 14.60 49 ARG D N 1
ATOM 2679 C CA . ARG D 2 63 ? -17.116 -28.134 -35.392 1.00 15.85 49 ARG D CA 1
ATOM 2680 C C . ARG D 2 63 ? -16.244 -29.394 -35.400 1.00 15.65 49 ARG D C 1
ATOM 2681 O O . ARG D 2 63 ? -16.163 -30.101 -36.404 1.00 18.50 49 ARG D O 1
ATOM 2689 N N . MET D 2 64 ? -15.624 -29.709 -34.256 1.00 16.77 50 MET D N 1
ATOM 2690 C CA . MET D 2 64 ? -14.710 -30.847 -34.190 1.00 16.12 50 MET D CA 1
ATOM 2691 C C . MET D 2 64 ? -15.460 -32.172 -34.157 1.00 18.30 50 MET D C 1
ATOM 2692 O O . MET D 2 64 ? -14.902 -33.210 -34.477 1.00 18.09 50 MET D O 1
ATOM 2697 N N . GLY D 2 65 ? -16.728 -32.127 -33.781 1.00 16.51 51 GLY D N 1
ATOM 2698 C CA . GLY D 2 65 ? -17.527 -33.333 -33.780 1.00 19.86 51 GLY D CA 1
ATOM 2699 C C . GLY D 2 65 ? -17.897 -33.738 -35.193 1.00 22.71 51 GLY D C 1
ATOM 2700 O O . GLY D 2 65 ? -17.485 -33.121 -36.184 1.00 25.23 51 GLY D O 1
ATOM 2701 N N . VAL D 2 66 ? -18.659 -34.810 -35.285 1.00 14.18 52 VAL D N 1
ATOM 2702 C CA A VAL D 2 66 ? -19.161 -35.238 -36.577 0.33 14.88 52 VAL D CA 1
ATOM 2703 C CA B VAL D 2 66 ? -19.189 -35.313 -36.544 0.67 14.83 52 VAL D CA 1
ATOM 2704 C C . VAL D 2 66 ? -20.647 -34.901 -36.704 1.00 15.77 52 VAL D C 1
ATOM 2705 O O . VAL D 2 66 ? -21.428 -35.096 -35.784 1.00 15.14 52 VAL D O 1
ATOM 2712 N N . ARG D 2 67 ? -21.031 -34.353 -37.857 1.00 13.53 53 ARG D N 1
ATOM 2713 C CA . ARG D 2 67 ? -22.445 -34.075 -38.100 1.00 14.61 53 ARG D CA 1
ATOM 2714 C C . ARG D 2 67 ? -23.243 -35.377 -38.157 1.00 13.63 53 ARG D C 1
ATOM 2715 O O . ARG D 2 67 ? -22.814 -36.352 -38.779 1.00 15.87 53 ARG D O 1
ATOM 2723 N N . ARG D 2 68 ? -24.411 -35.379 -37.513 1.00 13.57 54 ARG D N 1
ATOM 2724 C CA . ARG D 2 68 ? -25.332 -36.515 -37.567 1.00 15.55 54 ARG D CA 1
ATOM 2725 C C . ARG D 2 68 ? -26.760 -36.063 -37.875 1.00 16.77 54 ARG D C 1
ATOM 2726 O O . ARG D 2 68 ? -27.665 -36.192 -37.034 1.00 14.80 54 ARG D O 1
ATOM 2734 N N . PRO D 2 69 ? -26.989 -35.540 -39.087 1.00 12.93 55 PRO D N 1
ATOM 2735 C CA . PRO D 2 69 ? -28.323 -35.062 -39.434 1.00 13.21 55 PRO D CA 1
ATOM 2736 C C . PRO D 2 69 ? -29.318 -36.211 -39.515 1.00 14.15 55 PRO D C 1
ATOM 2737 O O . PRO D 2 69 ? -30.520 -35.945 -39.562 1.00 18.17 55 PRO D O 1
ATOM 2741 N N . ASP D 2 70 ? -28.832 -37.452 -39.541 1.00 15.54 56 ASP D N 1
ATOM 2742 C CA . ASP D 2 70 ? -29.732 -38.600 -39.513 1.00 20.22 56 ASP D CA 1
ATOM 2743 C C . ASP D 2 70 ? -30.347 -38.785 -38.121 1.00 16.56 56 ASP D C 1
ATOM 2744 O O . ASP D 2 70 ? -31.352 -39.486 -37.977 1.00 20.79 56 ASP D O 1
ATOM 2749 N N . ILE D 2 71 ? -29.773 -38.136 -37.108 1.00 13.42 57 ILE D N 1
ATOM 2750 C CA . ILE D 2 71 ? -30.385 -38.107 -35.775 1.00 16.89 57 ILE D CA 1
ATOM 2751 C C . ILE D 2 71 ? -31.398 -36.956 -35.722 1.00 14.33 57 ILE D C 1
ATOM 2752 O O . ILE D 2 71 ? -32.603 -37.187 -35.679 1.00 14.62 57 ILE D O 1
ATOM 2757 N N . ARG D 2 72 ? -30.894 -35.723 -35.727 1.00 14.52 58 ARG D N 1
ATOM 2758 C CA . ARG D 2 72 ? -31.695 -34.518 -35.972 1.00 13.42 58 ARG D CA 1
ATOM 2759 C C . ARG D 2 72 ? -30.816 -33.598 -36.809 1.00 14.75 58 ARG D C 1
ATOM 2760 O O . ARG D 2 72 ? -29.600 -33.721 -36.776 1.00 14.72 58 ARG D O 1
ATOM 2768 N N . PRO D 2 73 ? -31.417 -32.674 -37.568 1.00 18.63 59 PRO D N 1
ATOM 2769 C CA . PRO D 2 73 ? -30.606 -31.919 -38.535 1.00 17.80 59 PRO D CA 1
ATOM 2770 C C . PRO D 2 73 ? -29.417 -31.134 -37.978 1.00 16.10 59 PRO D C 1
ATOM 2771 O O . PRO D 2 73 ? -28.413 -31.063 -38.676 1.00 17.68 59 PRO D O 1
ATOM 2775 N N . SER D 2 74 ? -29.501 -30.595 -36.765 1.00 15.93 60 SER D N 1
ATOM 2776 C CA . SER D 2 74 ? -28.371 -29.851 -36.205 1.00 15.77 60 SER D CA 1
ATOM 2777 C C . SER D 2 74 ? -27.446 -30.700 -35.323 1.00 15.96 60 SER D C 1
ATOM 2778 O O . SER D 2 74 ? -26.458 -30.199 -34.787 1.00 15.69 60 SER D O 1
ATOM 2781 N N . ALA D 2 75 ? -27.762 -31.982 -35.170 1.00 12.38 61 ALA D N 1
ATOM 2782 C CA . ALA D 2 75 ? -27.035 -32.814 -34.219 1.00 13.56 61 ALA D CA 1
ATOM 2783 C C . ALA D 2 75 ? -25.606 -33.108 -34.655 1.00 15.01 61 ALA D C 1
ATOM 2784 O O . ALA D 2 75 ? -25.329 -33.354 -35.841 1.00 15.29 61 ALA D O 1
ATOM 2786 N N . ARG D 2 76 ? -24.706 -33.074 -33.676 1.00 12.34 62 ARG D N 1
ATOM 2787 C CA . ARG D 2 76 ? -23.312 -33.468 -33.853 1.00 12.60 62 ARG D CA 1
ATOM 2788 C C . ARG D 2 76 ? -22.925 -34.401 -32.711 1.00 13.68 62 ARG D C 1
ATOM 2789 O O . ARG D 2 76 ? -23.500 -34.319 -31.626 1.00 15.03 62 ARG D O 1
ATOM 2797 N N . MET D 2 77 ? -21.957 -35.281 -32.962 1.00 13.68 63 MET D N 1
ATOM 2798 C CA . MET D 2 77 ? -21.459 -36.227 -31.962 1.00 12.28 63 MET D CA 1
ATOM 2799 C C . MET D 2 77 ? -19.976 -36.007 -31.731 1.00 16.04 63 MET D C 1
ATOM 2800 O O . MET D 2 77 ? -19.203 -35.908 -32.687 1.00 18.59 63 MET D O 1
ATOM 2805 N N . LEU D 2 78 ? -19.571 -35.947 -30.468 1.00 12.62 64 LEU D N 1
ATOM 2806 C CA . LEU D 2 78 ? -18.156 -35.888 -30.124 1.00 12.37 64 LEU D CA 1
ATOM 2807 C C . LEU D 2 78 ? -17.871 -36.953 -29.080 1.00 13.73 64 LEU D C 1
ATOM 2808 O O . LEU D 2 78 ? -18.435 -36.914 -27.994 1.00 16.21 64 LEU D O 1
ATOM 2813 N N . VAL D 2 79 ? -16.991 -37.891 -29.397 1.00 12.79 65 VAL D N 1
ATOM 2814 C CA A VAL D 2 79 ? -16.682 -38.973 -28.467 0.67 16.06 65 VAL D CA 1
ATOM 2815 C CA B VAL D 2 79 ? -16.665 -38.976 -28.476 0.33 16.13 65 VAL D CA 1
ATOM 2816 C C . VAL D 2 79 ? -15.734 -38.506 -27.351 1.00 19.95 65 VAL D C 1
ATOM 2817 O O . VAL D 2 79 ? -14.823 -37.706 -27.575 1.00 23.35 65 VAL D O 1
ATOM 2824 N N . GLU D 2 80 ? -15.979 -38.984 -26.134 1.00 17.03 66 GLU D N 1
ATOM 2825 C CA . GLU D 2 80 ? -15.075 -38.769 -25.008 1.00 19.13 66 GLU D CA 1
ATOM 2826 C C . GLU D 2 80 ? -15.161 -40.084 -24.227 1.00 16.55 66 GLU D C 1
ATOM 2827 O O . GLU D 2 80 ? -15.836 -40.168 -23.203 1.00 17.76 66 GLU D O 1
ATOM 2833 N N . ALA D 2 81 ? -14.500 -41.105 -24.770 1.00 18.15 67 ALA D N 1
ATOM 2834 C CA . ALA D 2 81 ? -14.712 -42.498 -24.364 1.00 21.71 67 ALA D CA 1
ATOM 2835 C C . ALA D 2 81 ? -14.685 -42.658 -22.854 1.00 22.61 67 ALA D C 1
ATOM 2836 O O . ALA D 2 81 ? -13.799 -42.122 -22.187 1.00 24.86 67 ALA D O 1
ATOM 2838 N N . PRO D 2 82 ? -15.671 -43.386 -22.302 1.00 18.31 68 PRO D N 1
ATOM 2839 C CA . PRO D 2 82 ? -16.740 -44.160 -22.946 1.00 18.84 68 PRO D CA 1
ATOM 2840 C C . PRO D 2 82 ? -17.994 -43.357 -23.317 1.00 17.04 68 PRO D C 1
ATOM 2841 O O . PRO D 2 82 ? -19.008 -43.944 -23.707 1.00 17.33 68 PRO D O 1
ATOM 2845 N N . PHE D 2 83 ? -17.922 -42.035 -23.193 1.00 12.20 69 PHE D N 1
ATOM 2846 C CA . PHE D 2 83 ? -19.083 -41.187 -23.411 1.00 15.04 69 PHE D CA 1
ATOM 2847 C C . PHE D 2 83 ? -19.144 -40.605 -24.807 1.00 14.62 69 PHE D C 1
ATOM 2848 O O . PHE D 2 83 ? -18.146 -40.571 -25.535 1.00 15.69 69 PHE D O 1
ATOM 2856 N N . VAL D 2 84 ? -20.347 -40.177 -25.174 1.00 12.98 70 VAL D N 1
ATOM 2857 C CA A VAL D 2 84 ? -20.502 -39.389 -26.379 0.26 14.15 70 VAL D CA 1
ATOM 2858 C CA B VAL D 2 84 ? -20.609 -39.451 -26.405 0.74 14.10 70 VAL D CA 1
ATOM 2859 C C . VAL D 2 84 ? -21.319 -38.151 -26.042 1.00 14.29 70 VAL D C 1
ATOM 2860 O O . VAL D 2 84 ? -22.361 -38.203 -25.382 1.00 15.82 70 VAL D O 1
ATOM 2867 N N . LEU D 2 85 ? -20.776 -37.013 -26.452 1.00 12.38 71 LEU D N 1
ATOM 2868 C CA . LEU D 2 85 ? -21.450 -35.734 -26.276 1.00 12.39 71 LEU D CA 1
ATOM 2869 C C . LEU D 2 85 ? -22.306 -35.489 -27.501 1.00 12.47 71 LEU D C 1
ATOM 2870 O O . LEU D 2 85 ? -21.788 -35.483 -28.617 1.00 14.46 71 LEU D O 1
ATOM 2875 N N . LEU D 2 86 ? -23.610 -35.319 -27.313 1.00 9.98 72 LEU D N 1
ATOM 2876 C CA . LEU D 2 86 ? -24.476 -34.891 -28.410 1.00 11.16 72 LEU D CA 1
ATOM 2877 C C . LEU D 2 86 ? -24.614 -33.398 -28.289 1.00 11.41 72 LEU D C 1
ATOM 2878 O O . LEU D 2 86 ? -24.972 -32.914 -27.225 1.00 12.60 72 LEU D O 1
ATOM 2883 N N . TYR D 2 87 ? -24.333 -32.657 -29.359 1.00 11.42 73 TYR D N 1
ATOM 2884 C CA . TYR D 2 87 ? -24.358 -31.203 -29.250 1.00 10.31 73 TYR D CA 1
ATOM 2885 C C . TYR D 2 87 ? -24.754 -30.541 -30.550 1.00 13.20 73 TYR D C 1
ATOM 2886 O O . TYR D 2 87 ? -24.815 -31.188 -31.600 1.00 12.98 73 TYR D O 1
ATOM 2895 N N . GLU D 2 88 ? -25.037 -29.248 -30.475 1.00 12.58 74 GLU D N 1
ATOM 2896 C CA . GLU D 2 88 ? -25.213 -28.458 -31.685 1.00 12.14 74 GLU D CA 1
ATOM 2897 C C . GLU D 2 88 ? -24.474 -27.132 -31.569 1.00 13.01 74 GLU D C 1
ATOM 2898 O O . GLU D 2 88 ? -24.171 -26.666 -30.465 1.00 13.93 74 GLU D O 1
ATOM 2904 N N . THR D 2 89 ? -24.198 -26.521 -32.719 1.00 15.53 75 THR D N 1
ATOM 2905 C CA . THR D 2 89 ? -23.697 -25.153 -32.743 1.00 16.39 75 THR D CA 1
ATOM 2906 C C . THR D 2 89 ? -24.841 -24.210 -33.083 1.00 17.01 75 THR D C 1
ATOM 2907 O O . THR D 2 89 ? -25.789 -24.591 -33.769 1.00 16.42 75 THR D O 1
ATOM 2911 N N . VAL D 2 90 ? -24.759 -22.985 -32.577 1.00 18.07 76 VAL D N 1
ATOM 2912 C CA . VAL D 2 90 ? -25.664 -21.923 -32.997 1.00 20.13 76 VAL D CA 1
ATOM 2913 C C . VAL D 2 90 ? -24.807 -20.762 -33.481 1.00 21.06 76 VAL D C 1
ATOM 2914 O O . VAL D 2 90 ? -24.021 -20.215 -32.714 1.00 23.28 76 VAL D O 1
ATOM 2918 N N . PRO D 2 91 ? -24.918 -20.406 -34.771 1.00 24.01 77 PRO D N 1
ATOM 2919 C CA . PRO D 2 91 ? -25.795 -21.015 -35.778 1.00 21.64 77 PRO D CA 1
ATOM 2920 C C . PRO D 2 91 ? -25.321 -22.394 -36.229 1.00 20.79 77 PRO D C 1
ATOM 2921 O O . PRO D 2 91 ? -24.174 -22.754 -35.982 1.00 21.83 77 PRO D O 1
ATOM 2925 N N . ASP D 2 92 ? -26.206 -23.137 -36.891 1.00 20.07 78 ASP D N 1
ATOM 2926 C CA . ASP D 2 92 ? -25.921 -24.486 -37.360 1.00 19.05 78 ASP D CA 1
ATOM 2927 C C . ASP D 2 92 ? -25.296 -24.458 -38.758 1.00 21.07 78 ASP D C 1
ATOM 2928 O O . ASP D 2 92 ? -25.770 -25.099 -39.695 1.00 25.99 78 ASP D O 1
ATOM 2933 N N . THR D 2 93 ? -24.213 -23.713 -38.884 1.00 22.58 79 THR D N 1
ATOM 2934 C CA . THR D 2 93 ? -23.526 -23.561 -40.164 1.00 28.33 79 THR D CA 1
ATOM 2935 C C . THR D 2 93 ? -22.224 -24.368 -40.225 1.00 27.38 79 THR D C 1
ATOM 2936 O O . THR D 2 93 ? -21.751 -24.879 -39.212 1.00 22.18 79 THR D O 1
ATOM 2940 N N . ASP D 2 94 ? -21.645 -24.479 -41.417 1.00 25.95 80 ASP D N 1
ATOM 2941 C CA . ASP D 2 94 ? -20.413 -25.241 -41.609 1.00 24.50 80 ASP D CA 1
ATOM 2942 C C . ASP D 2 94 ? -19.183 -24.356 -41.570 1.00 31.02 80 ASP D C 1
ATOM 2943 O O . ASP D 2 94 ? -18.060 -24.838 -41.441 1.00 35.26 80 ASP D O 1
ATOM 2948 N N . ASP D 2 95 ? -19.406 -23.058 -41.704 1.00 29.07 81 ASP D N 1
ATOM 2949 C CA . ASP D 2 95 ? -18.321 -22.093 -41.752 1.00 35.40 81 ASP D CA 1
ATOM 2950 C C . ASP D 2 95 ? -18.750 -20.810 -41.074 1.00 27.08 81 ASP D C 1
ATOM 2951 O O . ASP D 2 95 ? -19.940 -20.498 -41.006 1.00 30.02 81 ASP D O 1
ATOM 2956 N N . GLY D 2 96 ? -17.776 -20.059 -40.583 1.00 30.03 82 GLY D N 1
ATOM 2957 C CA . GLY D 2 96 ? -18.061 -18.786 -39.956 1.00 33.85 82 GLY D CA 1
ATOM 2958 C C . GLY D 2 96 ? -18.154 -18.872 -38.447 1.00 38.54 82 GLY D C 1
ATOM 2959 O O . GLY D 2 96 ? -18.162 -19.964 -37.874 1.00 34.08 82 GLY D O 1
ATOM 2960 N N . PRO D 2 97 ? -18.233 -17.708 -37.793 1.00 32.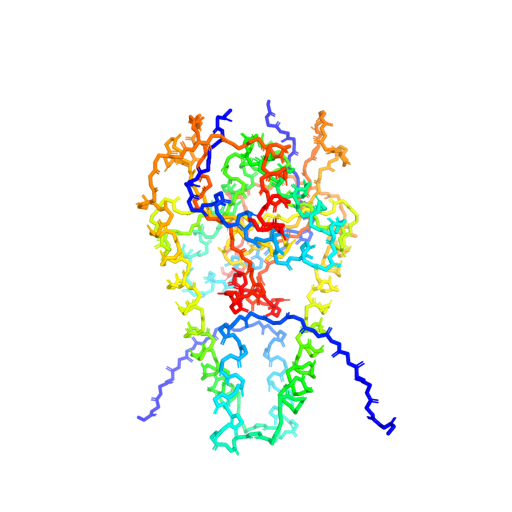63 83 PRO D N 1
ATOM 2961 C CA . PRO D 2 97 ? -18.263 -17.585 -36.334 1.00 38.50 83 PRO D CA 1
ATOM 2962 C C . PRO D 2 97 ? -19.436 -18.323 -35.699 1.00 31.59 83 PRO D C 1
ATOM 2963 O O . PRO D 2 97 ? -20.562 -18.262 -36.191 1.00 32.73 83 PRO D O 1
ATOM 2967 N N . VAL D 2 98 ? -19.153 -19.020 -34.606 1.00 28.91 84 VAL D N 1
ATOM 2968 C CA . VAL D 2 98 ? -20.178 -19.686 -33.820 1.00 27.18 84 VAL D CA 1
ATOM 2969 C C . VAL D 2 98 ? -20.460 -18.851 -32.576 1.00 27.10 84 VAL D C 1
ATOM 2970 O O . VAL D 2 98 ? -19.531 -18.399 -31.908 1.00 29.96 84 VAL D O 1
ATOM 2974 N N . GLU D 2 99 ? -21.733 -18.631 -32.267 1.00 24.42 85 GLU D N 1
ATOM 2975 C CA . GLU D 2 99 ? -22.070 -17.841 -31.090 1.00 25.57 85 GLU D CA 1
ATOM 2976 C C . GLU D 2 99 ? -22.126 -18.691 -29.830 1.00 26.77 85 GLU D C 1
ATOM 2977 O O . GLU D 2 99 ? -21.658 -18.267 -28.774 1.00 27.00 85 GLU D O 1
ATOM 2983 N N . TRP D 2 100 ? -22.683 -19.892 -29.918 1.00 22.87 86 TRP D N 1
ATOM 2984 C CA . TRP D 2 100 ? -22.524 -20.805 -28.799 1.00 23.35 86 TRP D CA 1
ATOM 2985 C C . TRP D 2 100 ? -22.620 -22.254 -29.203 1.00 21.31 86 TRP D C 1
ATOM 2986 O O . TRP D 2 100 ? -23.050 -22.600 -30.304 1.00 19.74 86 TRP D O 1
ATOM 2997 N N . VAL D 2 101 ? -22.165 -23.093 -28.288 1.00 18.49 87 VAL D N 1
ATOM 2998 C CA . VAL D 2 101 ? -22.289 -24.533 -28.422 1.00 17.72 87 VAL D CA 1
ATOM 2999 C C . VAL D 2 101 ? -23.220 -24.994 -27.321 1.00 16.04 87 VAL D C 1
ATOM 3000 O O . VAL D 2 101 ? -23.045 -24.594 -26.170 1.00 15.87 87 VAL D O 1
ATOM 3004 N N . GLU D 2 102 ? -24.225 -25.802 -27.660 1.00 13.18 88 GLU D N 1
ATOM 3005 C CA . GLU D 2 102 ? -25.063 -26.412 -26.625 1.00 13.52 88 GLU D CA 1
ATOM 3006 C C . GLU D 2 102 ? -24.833 -27.907 -26.576 1.00 13.91 88 GLU D C 1
ATOM 3007 O O . GLU D 2 102 ? -25.059 -28.601 -27.573 1.00 13.76 88 GLU D O 1
ATOM 3013 N N . ILE D 2 103 ? -24.391 -28.399 -25.426 1.00 11.52 89 ILE D N 1
ATOM 3014 C CA . ILE D 2 103 ? -24.318 -29.845 -25.230 1.00 13.56 89 ILE D CA 1
ATOM 3015 C C . ILE D 2 103 ? -25.698 -30.308 -24.780 1.00 12.79 89 ILE D C 1
ATOM 3016 O O . ILE D 2 103 ? -26.207 -29.881 -23.744 1.00 13.35 89 ILE D O 1
ATOM 3021 N N . VAL D 2 104 ? -26.312 -31.168 -25.591 1.00 11.35 90 VAL D N 1
ATOM 3022 C CA . VAL D 2 104 ? -27.708 -31.556 -25.407 1.00 10.68 90 VAL D CA 1
ATOM 3023 C C . VAL D 2 104 ? -27.835 -32.807 -24.527 1.00 11.80 90 VAL D C 1
ATOM 3024 O O . VAL D 2 104 ? -28.742 -32.902 -23.698 1.00 11.79 90 VAL D O 1
ATOM 3028 N N . ARG D 2 105 ? -26.925 -33.765 -24.704 1.00 12.35 91 ARG D N 1
ATOM 3029 C CA . ARG D 2 105 ? -26.880 -34.961 -23.852 1.00 9.10 91 ARG D CA 1
ATOM 3030 C C . ARG D 2 105 ? -25.447 -35.411 -23.652 1.00 9.63 91 ARG D C 1
ATOM 3031 O O . ARG D 2 105 ? -24.594 -35.158 -24.494 1.00 10.28 91 ARG D O 1
ATOM 3039 N N . VAL D 2 106 ? -25.201 -36.107 -22.542 1.00 9.18 92 VAL D N 1
ATOM 3040 C CA . VAL D 2 106 ? -23.980 -36.881 -22.370 1.00 9.44 92 VAL D CA 1
ATOM 3041 C C . VAL D 2 106 ? -24.384 -38.343 -22.251 1.00 10.71 92 VAL D C 1
ATOM 3042 O O . VAL D 2 106 ? -25.028 -38.728 -21.287 1.00 11.33 92 VAL D O 1
ATOM 3046 N N . VAL D 2 107 ? -24.014 -39.150 -23.246 1.00 10.54 93 VAL D N 1
ATOM 3047 C CA . VAL D 2 107 ? -24.467 -40.535 -23.341 1.00 10.28 93 VAL D CA 1
ATOM 3048 C C . VAL D 2 107 ? -23.329 -41.504 -23.014 1.00 10.85 93 VAL D C 1
ATOM 3049 O O . VAL D 2 107 ? -22.226 -41.337 -23.514 1.00 12.67 93 VAL D O 1
ATOM 3053 N N . ASP D 2 108 ? -23.591 -42.512 -22.182 1.00 12.17 94 ASP D N 1
ATOM 3054 C CA . ASP D 2 108 ? -22.597 -43.553 -21.922 1.00 12.58 94 ASP D CA 1
ATOM 3055 C C . ASP D 2 108 ? -22.788 -44.670 -22.949 1.00 12.02 94 ASP D C 1
ATOM 3056 O O . ASP D 2 108 ? -23.789 -45.378 -22.912 1.00 12.83 94 ASP D O 1
ATOM 3061 N N . GLY D 2 109 ? -21.840 -44.810 -23.869 1.00 14.36 95 GLY D N 1
ATOM 3062 C CA . GLY D 2 109 ? -21.926 -45.836 -24.903 1.00 13.45 95 GLY D CA 1
ATOM 3063 C C . GLY D 2 109 ? -21.976 -47.259 -24.380 1.00 16.28 95 GLY D C 1
ATOM 3064 O O . GLY D 2 109 ? -22.529 -48.142 -25.030 1.00 15.46 95 GLY D O 1
ATOM 3065 N N . ARG D 2 110 ? -21.422 -47.492 -23.193 1.00 11.38 96 ARG D N 1
ATOM 3066 C CA . ARG D 2 110 ? -21.434 -48.833 -22.618 1.00 11.12 96 ARG D CA 1
ATOM 3067 C C . ARG D 2 110 ? -22.837 -49.233 -22.213 1.00 12.01 96 ARG D C 1
ATOM 3068 O O . ARG D 2 110 ? -23.175 -50.418 -22.174 1.00 14.22 96 ARG D O 1
ATOM 3076 N N . ARG D 2 111 ? -23.653 -48.241 -21.885 1.00 12.57 97 ARG D N 1
ATOM 3077 C CA . ARG D 2 111 ? -24.989 -48.515 -21.381 1.00 15.00 97 ARG D CA 1
ATOM 3078 C C . ARG D 2 111 ? -26.085 -48.340 -22.422 1.00 14.33 97 ARG D C 1
ATOM 3079 O O . ARG D 2 111 ? -27.182 -48.886 -22.258 1.00 16.91 97 ARG D O 1
ATOM 3087 N N . ASP D 2 112 ? -25.803 -47.584 -23.482 1.00 12.85 98 ASP D N 1
ATOM 3088 C CA . ASP D 2 112 ? -26.873 -47.193 -24.392 1.00 12.03 98 ASP D CA 1
ATOM 3089 C C . ASP D 2 112 ? -26.635 -47.400 -25.879 1.00 14.75 98 ASP D C 1
ATOM 3090 O O . ASP D 2 112 ? -27.524 -47.093 -26.671 1.00 16.79 98 ASP D O 1
ATOM 3095 N N . LEU D 2 113 ? -25.463 -47.896 -26.266 1.00 11.41 99 LEU D N 1
ATOM 3096 C CA . LEU D 2 113 ? -25.171 -48.066 -27.694 1.00 9.87 99 LEU D CA 1
ATOM 3097 C C . LEU D 2 113 ? -24.616 -49.432 -28.042 1.00 11.77 99 LEU D C 1
ATOM 3098 O O . LEU D 2 113 ? -23.826 -50.007 -27.297 1.00 12.30 99 LEU D O 1
ATOM 3103 N N . ASN D 2 114 ? -25.015 -49.937 -29.204 1.00 10.25 100 ASN D N 1
ATOM 3104 C CA . ASN D 2 114 ? -24.362 -51.102 -29.790 1.00 11.86 100 ASN D CA 1
ATOM 3105 C C . ASN D 2 114 ? -22.958 -50.755 -30.298 1.00 12.38 100 ASN D C 1
ATOM 3106 O O . ASN D 2 114 ? -21.996 -51.488 -30.048 1.00 12.49 100 ASN D O 1
ATOM 3111 N N . ARG D 2 115 ? -22.858 -49.627 -31.006 1.00 13.32 101 ARG D N 1
ATOM 3112 C CA . ARG D 2 115 ? -21.597 -49.115 -31.561 1.00 13.51 101 ARG D CA 1
ATOM 3113 C C . ARG D 2 115 ? -21.558 -47.601 -31.475 1.00 15.21 101 ARG D C 1
ATOM 3114 O O . ARG D 2 115 ? -22.601 -46.967 -31.408 1.00 14.92 101 ARG D O 1
ATOM 3122 N N . LEU D 2 116 ? -20.359 -47.020 -31.524 1.00 15.56 102 LEU D N 1
ATOM 3123 C CA . LEU D 2 116 ? -20.241 -45.559 -31.557 1.00 15.16 102 LEU D CA 1
ATOM 3124 C C . LEU D 2 116 ? -20.567 -45.010 -32.951 1.00 17.52 102 LEU D C 1
ATOM 3125 O O . LEU D 2 116 ? -21.312 -44.030 -33.082 1.00 21.76 102 LEU D O 1
ATOM 3130 N N A PHE D 2 117 ? -19.982 -45.629 -33.972 0.56 19.44 103 PHE D N 1
ATOM 3131 N N B PHE D 2 117 ? -20.015 -45.655 -33.977 0.44 19.41 103 PHE D N 1
ATOM 3132 C CA A PHE D 2 117 ? -20.260 -45.308 -35.373 0.56 19.73 103 PHE D CA 1
ATOM 3133 C CA B PHE D 2 117 ? -20.322 -45.353 -35.379 0.44 19.68 103 PHE D CA 1
ATOM 3134 C C A PHE D 2 117 ? -20.397 -46.604 -36.154 0.56 17.71 103 PHE D C 1
ATOM 3135 C C B PHE D 2 117 ? -20.655 -46.637 -36.134 0.44 18.74 103 PHE D C 1
ATOM 3136 O O A PHE D 2 117 ? -19.786 -47.609 -35.788 0.56 11.41 103 PHE D O 1
ATOM 3137 O O B PHE D 2 117 ? -21.185 -46.606 -37.244 0.44 12.15 103 PHE D O 1
#

Foldseek 3Di:
DDDDDDDDDDPVVVVVLVVCCVVPVDVHSVVVVVVVVVVVVVVVVVVVVVVVVVVVVVVCVVPVDDDDDDDVVVVVVVVVVVVVD/DFAAEEEPPQAVVQLVVQLCVVCVPPNVVSVVVVVQVVVVSSVCRVPVPPFDDDCVVPNQWGWDDDPQKIFIWGFVVSDPDDDTHYIYGYHIGGCVVDPDPGD/DVDDDDDDDDDPVVVVVLVVCCVVVVDVDSVVVVVVVVVVVVVVVVVVVVVVVVVVVVVVCVVPPDDDDDDDVVVVVVVVVVVVD/DAEEEDPQQVVQLVVQLCVPVVPPNPVSVVVVVQVVVVSVVCFVVVCPFAQDVVVPNQWTWDDSPQKIFIKGFVVSDPDDDTPYIYGYHIGGCVVDHPDPD

Organism: Mesorhizobium opportunistum (strain LMG 24607 / HAMBI 3007 / WSM2075) (NCBI:txid536019)

Secondary structure (DSSP, 8-state):
----------HHHHHHHHHHHHTTS-SSHHHHHHHHHHHHHHHHHHHHHHHHHHHHHHHHHHTS---B---HHHHHHHHHHHHT-/-PPEEEE-HHHHHHHHHHHHHHHTT-HHHHHHHHHHHHHHHHHHHHSTT-SEE-TTTSTT-EEEEETTEEEEEEEES--SSS---EEEEEEEEEHHHH-SS--/-----------HHHHHHHHHHHHTTS-SSHHHHHHHHHHHHHHHHHHHHHHHHHHHHHHHHHHHS---B---HHHHHHHHHHHT-/-EEEE-HHHHHHHHHHHHHHHTT-HHHHHHHHHHHHHHHHHHHHSTT-SEE-TTT-TT-EEEEETTEEEEEEEES--SSS---EEEEEEEEEHHHH-S---

Solvent-accessible surface area: 21701 Å² total; per-residue (Å²): 202,116,151,190,146,114,90,54,60,11,94,114,79,24,33,93,31,138,105,15,39,146,78,62,124,61,74,70,47,56,64,28,58,142,88,53,72,147,86,113,81,44,65,89,85,85,88,52,68,13,22,126,85,4,74,92,9,8,54,80,1,94,90,42,45,193,37,81,67,30,90,13,112,58,4,46,56,66,0,102,125,128,53,112,197,151,62,26,147,27,9,8,0,51,16,0,83,55,17,0,16,61,18,1,34,60,40,6,68,117,63,56,141,13,0,24,125,46,0,74,73,0,59,53,18,6,114,47,0,12,90,85,15,33,7,0,26,66,58,83,68,3,95,104,20,0,6,21,3,18,35,50,8,5,0,0,0,0,18,0,44,61,66,54,104,113,40,126,20,124,80,0,8,0,0,20,7,4,35,0,163,84,34,21,55,55,30,24,145,149,88,152,194,145,123,93,87,71,20,103,131,84,25,35,91,33,141,106,14,44,145,74,64,120,62,74,69,50,63,63,29,59,134,88,54,69,144,67,118,90,42,80,97,85,79,95,59,54,9,29,110,85,6,72,105,9,8,54,93,0,89,89,43,45,188,36,86,73,29,90,9,99,56,4,49,158,82,0,113,132,132,46,152,84,135,30,8,6,0,52,26,0,79,54,19,0,19,73,8,0,36,74,41,7,72,133,64,63,183,11,0,30,120,44,1,82,82,0,64,60,37,1,104,38,0,15,107,18,20,31,7,5,18,72,36,81,69,3,94,100,21,0,7,2,7,32,14,68,20,3,0,0,0,0,16,1,45,48,60,57,84,115,43,123,14,115,95,0,9,0,0,21,6,5,18,10,174,82,39,24,63,60,54,34

CATH classification: 3.30.2310.20

Sequence (374 aa):
NVEKMSVAVTPQQAAVMREAVEAGEYATASEIVREAVRDWLAKREELRHDDIRRLRQLWDEEGKASGRPEPVDFDALRKEARQKLTEMAVRLVWSPTAKADLIIDIYVMMIGSENIIRAADRYYDQLEARALQLADQPRMGVRRPDIRPSARMLVEAPFVLLYETVPDTDDGPVEWWVEIIVRVVDGRRDLNRLFFANVEKMSVAVTPQQAAVMREAVEAGEYATASEIVREAVRDWLAKRREELRRHDDIIRRLRQLWDEEGKASGRPEPVDFDALRKEARRQKLTVRLVWSPTAKADLIDDIYVMIGSENIRAADRRYYDQLEARALQQLADQPRMGVVRRPDIRPSARMLVVEAPFVVLLYETVPDTDDGPVEWVEIVRVVDGRRDLNRLFF

InterPro domains:
  IPR010985 Ribbon-helix-helix [SSF47598] (3-48)
  IPR022789 Antitoxin ParD [PF03693] (9-82)
  IPR022789 Antitoxin ParD [PTHR36582] (5-88)
  IPR038296 Antitoxin ParD superfamily [G3DSA:6.10.10.120] (13-88)